Protein AF-A0A835XNU3-F1 (afdb_monomer_lite)

Secondary structure (DSSP, 8-state):
--------------SS--------------PPPB-S--EEEEEEEESSGGGT---TTS-PBPPPTTS--SB-TTSTTTT-EEEE-TTSHHHHHSGGGGTT-EEEEEE--TTSSSB-TT-EEEEEEEEE-TTS-TTEEEEEHHHHHHHB-GGGS-EEEEEEEE-B--SSPPEEEEEEEE-STT-EEEEEEES--BSS-EEEEEEEE-GGGGGGS-------------------------------------------------------------S----PPPHHHHHHHHHHHHHHS--EEPEE-STTEEEEES--SSPEEEEEEETT--EEEEEEEE-STT--EEEE-S--PPPPPHHHHHHHHHHHHHHHHS--TTTTTTTTGGGSS--PPPPPHHHHHHHHHHHHHHHHHHHHHHHHHHHHHHHHHSSS-------------

Structure (mmCIF, N/CA/C/O backbone):
data_AF-A0A835XNU3-F1
#
_entry.id   AF-A0A835XNU3-F1
#
loop_
_atom_site.group_PDB
_atom_site.id
_atom_site.type_symbol
_atom_site.label_atom_id
_atom_site.label_alt_id
_atom_site.label_comp_id
_atom_site.label_asym_id
_atom_site.label_entity_id
_atom_site.label_seq_id
_atom_site.pdbx_PDB_ins_code
_atom_site.Cartn_x
_atom_site.Cartn_y
_atom_site.Cartn_z
_atom_site.occupancy
_atom_site.B_iso_or_equiv
_atom_site.auth_seq_id
_atom_site.auth_comp_id
_atom_site.auth_asym_id
_atom_site.auth_atom_id
_atom_site.pdbx_PDB_model_num
ATOM 1 N N . MET A 1 1 ? -63.287 -75.453 12.679 1.00 36.84 1 MET A N 1
ATOM 2 C CA . MET A 1 1 ? -62.544 -75.877 11.472 1.00 36.84 1 MET A CA 1
ATOM 3 C C . MET A 1 1 ? -62.196 -74.597 10.723 1.00 36.84 1 MET A C 1
ATOM 5 O O . MET A 1 1 ? -63.107 -73.944 10.251 1.00 36.84 1 MET A O 1
ATOM 9 N N . ALA A 1 2 ? -61.055 -73.980 11.023 1.00 40.53 2 ALA A N 1
ATOM 10 C CA . ALA A 1 2 ? -59.726 -74.217 10.442 1.00 40.53 2 ALA A CA 1
ATOM 11 C C . ALA A 1 2 ? -59.473 -73.297 9.230 1.00 40.53 2 ALA A C 1
ATOM 13 O O . ALA A 1 2 ? -60.201 -73.376 8.250 1.00 40.53 2 ALA A O 1
ATOM 14 N N . GLY A 1 3 ? -58.414 -72.478 9.314 1.00 35.72 3 GLY A N 1
ATOM 15 C CA . GLY A 1 3 ? -57.674 -71.991 8.143 1.00 35.72 3 GLY A CA 1
ATOM 16 C C . GLY A 1 3 ? -57.616 -70.476 7.914 1.00 35.72 3 GLY A C 1
ATOM 17 O O . GLY A 1 3 ? -58.390 -69.946 7.130 1.00 35.72 3 GLY A O 1
ATOM 18 N N . ALA A 1 4 ? -56.622 -69.806 8.507 1.00 43.31 4 ALA A N 1
ATOM 19 C CA . ALA A 1 4 ? -55.886 -68.720 7.833 1.00 43.31 4 ALA A CA 1
ATOM 20 C C . ALA A 1 4 ? -54.823 -69.367 6.890 1.00 43.31 4 ALA A C 1
ATOM 22 O O . ALA A 1 4 ? -54.582 -70.566 7.074 1.00 43.31 4 ALA A O 1
ATOM 23 N N . PRO A 1 5 ? -54.157 -68.666 5.932 1.00 54.91 5 PRO A N 1
ATOM 24 C CA . PRO A 1 5 ? -53.218 -67.585 6.266 1.00 54.91 5 PRO A CA 1
ATOM 25 C C . PRO A 1 5 ? -53.027 -66.428 5.246 1.00 54.91 5 PRO A C 1
ATOM 27 O O . PRO A 1 5 ? -53.388 -66.479 4.077 1.00 54.91 5 PRO A O 1
ATOM 30 N N . LEU A 1 6 ? -52.400 -65.387 5.803 1.00 48.66 6 LEU A N 1
ATOM 31 C CA . LEU A 1 6 ? -51.562 -64.294 5.292 1.00 48.66 6 LEU A CA 1
ATOM 32 C C . LEU A 1 6 ? -51.051 -64.289 3.830 1.00 48.66 6 LEU A C 1
ATOM 34 O O . LEU A 1 6 ? -50.454 -65.260 3.385 1.00 48.66 6 LEU A O 1
ATOM 38 N N . CYS A 1 7 ? -51.103 -63.100 3.204 1.00 41.03 7 CYS A N 1
ATOM 39 C CA . CYS A 1 7 ? -50.056 -62.401 2.410 1.00 41.03 7 CYS A CA 1
ATOM 40 C C . CYS A 1 7 ? -50.727 -61.183 1.723 1.00 41.03 7 CYS A C 1
ATOM 42 O O . CYS A 1 7 ? -51.826 -61.329 1.216 1.00 41.03 7 CYS A O 1
ATOM 44 N N . ALA A 1 8 ? -50.220 -59.954 1.623 1.00 44.34 8 ALA A N 1
ATOM 45 C CA . ALA A 1 8 ? -48.984 -59.317 2.035 1.00 44.34 8 ALA A CA 1
ATOM 46 C C . ALA A 1 8 ? -49.233 -57.789 2.147 1.00 44.34 8 ALA A C 1
ATOM 48 O O . ALA A 1 8 ? -50.050 -57.213 1.431 1.00 44.34 8 ALA A O 1
ATOM 49 N N . ARG A 1 9 ? -48.505 -57.163 3.077 1.00 44.81 9 ARG A N 1
ATOM 50 C CA . ARG A 1 9 ? -48.240 -55.716 3.230 1.00 44.81 9 ARG A CA 1
ATOM 51 C C . ARG A 1 9 ? -47.528 -55.198 1.953 1.00 44.81 9 ARG A C 1
ATOM 53 O O . ARG A 1 9 ? -46.940 -56.008 1.256 1.00 44.81 9 ARG A O 1
ATOM 60 N N . ALA A 1 10 ? -47.430 -53.933 1.561 1.00 41.47 10 ALA A N 1
ATOM 61 C CA . ALA A 1 10 ? -47.591 -52.632 2.187 1.00 41.47 10 ALA A CA 1
ATOM 62 C C . ALA A 1 10 ? -47.739 -51.615 1.036 1.00 41.47 10 ALA A C 1
ATOM 64 O O . ALA A 1 10 ? -46.937 -51.632 0.105 1.00 41.47 10 ALA A O 1
ATOM 65 N N . VAL A 1 11 ? -48.712 -50.712 1.098 1.00 50.19 11 VAL A N 1
ATOM 66 C CA . VAL A 1 11 ? -48.731 -49.493 0.279 1.00 50.19 11 VAL A CA 1
ATOM 67 C C . VAL A 1 11 ? -48.869 -48.341 1.261 1.00 50.19 11 VAL A C 1
ATOM 69 O O . VAL A 1 11 ? -49.752 -48.398 2.110 1.00 50.19 11 VAL A O 1
ATOM 72 N N . ALA A 1 12 ? -47.993 -47.344 1.123 1.00 49.97 12 ALA A N 1
ATOM 73 C CA . ALA A 1 12 ? -47.886 -46.084 1.872 1.00 49.97 12 ALA A CA 1
ATOM 74 C C . ALA A 1 12 ? -46.663 -46.018 2.799 1.00 49.97 12 ALA A C 1
ATOM 76 O O . ALA A 1 12 ? -46.723 -46.442 3.946 1.00 49.97 12 ALA A O 1
ATOM 77 N N . LEU A 1 13 ? -45.560 -45.465 2.281 1.00 46.50 13 LEU A N 1
ATOM 78 C CA . LEU A 1 13 ? -44.792 -44.358 2.880 1.00 46.50 13 LEU A CA 1
ATOM 79 C C . LEU A 1 13 ? -43.499 -44.140 2.067 1.00 46.50 13 LEU A C 1
ATOM 81 O O . LEU A 1 13 ? -42.425 -44.575 2.459 1.00 46.50 13 LEU A O 1
ATOM 85 N N . THR A 1 14 ? -43.573 -43.448 0.931 1.00 46.16 14 THR A N 1
ATOM 86 C CA . THR A 1 14 ? -42.375 -42.874 0.281 1.00 46.16 14 THR A CA 1
ATOM 87 C C . THR A 1 14 ? -42.750 -41.577 -0.429 1.00 46.16 14 THR A C 1
ATOM 89 O O . THR A 1 14 ? -42.720 -41.483 -1.650 1.00 46.16 14 THR A O 1
ATOM 92 N N . ALA A 1 15 ? -43.171 -40.576 0.340 1.00 48.50 15 ALA A N 1
ATOM 93 C CA . ALA A 1 15 ? -43.365 -39.216 -0.160 1.00 48.50 15 ALA A CA 1
ATOM 94 C C . ALA A 1 15 ? -43.118 -38.204 0.966 1.00 48.50 15 ALA A C 1
ATOM 96 O O . ALA A 1 15 ? -44.001 -37.423 1.287 1.00 48.50 15 ALA A O 1
ATOM 97 N N . LEU A 1 16 ? -41.961 -38.282 1.636 1.00 50.03 16 LEU A N 1
ATOM 98 C CA . LEU A 1 16 ? -41.516 -37.282 2.621 1.00 50.03 16 LEU A CA 1
ATOM 99 C C . LEU A 1 16 ? -40.039 -37.497 3.001 1.00 50.03 16 LEU A C 1
ATOM 101 O O . LEU A 1 16 ? -39.711 -37.662 4.166 1.00 50.03 16 LEU A O 1
ATOM 105 N N . LEU A 1 17 ? -39.129 -37.536 2.019 1.00 50.09 17 LEU A N 1
ATOM 106 C CA . LEU A 1 17 ? -37.700 -37.292 2.279 1.00 50.09 17 LEU A CA 1
ATOM 107 C C . LEU A 1 17 ? -36.937 -36.934 0.993 1.00 50.09 17 LEU A C 1
ATOM 109 O O . LEU A 1 17 ? -36.000 -37.606 0.583 1.00 50.09 17 LEU A O 1
ATOM 113 N N . ALA A 1 18 ? -37.361 -35.855 0.339 1.00 49.03 18 ALA A N 1
ATOM 114 C CA . ALA A 1 18 ? -36.568 -35.181 -0.689 1.00 49.03 18 ALA A CA 1
ATOM 115 C C . ALA A 1 18 ? -36.345 -33.714 -0.291 1.00 49.03 18 ALA A C 1
ATOM 117 O O . ALA A 1 18 ? -36.516 -32.803 -1.091 1.00 49.03 18 ALA A O 1
ATOM 118 N N . LEU A 1 19 ? -35.965 -33.485 0.970 1.00 50.03 19 LEU A N 1
ATOM 119 C CA . LEU A 1 19 ? -35.251 -32.272 1.367 1.00 50.03 19 LEU A CA 1
ATOM 120 C C . LEU A 1 19 ? -33.756 -32.570 1.192 1.00 50.03 19 LEU A C 1
ATOM 122 O O . LEU A 1 19 ? -33.003 -32.729 2.150 1.00 50.03 19 LEU A O 1
ATOM 126 N N . ALA A 1 20 ? -33.368 -32.797 -0.066 1.00 50.97 20 ALA A N 1
ATOM 127 C CA . ALA A 1 20 ? -31.978 -32.968 -0.441 1.00 50.97 20 ALA A CA 1
ATOM 128 C C . ALA A 1 20 ? -31.253 -31.656 -0.142 1.00 50.97 20 ALA A C 1
ATOM 130 O O . ALA A 1 20 ? -31.694 -30.582 -0.549 1.00 50.97 20 ALA A O 1
ATOM 131 N N . LEU A 1 21 ? -30.169 -31.786 0.615 1.00 54.16 21 LEU A N 1
ATOM 132 C CA . LEU A 1 21 ? -29.234 -30.746 0.992 1.00 54.16 21 LEU A CA 1
ATOM 133 C C . LEU A 1 21 ? -28.893 -29.881 -0.228 1.00 54.16 21 LEU A C 1
ATOM 135 O O . LEU A 1 21 ? -28.078 -30.269 -1.063 1.00 54.16 21 LEU A O 1
ATOM 139 N N . ALA A 1 22 ? -29.483 -28.690 -0.315 1.00 51.56 22 ALA A N 1
ATOM 140 C CA . ALA A 1 22 ? -28.834 -27.615 -1.040 1.00 51.56 22 ALA A CA 1
ATOM 141 C C . ALA A 1 22 ? -27.537 -27.327 -0.268 1.00 51.56 22 ALA A C 1
ATOM 143 O O . ALA A 1 22 ? -27.617 -27.051 0.934 1.00 51.56 22 ALA A O 1
ATOM 144 N N . PRO A 1 23 ? -26.345 -27.430 -0.881 1.00 48.06 23 PRO A N 1
ATOM 145 C CA . PRO A 1 23 ? -25.146 -26.931 -0.241 1.00 48.06 23 PRO A CA 1
ATOM 146 C C . PRO A 1 23 ? -25.366 -25.433 -0.061 1.00 48.06 23 PRO A C 1
ATOM 148 O O . PRO A 1 23 ? -25.353 -24.670 -1.030 1.00 48.06 23 PRO A O 1
ATOM 151 N N . SER A 1 24 ? -25.638 -25.020 1.179 1.00 50.03 24 SER A N 1
ATOM 152 C CA . SER A 1 24 ? -25.535 -23.630 1.587 1.00 50.03 24 SER A CA 1
ATOM 153 C C . SER A 1 24 ? -24.170 -23.166 1.120 1.00 50.03 24 SER A C 1
ATOM 155 O O . SER A 1 24 ? -23.146 -23.552 1.682 1.00 50.03 24 SER A O 1
ATOM 157 N N . SER A 1 25 ? -24.162 -22.379 0.051 1.00 50.88 25 SER A N 1
ATOM 158 C CA . SER A 1 25 ? -22.987 -21.664 -0.409 1.00 50.88 25 SER A CA 1
ATOM 159 C C . SER A 1 25 ? -22.766 -20.544 0.600 1.00 50.88 25 SER A C 1
ATOM 161 O O . SER A 1 25 ? -23.039 -19.377 0.340 1.00 50.88 25 SER A O 1
ATOM 163 N N . LEU A 1 26 ? -22.346 -20.925 1.809 1.00 47.53 26 LEU A N 1
ATOM 164 C CA . LEU A 1 26 ? -21.598 -20.056 2.690 1.00 47.53 26 LEU A CA 1
ATOM 165 C C . LEU A 1 26 ? -20.375 -19.690 1.865 1.00 47.53 26 LEU A C 1
ATOM 167 O O . LEU A 1 26 ? -19.452 -20.492 1.727 1.00 47.53 26 LEU A O 1
ATOM 171 N N . ALA A 1 27 ? -20.426 -18.515 1.236 1.00 45.03 27 ALA A N 1
ATOM 172 C CA . ALA A 1 27 ? -19.234 -17.846 0.764 1.00 45.03 27 ALA A CA 1
ATOM 173 C C . ALA A 1 27 ? -18.225 -17.968 1.902 1.00 45.03 27 ALA A C 1
ATOM 175 O O . ALA A 1 27 ? -18.479 -17.494 3.011 1.00 45.03 27 ALA A O 1
ATOM 176 N N . LEU A 1 28 ? -17.161 -18.730 1.658 1.00 47.12 28 LEU A N 1
ATOM 177 C CA . LEU A 1 28 ? -16.105 -18.953 2.622 1.00 47.12 28 LEU A CA 1
ATOM 178 C C . LEU A 1 28 ? -15.573 -17.556 2.951 1.00 47.12 28 LEU A C 1
ATOM 180 O O . LEU A 1 28 ? -14.888 -16.956 2.123 1.00 47.12 28 LEU A O 1
ATOM 184 N N . ILE A 1 29 ? -15.969 -16.986 4.094 1.00 51.78 29 ILE A N 1
ATOM 185 C CA . ILE A 1 29 ? -15.404 -15.724 4.563 1.00 51.78 29 ILE A CA 1
ATOM 186 C C . ILE A 1 29 ? -13.951 -16.071 4.841 1.00 51.78 29 ILE A C 1
ATOM 188 O O . ILE A 1 29 ? -13.635 -16.694 5.854 1.00 51.78 29 ILE A O 1
ATOM 192 N N . LYS A 1 30 ? -13.084 -15.781 3.870 1.00 64.00 30 LYS A N 1
ATOM 193 C CA . LYS A 1 30 ? -11.658 -16.041 3.974 1.00 64.00 30 LYS A CA 1
ATOM 194 C C . LYS A 1 30 ? -11.147 -15.068 5.023 1.00 64.00 30 LYS A C 1
ATOM 196 O O . LYS A 1 30 ? -10.895 -13.906 4.726 1.00 64.00 30 LYS A O 1
ATOM 201 N N . THR A 1 31 ? -11.093 -15.530 6.269 1.00 79.12 31 THR A N 1
ATOM 202 C CA . THR A 1 31 ? -10.497 -14.771 7.363 1.00 79.12 31 THR A CA 1
ATOM 203 C C . THR A 1 31 ? -9.089 -14.389 6.930 1.00 79.12 31 THR A C 1
ATOM 205 O O . THR A 1 31 ? -8.352 -15.279 6.479 1.00 79.12 31 THR A O 1
ATOM 208 N N . PRO A 1 32 ? -8.723 -13.101 7.007 1.00 84.94 32 PRO A N 1
ATOM 209 C CA . PRO A 1 32 ? -7.412 -12.668 6.570 1.00 84.94 32 PRO A CA 1
ATOM 210 C C . PRO A 1 32 ? -6.367 -13.420 7.395 1.00 84.94 32 PRO A C 1
ATOM 212 O O . PRO A 1 32 ? -6.509 -13.600 8.609 1.00 84.94 32 PRO A O 1
ATOM 215 N N . ARG A 1 33 ? -5.349 -13.951 6.721 1.00 91.88 33 ARG A N 1
ATOM 216 C CA . ARG A 1 33 ? -4.315 -14.742 7.383 1.00 91.88 33 ARG A CA 1
ATOM 217 C C . ARG A 1 33 ? -3.521 -13.826 8.306 1.00 91.88 33 ARG A C 1
ATOM 219 O O . ARG A 1 33 ? -2.939 -12.854 7.837 1.00 91.88 33 ARG A O 1
ATOM 226 N N . ALA A 1 34 ? -3.488 -14.148 9.595 1.00 93.38 34 ALA A N 1
ATOM 227 C CA . ALA A 1 34 ? -2.677 -13.424 10.564 1.00 93.38 34 ALA A CA 1
ATOM 228 C C . ALA A 1 34 ? -1.184 -13.618 10.274 1.00 93.38 34 ALA A C 1
ATOM 230 O O . ALA A 1 34 ? -0.747 -14.746 10.046 1.00 93.38 34 ALA A O 1
ATOM 231 N N . LEU A 1 35 ? -0.435 -12.515 10.282 1.00 92.25 35 LEU A N 1
ATOM 232 C CA . LEU A 1 35 ? 1.020 -12.476 10.092 1.00 92.25 35 LEU A CA 1
ATOM 233 C C . LEU A 1 35 ? 1.755 -11.893 11.307 1.00 92.25 35 LEU A C 1
ATOM 235 O O . LEU A 1 35 ? 2.978 -11.871 11.330 1.00 92.25 35 LEU A O 1
ATOM 239 N N . GLY A 1 36 ? 1.017 -11.414 12.307 1.00 90.06 36 GLY A N 1
ATOM 240 C CA . GLY A 1 36 ? 1.577 -10.905 13.549 1.00 90.06 36 GLY A CA 1
ATOM 241 C C . GLY A 1 36 ? 0.574 -10.963 14.693 1.00 90.06 36 GLY A C 1
ATOM 242 O O . GLY A 1 36 ? -0.618 -11.238 14.498 1.00 90.06 36 GLY A O 1
ATOM 243 N N . ASP A 1 37 ? 1.080 -10.685 15.889 1.00 93.38 37 ASP A N 1
ATOM 244 C CA . ASP A 1 37 ? 0.288 -10.657 17.110 1.00 93.38 37 ASP A CA 1
ATOM 245 C C . ASP A 1 37 ? -0.607 -9.417 17.200 1.00 93.38 37 ASP A C 1
ATOM 247 O O . ASP A 1 37 ? -0.407 -8.398 16.533 1.00 93.38 37 ASP A O 1
ATOM 251 N N . TRP A 1 38 ? -1.622 -9.514 18.057 1.00 95.81 38 TRP A N 1
ATOM 252 C CA . TRP A 1 38 ? -2.503 -8.395 18.364 1.00 95.81 38 TRP A CA 1
ATOM 253 C C . TRP A 1 38 ? -1.793 -7.330 19.196 1.00 95.81 38 TRP A C 1
ATOM 255 O O . TRP A 1 38 ? -1.232 -7.610 20.253 1.00 95.81 38 TRP A O 1
ATOM 265 N N . MET A 1 39 ? -1.919 -6.083 18.756 1.00 95.94 39 MET A N 1
ATOM 266 C CA . MET A 1 39 ? -1.501 -4.888 19.475 1.00 95.94 39 MET A CA 1
ATOM 267 C C . MET A 1 39 ? -2.724 -4.086 19.903 1.00 95.94 39 MET A C 1
ATOM 269 O O . MET A 1 39 ? -3.634 -3.855 19.109 1.00 95.94 39 MET A O 1
ATOM 273 N N . ASN A 1 40 ? -2.736 -3.627 21.152 1.00 97.38 40 ASN A N 1
ATOM 274 C CA . ASN A 1 40 ? -3.802 -2.769 21.662 1.00 97.38 40 ASN A CA 1
ATOM 275 C C . ASN A 1 40 ? -3.543 -1.306 21.297 1.00 97.38 40 ASN A C 1
ATOM 277 O O . ASN A 1 40 ? -2.411 -0.816 21.367 1.00 97.38 40 ASN A O 1
ATOM 281 N N . GLY A 1 41 ? -4.607 -0.592 20.952 1.00 96.50 41 GLY A N 1
ATOM 282 C CA . GLY A 1 41 ? -4.516 0.770 20.464 1.00 96.50 41 GLY A CA 1
ATOM 283 C C . GLY A 1 41 ? -5.832 1.529 20.490 1.00 96.50 41 GLY A C 1
ATOM 284 O O . GLY A 1 41 ? -6.823 1.125 21.098 1.00 96.50 41 GLY A O 1
ATOM 285 N N . SER A 1 42 ? -5.828 2.660 19.798 1.00 97.12 42 SER A N 1
ATOM 286 C CA . SER A 1 42 ? -7.036 3.435 19.526 1.00 97.12 42 SER A CA 1
ATOM 287 C C . SER A 1 42 ? -7.103 3.770 18.046 1.00 97.12 42 SER A C 1
ATOM 289 O O . SER A 1 42 ? -6.075 3.884 17.380 1.00 97.12 42 SER A O 1
ATOM 291 N N . SER A 1 43 ? -8.313 3.916 17.526 1.00 97.31 43 SER A N 1
ATOM 292 C CA . SER A 1 43 ? -8.528 4.432 16.185 1.00 97.31 43 SER A CA 1
ATOM 293 C C . SER A 1 43 ? -9.101 5.836 16.259 1.00 97.31 43 SER A C 1
ATOM 295 O O . SER A 1 43 ? -10.026 6.085 17.034 1.00 97.31 43 SER A O 1
ATOM 297 N N . LEU A 1 44 ? -8.580 6.719 15.414 1.00 95.62 44 LEU A N 1
ATOM 298 C CA . LEU A 1 44 ? -9.226 7.963 14.992 1.00 95.62 44 LEU A CA 1
ATOM 299 C C . LEU A 1 44 ? -9.677 7.818 13.538 1.00 95.62 44 LEU A C 1
ATOM 301 O O . LEU A 1 44 ? -9.492 6.750 12.939 1.00 95.62 44 LEU A O 1
ATOM 305 N N . PHE A 1 45 ? -10.257 8.880 12.982 1.00 94.38 45 PHE A N 1
ATOM 306 C CA . PHE A 1 45 ? -10.557 8.931 11.562 1.00 94.38 45 PHE A CA 1
ATOM 307 C C . PHE A 1 45 ? -10.476 10.328 10.942 1.00 94.38 45 PHE A C 1
ATOM 309 O O . PHE A 1 45 ? -10.579 11.340 11.635 1.00 94.38 45 PHE A O 1
ATOM 316 N N . TRP A 1 46 ? -10.346 10.355 9.615 1.00 91.69 46 TRP A N 1
ATOM 317 C CA . TRP A 1 46 ? -10.340 11.550 8.767 1.00 91.69 46 TRP A CA 1
ATOM 318 C C . TRP A 1 46 ? -11.273 11.379 7.560 1.00 91.69 46 TRP A C 1
ATOM 320 O O . TRP A 1 46 ? -11.666 10.260 7.224 1.00 91.69 46 TRP A O 1
ATOM 330 N N . GLY A 1 47 ? -11.617 12.479 6.891 1.00 85.81 47 GLY A N 1
ATOM 331 C CA . GLY A 1 47 ? -12.485 12.463 5.709 1.00 85.81 47 GLY A CA 1
ATOM 332 C C . GLY A 1 47 ? -13.954 12.228 6.059 1.00 85.81 47 GLY A C 1
ATOM 333 O O . GLY A 1 47 ? -14.685 11.634 5.272 1.00 85.81 47 GLY A O 1
ATOM 334 N N . GLY A 1 48 ? -14.366 12.634 7.266 1.00 80.25 48 GLY A N 1
ATOM 335 C CA . GLY A 1 48 ? -15.728 12.466 7.774 1.00 80.25 48 GLY A CA 1
ATOM 336 C C . GLY A 1 48 ? -16.475 13.789 7.974 1.00 80.25 48 GLY A C 1
ATOM 337 O O . GLY A 1 48 ? -15.943 14.857 7.667 1.00 80.25 48 GLY A O 1
ATOM 338 N N . PRO A 1 49 ? -17.685 13.748 8.562 1.00 72.06 49 PRO A N 1
ATOM 339 C CA . PRO A 1 49 ? -18.509 14.939 8.788 1.00 72.06 49 PRO A CA 1
ATOM 340 C C . PRO A 1 49 ? -17.811 16.049 9.591 1.00 72.06 49 PRO A C 1
ATOM 342 O O . PRO A 1 49 ? -18.089 17.229 9.392 1.00 72.06 49 PRO A O 1
ATOM 345 N N . GLN A 1 50 ? -16.871 15.701 10.480 1.00 73.81 50 GLN A N 1
ATOM 346 C CA . GLN A 1 50 ? -16.077 16.689 11.224 1.00 73.81 50 GLN A CA 1
ATOM 347 C C . GLN A 1 50 ? -15.161 17.537 10.331 1.00 73.81 50 GLN A C 1
ATOM 349 O O . GLN A 1 50 ? -14.795 18.644 10.717 1.00 73.81 50 GLN A O 1
ATOM 354 N N . ASP A 1 51 ? -14.830 17.034 9.143 1.00 75.50 51 ASP A N 1
ATOM 355 C CA . ASP A 1 51 ? -13.994 17.710 8.153 1.00 75.50 51 ASP A CA 1
ATOM 356 C C . ASP A 1 51 ? -14.848 18.441 7.095 1.00 75.50 51 ASP A C 1
ATOM 358 O O . ASP A 1 51 ? -14.323 18.901 6.082 1.00 75.50 51 ASP A O 1
ATOM 362 N N . GLY A 1 52 ? -16.171 18.541 7.305 1.00 71.69 52 GLY A N 1
ATOM 363 C CA . GLY A 1 52 ? -17.117 19.119 6.343 1.00 71.69 52 GLY A CA 1
ATOM 364 C C . GLY A 1 52 ? -17.345 18.249 5.102 1.00 71.69 52 GLY A C 1
ATOM 365 O O . GLY A 1 52 ? -17.795 18.751 4.074 1.00 71.69 52 GLY A O 1
ATOM 366 N N . GLN A 1 53 ? -16.997 16.963 5.187 1.00 71.31 53 GLN A N 1
ATOM 367 C CA . GLN A 1 53 ? -17.104 15.994 4.100 1.00 71.31 53 GLN A CA 1
ATOM 368 C C . GLN A 1 53 ? -18.339 15.118 4.322 1.00 71.31 53 GLN A C 1
ATOM 370 O O . GLN A 1 53 ? -18.270 14.072 4.968 1.00 71.31 53 GLN A O 1
ATOM 375 N N . ASP A 1 54 ? -19.479 15.571 3.798 1.00 62.19 54 ASP A N 1
ATOM 376 C CA . ASP A 1 54 ? -20.765 14.877 3.957 1.00 62.19 54 ASP A CA 1
ATOM 377 C C . ASP A 1 54 ? -21.039 13.840 2.845 1.00 62.19 54 ASP A C 1
ATOM 379 O O . ASP A 1 54 ? -21.884 12.962 3.024 1.00 62.19 54 ASP A O 1
ATOM 383 N N . ASP A 1 55 ? -20.325 13.905 1.711 1.00 63.56 55 ASP A N 1
ATOM 384 C CA . ASP A 1 55 ? -20.445 12.952 0.594 1.00 63.56 55 ASP A CA 1
ATOM 385 C C . ASP A 1 55 ? -19.134 12.168 0.374 1.00 63.56 55 ASP A C 1
ATOM 387 O O . ASP A 1 55 ? -18.246 12.621 -0.359 1.00 63.56 55 ASP A O 1
ATOM 391 N N . PRO A 1 56 ? -18.992 10.969 0.973 1.00 56.81 56 PRO A N 1
ATOM 392 C CA . PRO A 1 56 ? -17.784 10.159 0.843 1.00 56.81 56 PRO A CA 1
ATOM 393 C C . PRO A 1 56 ? -17.619 9.521 -0.549 1.00 56.81 56 PRO A C 1
ATOM 395 O O . PRO A 1 56 ? -16.569 8.939 -0.822 1.00 56.81 56 PRO A O 1
ATOM 398 N N . PHE A 1 57 ? -18.621 9.599 -1.439 1.00 54.00 57 PHE A N 1
ATOM 399 C CA . PHE A 1 57 ? -18.609 8.911 -2.739 1.00 54.00 57 PHE A CA 1
ATOM 400 C C . PHE A 1 57 ? -18.159 9.789 -3.907 1.00 54.00 57 PHE A C 1
ATOM 402 O O . PHE A 1 57 ? -17.816 9.256 -4.964 1.00 54.00 57 PHE A O 1
ATOM 409 N N . ASN A 1 58 ? -18.131 11.110 -3.730 1.00 56.72 58 ASN A N 1
ATOM 410 C CA . ASN A 1 58 ? -17.772 12.054 -4.790 1.00 56.72 58 ASN A CA 1
ATOM 411 C C . ASN A 1 58 ? -16.325 12.569 -4.687 1.00 56.72 58 ASN A C 1
ATOM 413 O O . ASN A 1 58 ? -15.885 13.376 -5.506 1.00 56.72 58 ASN A O 1
ATOM 417 N N . MET A 1 59 ? -15.569 12.098 -3.691 1.00 66.19 59 MET A N 1
ATOM 418 C CA . MET A 1 59 ? -14.190 12.512 -3.454 1.00 66.19 59 MET A CA 1
ATOM 419 C C . MET A 1 59 ? -13.222 11.362 -3.714 1.00 66.19 59 MET A C 1
ATOM 421 O O . MET A 1 59 ? -13.399 10.282 -3.160 1.00 66.19 59 MET A O 1
ATOM 425 N N . ARG A 1 60 ? -12.185 11.603 -4.530 1.00 82.12 60 ARG A N 1
ATOM 426 C CA . ARG A 1 60 ? -10.976 10.762 -4.604 1.00 82.12 60 ARG A CA 1
ATOM 427 C C . ARG A 1 60 ? -10.138 11.010 -3.358 1.00 82.12 60 ARG A C 1
ATOM 429 O O . ARG A 1 60 ? -9.974 12.165 -2.967 1.00 82.12 60 ARG A O 1
ATOM 436 N N . LEU A 1 61 ? -9.587 9.959 -2.755 1.00 87.06 61 LEU A N 1
ATOM 437 C CA . LEU A 1 61 ? -8.691 10.162 -1.618 1.00 87.06 61 LEU A CA 1
ATOM 438 C C . LEU A 1 61 ? -7.428 10.872 -2.110 1.00 87.06 61 LEU A C 1
ATOM 440 O O . LEU A 1 61 ? -6.847 10.420 -3.105 1.00 87.06 61 LEU A O 1
ATOM 444 N N . PRO A 1 62 ? -7.004 11.962 -1.448 1.00 88.88 62 PRO A N 1
ATOM 445 C CA . PRO A 1 62 ? -5.761 12.636 -1.781 1.00 88.88 62 PRO A CA 1
ATOM 446 C C . PRO A 1 62 ? -4.563 11.695 -1.623 1.00 88.88 62 PRO A C 1
ATOM 448 O O . PRO A 1 62 ? -4.626 10.653 -0.971 1.00 88.88 62 PRO A O 1
ATOM 451 N N . ALA A 1 63 ? -3.451 12.085 -2.240 1.00 91.44 63 ALA A N 1
ATOM 452 C CA . ALA A 1 63 ? -2.186 11.383 -2.105 1.00 91.44 63 ALA A CA 1
ATOM 453 C C . ALA A 1 63 ? -1.721 11.344 -0.640 1.00 91.44 63 ALA A C 1
ATOM 455 O O . ALA A 1 63 ? -1.518 12.397 -0.039 1.00 91.44 63 ALA A O 1
ATOM 456 N N . GLY A 1 64 ? -1.515 10.138 -0.108 1.00 93.44 64 GLY A N 1
ATOM 457 C CA . GLY A 1 64 ? -0.854 9.924 1.180 1.00 93.44 64 GLY A CA 1
ATOM 458 C C . GLY A 1 64 ? 0.671 9.860 1.060 1.00 93.44 64 GLY A C 1
ATOM 459 O O . GLY A 1 64 ? 1.227 9.725 -0.036 1.00 93.44 64 GLY A O 1
ATOM 460 N N . ALA A 1 65 ? 1.345 9.886 2.207 1.00 95.38 65 ALA A N 1
ATOM 461 C CA . ALA A 1 65 ? 2.794 9.819 2.368 1.00 95.38 65 ALA A CA 1
ATOM 462 C C . ALA A 1 65 ? 3.434 8.582 1.715 1.00 95.38 65 ALA A C 1
ATOM 464 O O . ALA A 1 65 ? 4.601 8.623 1.334 1.00 95.38 65 ALA A O 1
ATOM 465 N N . CYS A 1 66 ? 2.680 7.495 1.507 1.00 95.56 66 CYS A N 1
ATOM 466 C CA . CYS A 1 66 ? 3.211 6.290 0.871 1.00 95.56 66 CYS A CA 1
ATOM 467 C C . CYS A 1 66 ? 3.472 6.409 -0.637 1.00 95.56 66 CYS A C 1
ATOM 469 O O . CYS A 1 66 ? 4.028 5.476 -1.209 1.00 95.56 66 CYS A O 1
ATOM 471 N N . GLY A 1 67 ? 3.071 7.498 -1.301 1.00 93.56 67 GLY A N 1
ATOM 472 C CA . GLY A 1 67 ? 3.391 7.711 -2.720 1.00 93.56 67 GLY A CA 1
ATOM 473 C C . GLY A 1 67 ? 2.513 6.929 -3.704 1.00 93.56 67 GLY A C 1
ATOM 474 O O . GLY A 1 67 ? 2.723 6.967 -4.908 1.00 93.56 67 GLY A O 1
ATOM 475 N N . TYR A 1 68 ? 1.444 6.278 -3.240 1.00 93.62 68 TYR A N 1
ATOM 476 C CA . TYR A 1 68 ? 0.432 5.681 -4.126 1.00 93.62 68 TYR A CA 1
ATOM 477 C C . TYR A 1 68 ? -0.407 6.730 -4.877 1.00 93.62 68 TYR A C 1
ATOM 479 O O . TYR A 1 68 ? -1.231 6.382 -5.728 1.00 93.62 68 TYR A O 1
ATOM 487 N N . GLY A 1 69 ? -0.211 8.006 -4.538 1.00 92.25 69 GLY A N 1
ATOM 488 C CA . GLY A 1 69 ? -1.027 9.168 -4.860 1.00 92.25 69 GLY A CA 1
ATOM 489 C C . GLY A 1 69 ? -2.530 8.933 -4.753 1.00 92.25 69 GLY A C 1
ATOM 490 O O . GLY A 1 69 ? -2.965 8.162 -3.905 1.00 92.25 69 GLY A O 1
ATOM 491 N N . GLU A 1 70 ? -3.326 9.625 -5.572 1.00 91.56 70 GLU A N 1
ATOM 492 C CA . GLU A 1 70 ? -4.783 9.573 -5.413 1.00 91.56 70 GLU A CA 1
ATOM 493 C C . GLU A 1 70 ? -5.367 8.161 -5.557 1.00 91.56 70 GLU A C 1
ATOM 495 O O . GLU A 1 70 ? -4.941 7.375 -6.417 1.00 91.56 70 GLU A O 1
ATOM 500 N N . MET A 1 71 ? -6.378 7.872 -4.735 1.00 89.31 71 MET A N 1
ATOM 501 C CA . MET A 1 71 ? -7.081 6.588 -4.716 1.00 89.31 71 MET A CA 1
ATOM 502 C C . MET A 1 71 ? -8.564 6.756 -5.033 1.00 89.31 71 MET A C 1
ATOM 504 O O . MET A 1 71 ? -9.185 7.763 -4.695 1.00 89.31 71 MET A O 1
ATOM 508 N N . ASP A 1 72 ? -9.122 5.737 -5.680 1.00 87.44 72 ASP A N 1
ATOM 509 C CA . ASP A 1 72 ? -10.523 5.663 -6.089 1.00 87.44 72 ASP A CA 1
ATOM 510 C C . ASP A 1 72 ? -11.245 4.600 -5.254 1.00 87.44 72 ASP A C 1
ATOM 512 O O . ASP A 1 72 ? -10.674 3.545 -4.969 1.00 87.44 72 ASP A O 1
ATOM 516 N N . SER A 1 73 ? -12.495 4.860 -4.870 1.00 86.31 73 SER A N 1
ATOM 517 C CA . SER A 1 73 ? -13.302 3.947 -4.048 1.00 86.31 73 SER A CA 1
ATOM 518 C C . SER A 1 73 ? -13.586 2.614 -4.728 1.00 86.31 73 SER A C 1
ATOM 520 O O . SER A 1 73 ? -13.932 1.649 -4.053 1.00 86.31 73 SER A O 1
ATOM 522 N N . LYS A 1 74 ? -13.450 2.548 -6.055 1.00 88.12 74 LYS A N 1
ATOM 523 C CA . LYS A 1 74 ? -13.704 1.353 -6.866 1.00 88.12 74 LYS A CA 1
ATOM 524 C C . LYS A 1 74 ? -12.476 0.468 -7.038 1.00 88.12 74 LYS A C 1
ATOM 526 O O . LYS A 1 74 ? -12.609 -0.628 -7.569 1.00 88.12 74 LYS A O 1
ATOM 531 N N . MET A 1 75 ? -11.302 0.942 -6.632 1.00 89.19 75 MET A N 1
ATOM 532 C CA . MET A 1 75 ? -10.045 0.206 -6.737 1.00 89.19 75 MET A CA 1
ATOM 533 C C . MET A 1 75 ? -9.613 -0.258 -5.353 1.00 89.19 75 MET A C 1
ATOM 535 O O . MET A 1 75 ? -9.898 0.414 -4.363 1.00 89.19 75 MET A O 1
ATOM 539 N N . TRP A 1 76 ? -8.883 -1.372 -5.272 1.00 92.06 76 TRP A N 1
ATOM 540 C CA . TRP A 1 76 ? -8.258 -1.808 -4.021 1.00 92.06 76 TRP A CA 1
ATOM 541 C C . TRP A 1 76 ? -7.478 -0.649 -3.356 1.00 92.06 76 TRP A C 1
ATOM 543 O O . TRP A 1 76 ? -6.720 0.031 -4.055 1.00 92.06 76 TRP A O 1
ATOM 553 N N . PRO A 1 77 ? -7.627 -0.404 -2.036 1.00 94.25 77 PRO A N 1
ATOM 554 C CA . PRO A 1 77 ? -8.363 -1.184 -1.030 1.00 94.25 77 PRO A CA 1
ATOM 555 C C . PRO A 1 77 ? -9.799 -0.681 -0.753 1.00 94.25 77 PRO A C 1
ATOM 557 O O . PRO A 1 77 ? -10.295 -0.819 0.357 1.00 94.25 77 PRO A O 1
ATOM 560 N N . PHE A 1 78 ? -10.487 -0.074 -1.722 1.00 92.06 78 PHE A N 1
ATOM 561 C CA . PHE A 1 78 ? -11.889 0.370 -1.620 1.00 92.06 78 PHE A CA 1
ATOM 562 C C . PHE A 1 78 ? -12.157 1.325 -0.442 1.00 92.06 78 PHE A C 1
ATOM 564 O O . PHE A 1 78 ? -13.127 1.175 0.296 1.00 92.06 78 PHE A O 1
ATOM 571 N N . TYR A 1 79 ? -11.247 2.281 -0.226 1.00 91.81 79 TYR A N 1
ATOM 572 C CA . TYR A 1 79 ? -11.235 3.225 0.911 1.00 91.81 79 TYR A CA 1
ATOM 573 C C . TYR A 1 79 ? -11.052 2.597 2.298 1.00 91.81 79 TYR A C 1
ATOM 575 O O . TYR A 1 79 ? -11.083 3.312 3.302 1.00 91.81 79 TYR A O 1
ATOM 583 N N . TYR A 1 80 ? -10.746 1.301 2.375 1.00 95.44 80 TYR A N 1
ATOM 584 C CA . TYR A 1 80 ? -10.210 0.677 3.580 1.00 95.44 80 TYR A CA 1
ATOM 585 C C . TYR A 1 80 ? -8.725 1.013 3.725 1.00 95.44 80 TYR A C 1
ATOM 587 O O . TYR A 1 80 ? -7.845 0.172 3.545 1.00 95.44 80 TYR A O 1
ATOM 595 N N . VAL A 1 81 ? -8.455 2.282 4.020 1.00 96.62 81 VAL A N 1
ATOM 596 C CA . VAL A 1 81 ? -7.108 2.830 4.174 1.00 96.62 81 VAL A CA 1
ATOM 597 C C . VAL A 1 81 ? -6.854 3.309 5.596 1.00 96.62 81 VAL A C 1
ATOM 599 O O . VAL A 1 81 ? -7.776 3.707 6.318 1.00 96.62 81 VAL A O 1
ATOM 602 N N . ALA A 1 82 ? -5.583 3.291 5.977 1.00 97.62 82 ALA A N 1
ATOM 603 C CA . ALA A 1 82 ? -5.097 3.721 7.273 1.00 97.62 82 ALA A CA 1
ATOM 604 C C . ALA A 1 82 ? -3.829 4.569 7.137 1.00 97.62 82 ALA A C 1
ATOM 606 O O . ALA A 1 82 ? -2.980 4.316 6.279 1.00 97.62 82 ALA A O 1
ATOM 607 N N . ALA A 1 83 ? -3.688 5.523 8.050 1.00 97.56 83 ALA A N 1
ATOM 608 C CA . ALA A 1 83 ? -2.441 6.202 8.340 1.00 97.56 83 ALA A CA 1
ATOM 609 C C . ALA A 1 83 ? -1.887 5.719 9.687 1.00 97.56 83 ALA A C 1
ATOM 611 O O . ALA A 1 83 ? -2.646 5.530 10.647 1.00 97.56 83 ALA A O 1
ATOM 612 N N . VAL A 1 84 ? -0.571 5.526 9.765 1.00 97.31 84 VAL A N 1
ATOM 613 C CA . VAL A 1 84 ? 0.121 5.053 10.979 1.00 97.31 84 VAL A CA 1
ATOM 614 C C . VAL A 1 84 ? 1.090 6.103 11.508 1.00 97.31 84 VAL A C 1
ATOM 616 O O . VAL A 1 84 ? 1.615 6.914 10.751 1.00 97.31 84 VAL A O 1
ATOM 619 N N . SER A 1 85 ? 1.326 6.110 12.820 1.00 96.69 85 SER A N 1
ATOM 620 C CA . SER A 1 85 ? 2.311 7.011 13.429 1.00 96.69 85 SER A CA 1
ATOM 621 C C . SER A 1 85 ? 3.736 6.674 12.963 1.00 96.69 85 SER A C 1
ATOM 623 O O . SER A 1 85 ? 4.073 5.489 12.922 1.00 96.69 85 SER A O 1
ATOM 625 N N . PRO A 1 86 ? 4.615 7.669 12.728 1.00 95.25 86 PRO A N 1
ATOM 626 C CA . PRO A 1 86 ? 6.047 7.439 12.492 1.00 95.25 86 PRO A CA 1
ATOM 627 C C . PRO A 1 86 ? 6.729 6.665 13.624 1.00 95.25 86 PRO A C 1
ATOM 629 O O . PRO A 1 86 ? 7.736 6.001 13.413 1.00 95.25 86 PRO A O 1
ATOM 632 N N . ASN A 1 87 ? 6.173 6.759 14.836 1.00 95.50 87 ASN A N 1
ATOM 633 C CA . ASN A 1 87 ? 6.671 6.082 16.031 1.00 95.50 87 ASN A CA 1
ATOM 634 C C . ASN A 1 87 ? 5.982 4.729 16.268 1.00 95.50 87 ASN A C 1
ATOM 636 O O . ASN A 1 87 ? 6.075 4.173 17.361 1.00 95.50 87 ASN A O 1
ATOM 640 N N . SER A 1 88 ? 5.209 4.235 15.299 1.00 95.31 88 SER A N 1
ATOM 641 C CA . SER A 1 88 ? 4.520 2.956 15.425 1.00 95.31 88 SER A CA 1
ATOM 642 C C . SER A 1 88 ? 5.513 1.792 15.378 1.00 95.31 88 SER A C 1
ATOM 644 O O . SER A 1 88 ? 6.414 1.811 14.537 1.00 95.31 88 SER A O 1
ATOM 646 N N . PRO A 1 89 ? 5.305 0.722 16.171 1.00 93.12 89 PRO A N 1
ATOM 647 C CA . PRO A 1 89 ? 6.080 -0.515 16.040 1.00 93.12 89 PRO A CA 1
ATOM 648 C C . PRO A 1 89 ? 6.046 -1.101 14.620 1.00 93.12 89 PRO A C 1
ATOM 650 O O . PRO A 1 89 ? 6.979 -1.782 14.198 1.00 93.12 89 PRO A O 1
ATOM 653 N N . LEU A 1 90 ? 4.986 -0.814 13.855 1.00 92.62 90 LEU A N 1
ATOM 654 C CA . LEU A 1 90 ? 4.888 -1.197 12.448 1.00 92.62 90 LEU A CA 1
ATOM 655 C C . LEU A 1 90 ? 5.946 -0.497 11.588 1.00 92.62 90 LEU A C 1
ATOM 657 O O . LEU A 1 90 ? 6.531 -1.131 10.725 1.00 92.62 90 LEU A O 1
ATOM 661 N N . VAL A 1 91 ? 6.215 0.790 11.814 1.00 92.75 91 VAL A N 1
ATOM 662 C CA . VAL A 1 91 ? 7.190 1.546 11.010 1.00 92.75 91 VAL A CA 1
ATOM 663 C C . VAL A 1 91 ? 8.614 1.050 11.264 1.00 92.75 91 VAL A C 1
ATOM 665 O O . VAL A 1 91 ? 9.412 0.994 10.334 1.00 92.75 91 VAL A O 1
ATOM 668 N N . GLU A 1 92 ? 8.921 0.640 12.496 1.00 87.69 92 GLU A N 1
ATOM 669 C CA . GLU A 1 92 ? 10.233 0.092 12.864 1.00 87.69 92 GLU A CA 1
ATOM 670 C C . GLU A 1 92 ? 10.464 -1.323 12.310 1.00 87.69 92 GLU A C 1
ATOM 672 O O . GLU A 1 92 ? 11.565 -1.653 11.875 1.00 87.69 92 GLU A O 1
ATOM 677 N N . SER A 1 93 ? 9.425 -2.161 12.303 1.00 87.88 93 SER A N 1
ATOM 678 C CA . SER A 1 93 ? 9.534 -3.584 11.945 1.00 87.88 93 SER A CA 1
ATOM 679 C C . SER A 1 93 ? 9.297 -3.894 10.464 1.00 87.88 93 SER A C 1
ATOM 681 O O . SER A 1 93 ? 9.510 -5.028 10.030 1.00 87.88 93 SER A O 1
ATOM 683 N N . ARG A 1 94 ? 8.838 -2.921 9.668 1.00 91.56 94 ARG A N 1
ATOM 684 C CA . ARG A 1 94 ? 8.392 -3.141 8.285 1.00 91.56 94 ARG A CA 1
ATOM 685 C C . ARG A 1 94 ? 9.219 -2.327 7.289 1.00 91.56 94 ARG A C 1
ATOM 687 O O . ARG A 1 94 ? 9.575 -1.183 7.572 1.00 91.56 94 ARG A O 1
ATOM 694 N N . PRO A 1 95 ? 9.486 -2.864 6.083 1.00 91.62 95 PRO A N 1
ATOM 695 C CA . PRO A 1 95 ? 10.094 -2.071 5.021 1.00 91.62 95 PRO A CA 1
ATOM 696 C C . PRO A 1 95 ? 9.167 -0.913 4.621 1.00 91.62 95 PRO A C 1
ATOM 698 O O . PRO A 1 95 ? 7.973 -0.918 4.933 1.00 91.62 95 PRO A O 1
ATOM 701 N N . GLN A 1 96 ? 9.717 0.074 3.907 1.00 93.19 96 GLN A N 1
ATOM 702 C CA . GLN A 1 96 ? 8.937 1.162 3.301 1.00 93.19 96 GLN A CA 1
ATOM 703 C C . GLN A 1 96 ? 8.091 1.958 4.317 1.00 93.19 96 GLN A C 1
ATOM 705 O O . GLN A 1 96 ? 7.017 2.447 3.974 1.00 93.19 96 GLN A O 1
ATOM 710 N N . ALA A 1 97 ? 8.541 2.059 5.575 1.00 93.06 97 ALA A N 1
ATOM 711 C CA . ALA A 1 97 ? 7.797 2.693 6.670 1.00 93.06 97 ALA A CA 1
ATOM 712 C C . ALA A 1 97 ? 6.362 2.141 6.830 1.00 93.06 97 ALA A C 1
ATOM 714 O O . ALA A 1 97 ? 5.409 2.887 7.034 1.00 93.06 97 ALA A O 1
ATOM 715 N N . ALA A 1 98 ? 6.210 0.818 6.707 1.00 94.88 98 ALA A N 1
ATOM 716 C CA . ALA A 1 98 ? 4.943 0.081 6.747 1.00 94.88 98 ALA A CA 1
ATOM 717 C C . ALA A 1 98 ? 3.974 0.315 5.572 1.00 94.88 98 ALA A C 1
ATOM 719 O O . ALA A 1 98 ? 2.923 -0.333 5.532 1.00 94.88 98 ALA A O 1
ATOM 720 N N . CYS A 1 99 ? 4.313 1.148 4.586 1.00 96.62 99 CYS A N 1
ATOM 721 C CA . CYS A 1 99 ? 3.481 1.362 3.404 1.00 96.62 99 CYS A CA 1
ATOM 722 C C . CYS A 1 99 ? 3.132 0.050 2.695 1.00 96.62 99 CYS A C 1
ATOM 724 O O . CYS A 1 99 ? 3.986 -0.798 2.473 1.00 96.62 99 CYS A O 1
ATOM 726 N N . GLY A 1 100 ? 1.858 -0.109 2.324 1.00 95.94 100 GLY A N 1
ATOM 727 C CA . GLY A 1 100 ? 1.355 -1.316 1.660 1.00 95.94 100 GLY A CA 1
ATOM 728 C C . GLY A 1 100 ? 0.959 -2.450 2.605 1.00 95.94 100 GLY A C 1
ATOM 729 O O . GLY A 1 100 ? 0.202 -3.319 2.176 1.00 95.94 100 GLY A O 1
ATOM 730 N N . THR A 1 101 ? 1.380 -2.413 3.875 1.00 96.19 101 THR A N 1
ATOM 731 C CA . THR A 1 101 ? 1.014 -3.415 4.891 1.00 96.19 101 THR A CA 1
ATOM 732 C C . THR A 1 101 ? -0.499 -3.436 5.111 1.00 96.19 101 THR A C 1
ATOM 734 O O . THR A 1 101 ? -1.124 -2.380 5.228 1.00 96.19 101 THR A O 1
ATOM 737 N N . CYS A 1 102 ? -1.085 -4.631 5.210 1.00 97.50 102 CYS A N 1
ATOM 738 C CA . CYS A 1 102 ? -2.486 -4.796 5.585 1.00 97.50 102 CYS A CA 1
ATOM 739 C C . CYS A 1 102 ? -2.627 -5.104 7.074 1.00 97.50 102 CYS A C 1
ATOM 741 O O . CYS A 1 102 ? -1.889 -5.913 7.640 1.00 97.50 102 CYS A O 1
ATOM 743 N N . LEU A 1 103 ? -3.599 -4.453 7.703 1.00 97.88 103 LEU A N 1
ATOM 744 C CA . LEU A 1 103 ? -3.919 -4.605 9.112 1.00 97.88 103 LEU A CA 1
ATOM 745 C C . LEU A 1 103 ? -5.346 -5.114 9.251 1.00 97.88 103 LEU A C 1
ATOM 747 O O . LEU A 1 103 ? -6.260 -4.580 8.626 1.00 97.88 103 LEU A O 1
ATOM 751 N N . GLU A 1 104 ? -5.542 -6.113 10.101 1.00 97.62 104 GLU A N 1
ATOM 752 C CA . GLU A 1 104 ? -6.856 -6.384 10.665 1.00 97.62 104 GLU A CA 1
ATOM 753 C C . GLU A 1 104 ? -7.034 -5.482 11.882 1.00 97.62 104 GLU A C 1
ATOM 755 O O . GLU A 1 104 ? -6.192 -5.488 12.779 1.00 97.62 104 GLU A O 1
ATOM 760 N N . VAL A 1 105 ? -8.105 -4.694 11.893 1.00 97.88 105 VAL A N 1
ATOM 761 C CA . VAL A 1 105 ? -8.430 -3.736 12.949 1.00 97.88 105 VAL A CA 1
ATOM 762 C C . VAL A 1 105 ? -9.777 -4.113 13.539 1.00 97.88 105 VAL A C 1
ATOM 764 O O . VAL A 1 105 ? -10.788 -4.097 12.838 1.00 97.88 105 VAL A O 1
ATOM 767 N N . GLU A 1 106 ? -9.794 -4.413 14.833 1.00 96.69 106 GLU A N 1
ATOM 768 C CA . GLU A 1 106 ? -10.979 -4.844 15.564 1.00 96.69 106 GLU A CA 1
ATOM 769 C C . GLU A 1 106 ? -11.299 -3.882 16.707 1.00 96.69 106 GLU A C 1
ATOM 771 O O . GLU A 1 106 ? -10.446 -3.587 17.543 1.00 96.69 106 GLU A O 1
ATOM 776 N N . CYS A 1 107 ? -12.546 -3.420 16.778 1.00 97.00 107 CYS A N 1
ATOM 777 C CA . CYS A 1 107 ? -13.019 -2.596 17.882 1.00 97.00 107 CYS A CA 1
ATOM 778 C C . CYS A 1 107 ? -13.215 -3.432 19.152 1.00 97.00 107 CYS A C 1
ATOM 780 O O . CYS A 1 107 ? -14.010 -4.378 19.182 1.00 97.00 107 CYS A O 1
ATOM 782 N N . GLN A 1 108 ? -12.524 -3.031 20.220 1.00 93.19 108 GLN A N 1
ATOM 783 C CA . GLN A 1 108 ? -12.613 -3.634 21.544 1.00 93.19 108 GLN A CA 1
ATOM 784 C C . GLN A 1 108 ? -13.292 -2.686 22.518 1.00 93.19 108 GLN A C 1
ATOM 786 O O . GLN A 1 108 ? -12.642 -2.001 23.300 1.00 93.19 108 GLN A O 1
ATOM 791 N N . ASP A 1 109 ? -14.618 -2.686 22.488 1.00 90.44 109 ASP A N 1
ATOM 792 C CA . ASP A 1 109 ? -15.415 -2.048 23.526 1.00 90.44 109 ASP A CA 1
ATOM 793 C C . ASP A 1 109 ? -16.277 -3.094 24.251 1.00 90.44 109 ASP A C 1
ATOM 795 O O . ASP A 1 109 ? -17.214 -3.632 23.636 1.00 90.44 109 ASP A O 1
ATOM 799 N N . PRO A 1 110 ? -15.968 -3.401 25.527 1.00 86.00 110 PRO A N 1
ATOM 800 C CA . PRO A 1 110 ? -16.766 -4.298 26.358 1.00 86.00 110 PRO A CA 1
ATOM 801 C C . PRO A 1 110 ? -18.221 -3.844 26.497 1.00 86.00 110 PRO A C 1
ATOM 803 O O . PRO A 1 110 ? -19.123 -4.679 26.463 1.00 86.00 110 PRO A O 1
ATOM 806 N N . ASP A 1 111 ? -18.454 -2.532 26.570 1.00 88.31 111 ASP A N 1
ATOM 807 C CA . ASP A 1 111 ? -19.788 -1.961 26.774 1.00 88.31 111 ASP A CA 1
ATOM 808 C C . ASP A 1 111 ? -20.553 -1.782 25.449 1.00 88.31 111 ASP A C 1
ATOM 810 O O . ASP A 1 111 ? -21.730 -1.413 25.435 1.00 88.31 111 ASP A O 1
ATOM 814 N N . ASN A 1 112 ? -19.899 -2.064 24.312 1.00 87.19 112 ASN A N 1
ATOM 815 C CA . ASN A 1 112 ? -20.441 -1.937 22.955 1.00 87.19 112 ASN A CA 1
ATOM 816 C C . ASN A 1 112 ? -21.092 -0.562 22.666 1.00 87.19 112 ASN A C 1
ATOM 818 O O . ASN A 1 112 ? -22.026 -0.427 21.866 1.00 87.19 112 ASN A O 1
ATOM 822 N N . THR A 1 113 ? -20.597 0.471 23.334 1.00 90.88 113 THR A N 1
ATOM 823 C CA . THR A 1 113 ? -20.975 1.873 23.170 1.00 90.88 113 THR A CA 1
ATOM 824 C C . THR A 1 113 ? -20.253 2.516 21.991 1.00 90.88 113 THR A C 1
ATOM 826 O O . THR A 1 113 ? -20.857 3.322 21.282 1.00 90.88 113 THR A O 1
ATOM 829 N N . ALA A 1 114 ? -19.003 2.120 21.748 1.00 91.75 114 ALA A N 1
ATOM 830 C CA . ALA A 1 114 ? -18.127 2.651 20.721 1.00 91.75 114 ALA A CA 1
ATOM 831 C C . ALA A 1 114 ? -18.140 1.836 19.433 1.00 91.75 114 ALA A C 1
ATOM 833 O O . ALA A 1 114 ? -18.026 2.423 18.357 1.00 91.75 114 ALA A O 1
ATOM 834 N N . CYS A 1 115 ? -18.325 0.517 19.523 1.00 94.38 115 CYS A N 1
ATOM 835 C CA . CYS A 1 115 ? -18.251 -0.350 18.354 1.00 94.38 115 CYS A CA 1
ATOM 836 C C . CYS A 1 115 ? -19.497 -0.292 17.451 1.00 94.38 115 CYS A C 1
ATOM 838 O O . CYS A 1 115 ? -20.629 -0.069 17.899 1.00 94.38 115 CYS A O 1
ATOM 840 N N . SER A 1 116 ? -19.255 -0.533 16.162 1.00 91.25 116 SER A N 1
ATOM 841 C CA . SER A 1 116 ? -20.249 -0.744 15.101 1.00 91.25 116 SER A CA 1
ATOM 842 C C . SER A 1 116 ? -20.408 -2.238 14.768 1.00 91.25 116 SER A C 1
ATOM 844 O O . SER A 1 116 ? -19.855 -3.115 15.434 1.00 91.25 116 SER A O 1
ATOM 846 N N . SER A 1 117 ? -21.211 -2.544 13.745 1.00 80.50 117 SER A N 1
ATOM 847 C CA . SER A 1 117 ? -21.656 -3.901 13.412 1.00 80.50 117 SER A CA 1
ATOM 848 C C . SER A 1 117 ? -20.567 -4.838 12.884 1.00 80.50 117 SER A C 1
ATOM 850 O O . SER A 1 117 ? -20.632 -6.028 13.179 1.00 80.50 117 SER A O 1
ATOM 852 N N . ALA A 1 118 ? -19.577 -4.352 12.122 1.00 78.81 118 ALA A N 1
ATOM 853 C CA . ALA A 1 118 ? -18.599 -5.234 11.478 1.00 78.81 118 ALA A CA 1
ATOM 854 C C . ALA A 1 118 ? -17.575 -5.809 12.467 1.00 78.81 118 ALA A C 1
ATOM 856 O O . ALA A 1 118 ? -17.000 -6.850 12.172 1.00 78.81 118 ALA A O 1
ATOM 857 N N . ARG A 1 119 ? -17.398 -5.170 13.639 1.00 86.56 119 ARG A N 1
ATOM 858 C CA . ARG A 1 119 ? -16.422 -5.454 14.716 1.00 86.56 119 ARG A CA 1
ATOM 859 C C . ARG A 1 119 ? -14.952 -5.498 14.282 1.00 86.56 119 ARG A C 1
ATOM 861 O O . ARG A 1 119 ? -14.148 -4.913 14.991 1.00 86.56 119 ARG A O 1
ATOM 868 N N . SER A 1 120 ? -14.617 -6.101 13.144 1.00 94.75 120 SER A N 1
ATOM 869 C CA . SER A 1 120 ? -13.295 -6.199 12.528 1.00 94.75 120 SER A CA 1
ATOM 870 C C . SER A 1 120 ? -13.353 -5.837 11.037 1.00 94.75 120 SER A C 1
ATOM 872 O O . SER A 1 120 ? -14.332 -6.138 10.349 1.00 94.75 120 SER A O 1
ATOM 874 N N . ILE A 1 121 ? -12.307 -5.182 10.537 1.00 96.50 121 ILE A N 1
ATOM 875 C CA . ILE A 1 121 ? -12.094 -4.861 9.118 1.00 96.50 121 ILE A CA 1
ATOM 876 C C . ILE A 1 121 ? -10.627 -5.059 8.741 1.00 96.50 121 ILE A C 1
ATOM 878 O O . ILE A 1 121 ? -9.747 -4.976 9.595 1.00 96.50 121 ILE A O 1
ATOM 882 N N . THR A 1 122 ? -10.353 -5.249 7.452 1.00 96.88 122 THR A N 1
ATOM 883 C CA . THR A 1 122 ? -8.988 -5.208 6.910 1.00 96.88 122 THR A CA 1
ATOM 884 C C . THR A 1 122 ? -8.759 -3.884 6.202 1.00 96.88 122 THR A C 1
ATOM 886 O O . THR A 1 122 ? -9.578 -3.487 5.380 1.00 96.88 122 THR A O 1
ATOM 889 N N . VAL A 1 123 ? -7.653 -3.213 6.515 1.00 97.62 123 VAL A N 1
ATOM 890 C CA . VAL A 1 123 ? -7.257 -1.923 5.934 1.00 97.62 123 VAL A CA 1
ATOM 891 C C . VAL A 1 123 ? -5.819 -1.982 5.435 1.00 97.62 123 VAL A C 1
ATOM 893 O O . VAL A 1 123 ? -5.026 -2.770 5.945 1.00 97.62 123 VAL A O 1
ATOM 896 N N . GLN A 1 124 ? -5.466 -1.146 4.463 1.00 97.75 124 GLN A N 1
ATOM 897 C CA . GLN A 1 124 ? -4.091 -0.993 3.986 1.00 97.75 124 GLN A CA 1
ATOM 898 C C . GLN A 1 124 ? -3.471 0.305 4.508 1.00 97.75 124 GLN A C 1
ATOM 900 O O . GLN A 1 124 ? -4.118 1.351 4.506 1.00 97.75 124 GLN A O 1
ATOM 905 N N . VAL A 1 125 ? -2.203 0.254 4.911 1.00 97.88 125 VAL A N 1
ATOM 906 C CA . VAL A 1 125 ? -1.425 1.444 5.271 1.00 97.88 125 VAL A CA 1
ATOM 907 C C . VAL A 1 125 ? -1.023 2.200 4.006 1.00 97.88 125 VAL A C 1
ATOM 909 O O . VAL A 1 125 ? -0.299 1.673 3.154 1.00 97.88 125 VAL A O 1
ATOM 912 N N . THR A 1 126 ? -1.497 3.437 3.881 1.00 96.88 126 THR A N 1
ATOM 913 C CA . THR A 1 126 ? -1.298 4.280 2.689 1.00 96.88 126 THR A CA 1
ATOM 914 C C . THR A 1 126 ? -0.768 5.672 3.008 1.00 96.88 126 THR A C 1
ATOM 916 O O . THR A 1 126 ? -0.498 6.446 2.089 1.00 96.88 126 THR A O 1
ATOM 919 N N . ASP A 1 127 ? -0.655 6.013 4.288 1.00 96.94 127 ASP A N 1
ATOM 920 C CA . ASP A 1 127 ? -0.285 7.348 4.730 1.00 96.94 127 ASP A CA 1
ATOM 921 C C . ASP A 1 127 ? 0.387 7.316 6.112 1.00 96.94 127 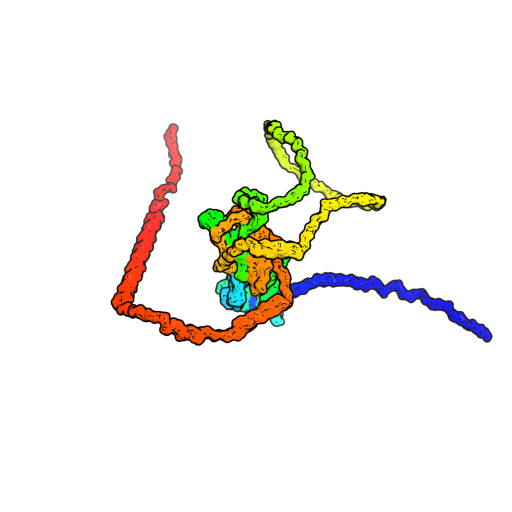ASP A C 1
ATOM 923 O O . ASP A 1 127 ? 0.408 6.295 6.807 1.00 96.94 127 ASP A O 1
ATOM 927 N N . GLU A 1 128 ? 0.928 8.457 6.508 1.00 96.12 128 GLU A N 1
ATOM 928 C CA . GLU A 1 128 ? 1.559 8.699 7.796 1.00 96.12 128 GLU A CA 1
ATOM 929 C C . GLU A 1 128 ? 0.667 9.623 8.638 1.00 96.12 128 GLU A C 1
ATOM 931 O O . GLU A 1 128 ? 0.056 10.561 8.131 1.00 96.12 128 GLU A O 1
ATOM 936 N N . CYS A 1 129 ? 0.589 9.382 9.946 1.00 96.94 129 CYS A N 1
ATOM 937 C CA . CYS A 1 129 ? -0.085 10.260 10.899 1.00 96.94 129 CYS A CA 1
ATOM 938 C C . CYS A 1 129 ? 0.920 10.806 11.927 1.00 96.94 129 CYS A C 1
ATOM 940 O O . CYS A 1 129 ? 1.060 10.232 13.013 1.00 96.94 129 CYS A O 1
ATOM 942 N N . PRO A 1 130 ? 1.614 11.921 11.635 1.00 96.06 130 PRO A N 1
ATOM 943 C CA . PRO A 1 130 ? 2.638 12.480 12.523 1.00 96.06 130 PRO A CA 1
ATOM 944 C C . PRO A 1 130 ? 2.123 12.857 13.918 1.00 96.06 130 PRO A C 1
ATOM 946 O O . PRO A 1 130 ? 2.858 12.780 14.899 1.00 96.06 130 PRO A O 1
ATOM 949 N N . GLN A 1 131 ? 0.854 13.261 14.014 1.00 95.38 131 GLN A N 1
ATOM 950 C CA . GLN A 1 131 ? 0.193 13.644 15.263 1.00 95.38 131 GLN A CA 1
ATOM 951 C C . GLN A 1 131 ? -0.366 12.460 16.065 1.00 95.38 131 GLN A C 1
ATOM 953 O O . GLN A 1 131 ? -0.818 12.655 17.193 1.00 95.38 131 GLN A O 1
ATOM 958 N N . CYS A 1 132 ? -0.372 11.251 15.499 1.00 97.12 132 CYS A N 1
ATOM 959 C CA . CYS A 1 132 ? -0.905 10.071 16.168 1.00 97.12 132 CYS A CA 1
ATOM 960 C C . CYS A 1 132 ? 0.089 9.514 17.192 1.00 97.12 132 CYS A C 1
ATOM 962 O O . CYS A 1 132 ? 1.302 9.469 16.959 1.00 97.12 132 CYS A O 1
ATOM 964 N N . ALA A 1 133 ? -0.439 8.997 18.303 1.00 97.25 133 ALA A N 1
ATOM 965 C CA . ALA A 1 133 ? 0.344 8.173 19.221 1.00 97.25 133 ALA A CA 1
ATOM 966 C C . ALA A 1 133 ? 0.855 6.892 18.527 1.00 97.25 133 ALA A C 1
ATOM 968 O O . ALA A 1 133 ? 0.280 6.439 17.538 1.00 97.25 133 ALA A O 1
ATOM 969 N N . ALA A 1 134 ? 1.912 6.275 19.065 1.00 96.62 134 ALA A N 1
ATOM 970 C CA . ALA A 1 134 ? 2.577 5.109 18.465 1.00 96.62 134 ALA A CA 1
ATOM 971 C C . ALA A 1 134 ? 1.621 3.944 18.123 1.00 96.62 134 ALA A C 1
ATOM 973 O O . ALA A 1 134 ? 1.760 3.292 17.090 1.00 96.62 134 ALA A O 1
ATOM 974 N N . ASN A 1 135 ? 0.623 3.698 18.973 1.00 96.12 135 ASN A N 1
ATOM 975 C CA . ASN A 1 135 ? -0.383 2.649 18.803 1.00 96.12 135 ASN A CA 1
ATOM 976 C C . ASN A 1 135 ? -1.754 3.181 18.351 1.00 96.12 135 ASN A C 1
ATOM 978 O O . ASN A 1 135 ? -2.774 2.524 18.569 1.00 96.12 135 ASN A O 1
ATOM 982 N N . GLN A 1 136 ? -1.795 4.375 17.764 1.00 97.38 136 GLN A N 1
ATOM 983 C CA . GLN A 1 136 ? -3.012 4.970 17.235 1.00 97.38 136 GLN A CA 1
ATOM 984 C C . GLN A 1 136 ? -3.050 4.855 15.710 1.00 97.38 136 GLN A C 1
ATOM 986 O O . GLN A 1 136 ? -2.103 5.243 15.025 1.00 97.38 136 GLN A O 1
ATOM 991 N N . ILE A 1 137 ? -4.157 4.329 15.188 1.00 98.12 137 ILE A N 1
ATOM 992 C CA . ILE A 1 137 ? -4.401 4.162 13.753 1.00 98.12 137 ILE A CA 1
ATOM 993 C C . ILE A 1 137 ? -5.403 5.227 13.308 1.00 98.12 137 ILE A C 1
ATOM 995 O O . ILE A 1 137 ? -6.469 5.365 13.905 1.00 98.12 137 ILE A O 1
ATOM 999 N N . ASN A 1 138 ? -5.085 5.995 12.271 1.00 97.38 138 ASN A N 1
ATOM 1000 C CA . ASN A 1 138 ? -6.013 6.982 11.725 1.00 97.38 138 ASN A CA 1
ATOM 1001 C C . ASN A 1 138 ? -6.654 6.433 10.448 1.00 97.38 138 ASN A C 1
ATOM 1003 O O . ASN A 1 138 ? -6.008 6.338 9.407 1.00 97.38 138 ASN A O 1
ATOM 1007 N N . LEU A 1 139 ? -7.913 6.019 10.545 1.00 97.00 139 LEU A N 1
ATOM 1008 C CA . LEU A 1 139 ? -8.648 5.395 9.448 1.00 97.00 139 LEU A CA 1
ATOM 1009 C C . LEU A 1 139 ? -9.333 6.440 8.568 1.00 97.00 139 LEU A C 1
ATOM 1011 O O . LEU A 1 139 ? -9.695 7.518 9.026 1.00 97.00 139 LEU A O 1
ATOM 1015 N N . HIS A 1 140 ? -9.606 6.110 7.312 1.00 94.56 140 HIS A N 1
ATOM 1016 C CA . HIS A 1 140 ? -10.607 6.888 6.582 1.00 94.56 140 HIS A CA 1
ATOM 1017 C C . HIS A 1 140 ? -11.999 6.684 7.212 1.00 94.56 140 HIS A C 1
ATOM 1019 O O . HIS A 1 140 ? -12.311 5.582 7.673 1.00 94.56 140 HIS A O 1
ATOM 1025 N N . ALA A 1 141 ? -12.855 7.712 7.220 1.00 92.94 141 ALA A N 1
ATOM 1026 C CA . ALA A 1 141 ? -14.178 7.682 7.854 1.00 92.94 141 ALA A CA 1
ATOM 1027 C C . ALA A 1 141 ? -15.033 6.485 7.402 1.00 92.94 141 ALA A C 1
ATOM 1029 O O . ALA A 1 141 ? -15.667 5.832 8.230 1.00 92.94 141 ALA A O 1
ATOM 1030 N N . PHE A 1 142 ? -14.966 6.145 6.111 1.00 91.25 142 PHE A N 1
ATOM 1031 C CA . PHE A 1 142 ? -15.639 4.980 5.522 1.00 91.25 142 PHE A CA 1
ATOM 1032 C C . PHE A 1 142 ? -15.188 3.640 6.128 1.00 91.25 142 PHE A C 1
ATOM 1034 O O . PHE A 1 142 ? -15.985 2.727 6.322 1.00 91.25 142 PHE A O 1
ATOM 1041 N N . ALA A 1 143 ? -13.901 3.503 6.451 1.00 94.44 143 ALA A N 1
ATOM 1042 C CA . ALA A 1 143 ? -13.393 2.320 7.134 1.00 94.44 143 ALA A CA 1
ATOM 1043 C C . ALA A 1 143 ? -13.791 2.358 8.616 1.00 94.44 143 ALA A C 1
ATOM 1045 O O . ALA A 1 143 ? -14.306 1.379 9.155 1.00 94.44 143 ALA A O 1
ATOM 1046 N N . PHE A 1 144 ? -13.613 3.513 9.264 1.00 95.44 144 PHE A N 1
ATOM 1047 C CA . PHE A 1 144 ? -13.895 3.689 10.685 1.00 95.44 144 PHE A CA 1
ATOM 1048 C C . PHE A 1 144 ? -15.350 3.377 11.040 1.00 95.44 144 PHE A C 1
ATOM 1050 O O . PHE A 1 144 ? -15.584 2.655 12.005 1.00 95.44 144 PHE A O 1
ATOM 1057 N N . GLU A 1 145 ? -16.329 3.841 10.257 1.00 93.94 145 GLU A N 1
ATOM 1058 C CA . GLU A 1 145 ? -17.757 3.648 10.558 1.00 93.94 145 GLU A CA 1
ATOM 1059 C C . GLU A 1 145 ? -18.183 2.172 10.645 1.00 93.94 145 GLU A C 1
ATOM 1061 O O . GLU A 1 145 ? -19.174 1.833 11.299 1.00 93.94 145 GLU A O 1
ATOM 1066 N N . ARG A 1 146 ? -17.413 1.272 10.019 1.00 95.12 146 ARG A N 1
ATOM 1067 C CA . ARG A 1 146 ? -17.651 -0.176 10.050 1.00 95.12 146 ARG A CA 1
ATOM 1068 C C . ARG A 1 146 ? -17.352 -0.771 11.421 1.00 95.12 146 ARG A C 1
ATOM 1070 O O . ARG A 1 146 ? -18.059 -1.687 11.848 1.00 95.12 146 ARG A O 1
ATOM 1077 N N . ILE A 1 147 ? -16.336 -0.254 12.110 1.00 95.69 147 ILE A N 1
ATOM 1078 C CA . ILE A 1 147 ? -15.891 -0.76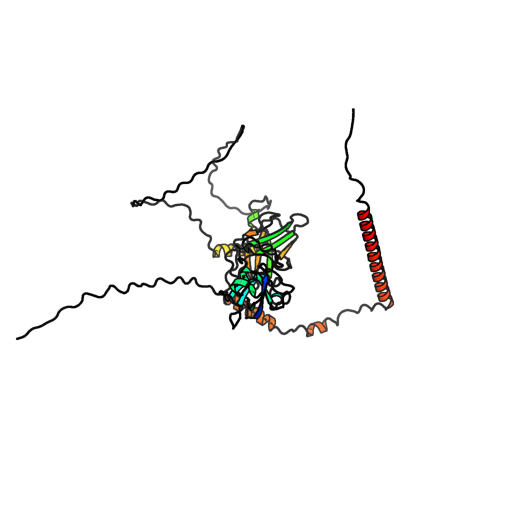6 13.412 1.00 95.69 147 ILE A CA 1
ATOM 1079 C C . ILE A 1 147 ? -16.264 0.136 14.580 1.00 95.69 147 ILE A C 1
ATOM 1081 O O . ILE A 1 147 ? -16.447 -0.382 15.675 1.00 95.69 147 ILE A O 1
ATOM 1085 N N . GLY A 1 148 ? -16.428 1.439 14.362 1.00 94.88 148 GLY A N 1
ATOM 1086 C CA . GLY A 1 148 ? -16.674 2.439 15.390 1.00 94.88 148 GLY A CA 1
ATOM 1087 C C . GLY A 1 148 ? -17.759 3.438 14.997 1.00 94.88 148 GLY A C 1
ATOM 1088 O O . GLY A 1 148 ? -18.110 3.596 13.830 1.00 94.88 148 GLY A O 1
ATOM 1089 N N . ARG A 1 149 ? -18.314 4.139 15.984 1.00 92.94 149 ARG A N 1
ATOM 1090 C CA . ARG A 1 149 ? -19.337 5.168 15.752 1.00 92.94 149 ARG A CA 1
ATOM 1091 C C . ARG A 1 149 ? -18.682 6.522 15.502 1.00 92.94 149 ARG A C 1
ATOM 1093 O O . ARG A 1 149 ? -18.097 7.091 16.419 1.00 92.94 149 ARG A O 1
ATOM 1100 N N . LEU A 1 150 ? -18.866 7.088 14.304 1.00 92.00 150 LEU A N 1
ATOM 1101 C CA . LEU A 1 150 ? -18.286 8.388 13.915 1.00 92.00 150 LEU A CA 1
ATOM 1102 C C . LEU A 1 150 ? -18.563 9.503 14.942 1.00 92.00 150 LEU A C 1
ATOM 1104 O O . LEU A 1 150 ? -17.687 10.306 15.242 1.00 92.00 150 LEU A O 1
ATOM 1108 N N . LYS A 1 151 ? -19.753 9.507 15.562 1.00 91.12 151 LYS A N 1
ATOM 1109 C CA . LYS A 1 151 ? -20.161 10.502 16.574 1.00 91.12 151 LYS A CA 1
ATOM 1110 C C . LYS A 1 151 ? -19.259 10.566 17.812 1.00 91.12 151 LYS A C 1
ATOM 1112 O O . LYS A 1 151 ? -19.300 11.565 18.519 1.00 91.12 151 LYS A O 1
ATOM 1117 N N . LEU A 1 152 ? -18.502 9.509 18.104 1.00 92.44 152 LEU A N 1
ATOM 1118 C CA . LEU A 1 152 ? -17.612 9.455 19.266 1.00 92.44 152 LEU A CA 1
ATOM 1119 C C . LEU A 1 152 ? -16.189 9.928 18.952 1.00 92.44 152 LEU A C 1
ATOM 1121 O O . LEU A 1 152 ? -15.390 10.081 19.871 1.00 92.44 152 LEU A O 1
ATOM 1125 N N . GLY A 1 153 ? -15.844 10.133 17.677 1.00 91.25 153 GLY A N 1
ATOM 1126 C CA . GLY A 1 153 ? -14.519 10.604 17.258 1.00 91.25 153 GLY A CA 1
ATOM 1127 C C . GLY A 1 153 ? -13.395 9.564 17.362 1.00 91.25 153 GLY A C 1
ATOM 1128 O O . GLY A 1 153 ? -12.396 9.671 16.658 1.00 91.25 153 GLY A O 1
ATOM 1129 N N . SER A 1 154 ? -13.543 8.551 18.217 1.00 94.06 154 SER A N 1
ATOM 1130 C CA . SER A 1 154 ? -12.523 7.534 18.468 1.00 94.06 154 SER A CA 1
ATOM 1131 C C . SER A 1 154 ? -13.130 6.202 18.904 1.00 94.06 154 SER A C 1
ATOM 1133 O O . SER A 1 154 ? -14.274 6.148 19.360 1.00 94.06 154 SER A O 1
ATOM 1135 N N . ALA A 1 155 ? -12.360 5.124 18.754 1.00 95.88 155 ALA A N 1
ATOM 1136 C CA . ALA A 1 155 ? -12.727 3.801 19.247 1.00 95.88 155 ALA A CA 1
ATOM 1137 C C . ALA A 1 155 ? -11.505 3.076 19.840 1.00 95.88 155 ALA A C 1
ATOM 1139 O O . ALA A 1 155 ? -10.422 3.140 19.248 1.00 95.88 155 ALA A O 1
ATOM 1140 N N . PRO A 1 156 ? -11.648 2.372 20.977 1.00 97.12 156 PRO A N 1
ATOM 1141 C CA . PRO A 1 156 ? -10.636 1.427 21.432 1.00 97.12 156 PRO A CA 1
ATOM 1142 C C . PRO A 1 156 ? -10.554 0.260 20.444 1.00 97.12 156 PRO A C 1
ATOM 1144 O O . PRO A 1 156 ? -11.575 -0.314 20.057 1.00 97.12 156 PRO A O 1
ATOM 1147 N N . ILE A 1 157 ? -9.342 -0.087 20.017 1.00 97.69 157 ILE A N 1
ATOM 1148 C CA . ILE A 1 157 ? -9.116 -1.157 19.043 1.00 97.69 157 ILE A CA 1
ATOM 1149 C C . ILE A 1 157 ? -8.009 -2.097 19.506 1.00 97.69 157 ILE A C 1
ATOM 1151 O O . ILE A 1 157 ? -7.126 -1.729 20.281 1.00 97.69 157 ILE A O 1
ATOM 1155 N N . ARG A 1 158 ? -8.002 -3.292 18.930 1.00 97.31 158 ARG A N 1
ATOM 1156 C CA . ARG A 1 158 ? -6.778 -4.054 18.715 1.00 97.31 158 ARG A CA 1
ATOM 1157 C C . ARG A 1 158 ? -6.525 -4.174 17.219 1.00 97.31 158 ARG A C 1
ATOM 1159 O O . ARG A 1 158 ? -7.469 -4.199 16.433 1.00 97.31 158 ARG A O 1
ATOM 1166 N N . TYR A 1 159 ? -5.267 -4.241 16.817 1.00 97.69 159 TYR A N 1
ATOM 1167 C CA . TYR A 1 159 ? -4.894 -4.424 15.421 1.00 97.69 159 TYR A CA 1
ATOM 1168 C C . TYR A 1 159 ? -3.714 -5.379 15.287 1.00 97.69 159 TYR A C 1
ATOM 1170 O O . TYR A 1 159 ? -2.905 -5.504 16.203 1.00 97.69 159 TYR A O 1
ATOM 1178 N N . ARG A 1 160 ? -3.625 -6.073 14.157 1.00 96.44 160 ARG A N 1
ATOM 1179 C CA . ARG A 1 160 ? -2.509 -6.971 13.837 1.00 96.44 160 ARG A CA 1
ATOM 1180 C C . ARG A 1 160 ? -2.214 -6.967 12.350 1.00 96.44 160 ARG A C 1
ATOM 1182 O O . ARG A 1 160 ? -3.092 -6.658 11.546 1.00 96.44 160 ARG A O 1
ATOM 1189 N N . GLN A 1 161 ? -1.001 -7.362 11.986 1.00 96.19 161 GLN A N 1
ATOM 1190 C CA . GLN A 1 161 ? -0.655 -7.567 10.586 1.00 96.19 161 GLN A CA 1
ATOM 1191 C C . GLN A 1 161 ? -1.394 -8.781 10.019 1.00 96.19 161 GLN A C 1
ATOM 1193 O O . GLN A 1 161 ? -1.456 -9.842 10.648 1.00 96.19 161 GLN A O 1
ATOM 1198 N N . VAL A 1 162 ? -1.918 -8.628 8.806 1.00 96.06 162 VAL A N 1
ATOM 1199 C CA . VAL A 1 162 ? -2.534 -9.712 8.043 1.00 96.06 162 VAL A CA 1
ATOM 1200 C C . VAL A 1 162 ? -2.094 -9.699 6.585 1.00 96.06 162 VAL A C 1
ATOM 1202 O O . VAL A 1 162 ? -1.564 -8.711 6.081 1.00 96.06 162 VAL A O 1
ATOM 1205 N N . GLU A 1 163 ? -2.333 -10.809 5.897 1.00 95.50 163 GLU A N 1
ATOM 1206 C CA . GLU A 1 163 ? -2.090 -10.934 4.465 1.00 95.50 163 GLU A CA 1
ATOM 1207 C C . GLU A 1 163 ? -3.016 -10.011 3.647 1.00 95.50 163 GLU A C 1
ATOM 1209 O O . GLU A 1 163 ? -4.244 -10.112 3.698 1.00 95.50 163 GLU A O 1
ATOM 1214 N N . CYS A 1 164 ? -2.416 -9.146 2.833 1.00 95.69 164 CYS A N 1
ATOM 1215 C CA . CYS A 1 164 ? -3.056 -8.423 1.747 1.00 95.69 164 CYS A CA 1
ATOM 1216 C C . CYS A 1 164 ? -3.519 -9.386 0.648 1.00 95.69 164 CYS A C 1
ATOM 1218 O O . CYS A 1 164 ? -2.722 -10.124 0.067 1.00 95.69 164 CYS A O 1
ATOM 1220 N N . SER A 1 165 ? -4.811 -9.328 0.321 1.00 94.44 165 SER A N 1
ATOM 1221 C CA . SER A 1 165 ? -5.444 -10.127 -0.738 1.00 94.44 165 SER A CA 1
ATOM 1222 C C . SER A 1 165 ? -6.173 -9.223 -1.745 1.00 94.44 165 SER A C 1
ATOM 1224 O O . SER A 1 165 ? -7.406 -9.207 -1.761 1.00 94.44 165 SER A O 1
ATOM 1226 N N . PRO A 1 166 ? -5.443 -8.430 -2.554 1.00 94.38 166 PRO A N 1
ATOM 1227 C CA . PRO A 1 166 ? -6.041 -7.642 -3.626 1.00 94.38 166 PRO A CA 1
ATOM 1228 C C . PRO A 1 166 ? -6.724 -8.548 -4.661 1.00 94.38 166 PRO A C 1
ATOM 1230 O O . PRO A 1 166 ? -6.289 -9.673 -4.904 1.00 94.38 166 PRO A O 1
ATOM 1233 N N . VAL A 1 167 ? -7.797 -8.042 -5.274 1.00 91.38 167 VAL A N 1
ATOM 1234 C CA . VAL A 1 167 ? -8.546 -8.754 -6.329 1.00 91.38 167 VAL A CA 1
ATOM 1235 C C . VAL A 1 167 ? -7.809 -8.693 -7.669 1.00 91.38 167 VAL A C 1
ATOM 1237 O O . VAL A 1 167 ? -7.854 -9.643 -8.446 1.00 91.38 167 VAL A O 1
ATOM 1240 N N . ASP A 1 168 ? -7.114 -7.584 -7.915 1.00 92.00 168 ASP A N 1
ATOM 1241 C CA . ASP A 1 168 ? -6.417 -7.312 -9.166 1.00 92.00 168 ASP A CA 1
ATOM 1242 C C . ASP A 1 168 ? -4.923 -7.663 -9.092 1.00 92.00 168 ASP A C 1
ATOM 1244 O O . ASP A 1 168 ? -4.324 -7.809 -8.019 1.00 92.00 168 ASP A O 1
ATOM 1248 N N . ASN A 1 169 ? -4.298 -7.745 -10.266 1.00 96.06 169 ASN A N 1
ATOM 1249 C CA . ASN A 1 169 ? -2.846 -7.827 -10.389 1.00 96.06 169 ASN A CA 1
ATOM 1250 C C . ASN A 1 169 ? -2.166 -6.532 -9.929 1.00 96.06 169 ASN A C 1
ATOM 1252 O O . ASN A 1 169 ? -2.785 -5.467 -9.819 1.00 96.06 169 ASN A O 1
ATOM 1256 N N . ILE A 1 170 ? -0.852 -6.615 -9.717 1.00 97.12 170 ILE A N 1
ATOM 1257 C CA . ILE A 1 170 ? -0.043 -5.455 -9.351 1.00 97.12 170 ILE A CA 1
ATOM 1258 C C . ILE A 1 170 ? -0.187 -4.384 -10.435 1.00 97.12 170 ILE A C 1
ATOM 1260 O O . ILE A 1 170 ? -0.078 -4.666 -11.632 1.00 97.12 170 ILE A O 1
ATOM 1264 N N . THR A 1 171 ? -0.409 -3.142 -10.020 1.00 96.56 171 THR A N 1
ATOM 1265 C CA . THR A 1 171 ? -0.422 -1.986 -10.922 1.00 96.56 171 THR A CA 1
ATOM 1266 C C . THR A 1 171 ? 0.794 -1.121 -10.638 1.00 96.56 171 THR A C 1
ATOM 1268 O O . THR A 1 171 ? 1.072 -0.784 -9.488 1.00 96.56 171 THR A O 1
ATOM 1271 N N . VAL A 1 172 ? 1.541 -0.774 -11.685 1.00 97.56 172 VAL A N 1
ATOM 1272 C CA . VAL A 1 172 ? 2.714 0.095 -11.581 1.00 97.56 172 VAL A CA 1
ATOM 1273 C C . VAL A 1 172 ? 2.276 1.519 -11.864 1.00 97.56 172 VAL A C 1
ATOM 1275 O O . VAL A 1 172 ? 1.982 1.874 -13.003 1.00 97.56 172 VAL A O 1
ATOM 1278 N N . ARG A 1 173 ? 2.255 2.347 -10.829 1.00 96.12 173 ARG A N 1
ATOM 1279 C CA . ARG A 1 173 ? 2.005 3.776 -10.960 1.00 96.12 173 ARG A CA 1
ATOM 1280 C C . ARG A 1 173 ? 3.305 4.471 -11.328 1.00 96.12 173 ARG A C 1
ATOM 1282 O O . ARG A 1 173 ? 4.283 4.349 -10.601 1.00 96.12 173 ARG A O 1
ATOM 1289 N N . VAL A 1 174 ? 3.317 5.211 -12.430 1.00 96.94 174 VAL A N 1
ATOM 1290 C CA . VAL A 1 174 ? 4.454 6.035 -12.849 1.00 96.94 174 VAL A CA 1
ATOM 1291 C C . VAL A 1 174 ? 4.170 7.495 -12.517 1.00 96.94 174 VAL A C 1
ATOM 1293 O O . VAL A 1 174 ? 3.422 8.169 -13.229 1.00 96.94 174 VAL A O 1
ATOM 1296 N N . ASP A 1 175 ? 4.787 7.983 -11.444 1.00 93.81 175 ASP A N 1
ATOM 1297 C CA . ASP A 1 175 ? 4.645 9.367 -10.975 1.00 93.81 175 ASP A CA 1
ATOM 1298 C C . ASP A 1 175 ? 5.532 10.342 -11.735 1.00 93.81 175 ASP A C 1
ATOM 1300 O O . ASP A 1 175 ? 5.197 11.514 -11.913 1.00 93.81 175 ASP A O 1
ATOM 1304 N N . GLY A 1 176 ? 6.666 9.855 -12.228 1.00 94.56 176 GLY A N 1
ATOM 1305 C CA . GLY A 1 176 ? 7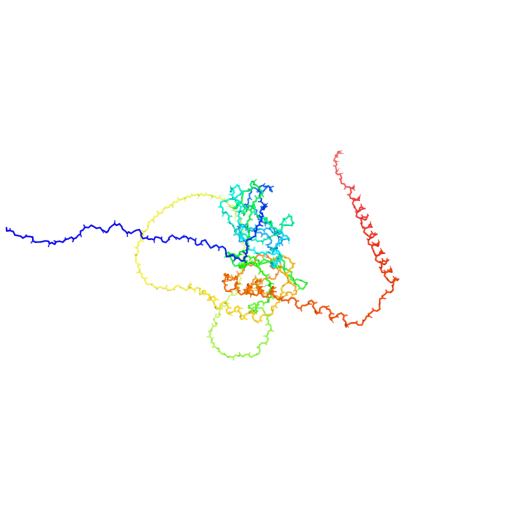.592 10.684 -12.967 1.00 94.56 176 GLY A CA 1
ATOM 1306 C C . GLY A 1 176 ? 8.426 9.870 -13.930 1.00 94.56 176 GLY A C 1
ATOM 1307 O O . GLY A 1 176 ? 9.034 8.878 -13.552 1.00 94.56 176 GLY A O 1
ATOM 1308 N N . PHE A 1 177 ? 8.483 10.311 -15.184 1.00 95.38 177 PHE A N 1
ATOM 1309 C CA . PHE A 1 177 ? 9.316 9.693 -16.204 1.00 95.38 177 PHE A CA 1
ATOM 1310 C C . PHE A 1 177 ? 9.905 10.769 -17.114 1.00 95.38 177 PHE A C 1
ATOM 1312 O O . PHE A 1 177 ? 9.256 11.306 -18.010 1.00 95.38 177 PHE A O 1
ATOM 1319 N N . ARG A 1 178 ? 11.179 11.079 -16.884 1.00 93.62 178 ARG A N 1
ATOM 1320 C CA . ARG A 1 178 ? 11.983 11.960 -17.726 1.00 93.62 178 ARG A CA 1
ATOM 1321 C C . ARG A 1 178 ? 12.882 11.134 -18.629 1.00 93.62 178 ARG A C 1
ATOM 1323 O O . ARG A 1 178 ? 13.599 10.260 -18.161 1.00 93.62 178 ARG A O 1
ATOM 1330 N N . VAL A 1 179 ? 12.877 11.450 -19.918 1.00 86.00 179 VAL A N 1
ATOM 1331 C CA . VAL A 1 179 ? 13.689 10.760 -20.939 1.00 86.00 179 VAL A CA 1
ATOM 1332 C C . VAL A 1 179 ? 14.993 11.493 -21.267 1.00 86.00 179 VAL A C 1
ATOM 1334 O O . VAL A 1 179 ? 15.901 10.922 -21.858 1.00 86.00 179 VAL A O 1
ATOM 1337 N N . SER A 1 180 ? 15.098 12.766 -20.889 1.00 86.00 180 SER A N 1
ATOM 1338 C CA . SER A 1 180 ? 16.272 13.612 -21.111 1.00 86.00 180 SER A CA 1
ATOM 1339 C C . SER A 1 180 ? 17.199 13.632 -19.889 1.00 86.00 180 SER A C 1
ATOM 1341 O O . SER A 1 180 ? 16.823 13.200 -18.799 1.00 86.00 180 SER A O 1
ATOM 1343 N N . GLN A 1 181 ? 18.419 14.162 -20.063 1.00 80.56 181 GLN A N 1
ATOM 1344 C CA . GLN A 1 181 ? 19.396 14.386 -18.981 1.00 80.56 181 GLN A CA 1
ATOM 1345 C C . GLN A 1 181 ? 19.684 13.126 -18.148 1.00 80.56 181 GLN A C 1
ATOM 1347 O O . GLN A 1 181 ? 19.540 13.120 -16.927 1.00 80.56 181 GLN A O 1
ATOM 1352 N N . GLY A 1 182 ? 20.059 12.043 -18.830 1.00 77.12 182 GLY A N 1
ATOM 1353 C CA . GLY A 1 182 ? 20.369 10.766 -18.192 1.00 77.12 182 GLY A CA 1
ATOM 1354 C C . GLY A 1 182 ? 19.149 9.903 -17.880 1.00 77.12 182 GLY A C 1
ATOM 1355 O O . GLY A 1 182 ? 19.335 8.762 -17.500 1.00 77.12 182 GLY A O 1
ATOM 1356 N N . GLY A 1 183 ? 17.920 10.379 -18.087 1.00 87.56 183 GLY A N 1
ATOM 1357 C CA . GLY A 1 183 ? 16.713 9.592 -17.842 1.00 87.56 183 GLY A CA 1
ATOM 1358 C C . GLY A 1 183 ? 16.453 9.359 -16.349 1.00 87.56 183 GLY A C 1
ATOM 1359 O O . GLY A 1 183 ? 17.364 9.045 -15.589 1.00 87.56 183 GLY A O 1
ATOM 1360 N N . TRP A 1 184 ? 15.209 9.526 -15.915 1.00 95.06 184 TRP A N 1
ATOM 1361 C CA . TRP A 1 184 ? 14.803 9.312 -14.526 1.00 95.06 184 TRP A CA 1
ATOM 1362 C C . TRP A 1 184 ? 13.371 8.796 -14.466 1.00 95.06 184 TRP A C 1
ATOM 1364 O O . TRP A 1 184 ? 12.513 9.284 -15.204 1.00 95.06 184 TRP A O 1
ATOM 1374 N N . LEU A 1 185 ? 13.135 7.803 -13.618 1.00 96.25 185 LEU A N 1
ATOM 1375 C CA . LEU A 1 185 ? 11.848 7.152 -13.420 1.00 96.25 185 LEU A CA 1
ATOM 1376 C C . LEU A 1 185 ? 11.566 7.088 -11.923 1.00 96.25 185 LEU A C 1
ATOM 1378 O O . LEU A 1 185 ? 12.441 6.668 -11.171 1.00 96.25 185 LEU A O 1
ATOM 1382 N N . ARG A 1 186 ? 10.345 7.444 -11.528 1.00 96.44 186 ARG A N 1
ATOM 1383 C CA . ARG A 1 186 ? 9.771 7.194 -10.207 1.00 96.44 186 ARG A CA 1
ATOM 1384 C C . ARG A 1 186 ? 8.487 6.398 -10.365 1.00 96.44 186 ARG A C 1
ATOM 1386 O O . ARG A 1 186 ? 7.617 6.791 -11.150 1.00 96.44 186 ARG A O 1
ATOM 1393 N N . ILE A 1 187 ? 8.382 5.307 -9.617 1.00 97.19 187 ILE A N 1
ATOM 1394 C CA . ILE A 1 187 ? 7.200 4.448 -9.593 1.00 97.19 187 ILE A CA 1
ATOM 1395 C C . ILE A 1 187 ? 6.747 4.128 -8.172 1.00 97.19 187 ILE A C 1
ATOM 1397 O O . ILE A 1 187 ? 7.555 4.130 -7.248 1.00 97.19 187 ILE A O 1
ATOM 1401 N N . ALA A 1 188 ? 5.481 3.749 -8.039 1.00 96.75 188 ALA A N 1
ATOM 1402 C CA . ALA A 1 188 ? 4.930 3.075 -6.870 1.00 96.75 188 ALA A CA 1
ATOM 1403 C C . ALA A 1 188 ? 4.183 1.803 -7.303 1.00 96.75 188 ALA A C 1
ATOM 1405 O O . ALA A 1 188 ? 3.648 1.719 -8.412 1.00 96.75 188 ALA A O 1
ATOM 1406 N N . LEU A 1 189 ? 4.150 0.794 -6.431 1.00 96.44 189 LEU A N 1
ATOM 1407 C CA . LEU A 1 189 ? 3.492 -0.489 -6.696 1.00 96.44 189 LEU A CA 1
ATOM 1408 C C . LEU A 1 189 ? 2.170 -0.566 -5.935 1.00 96.44 189 LEU A C 1
ATOM 1410 O O . LEU A 1 189 ? 2.162 -0.607 -4.710 1.00 96.44 189 LEU A O 1
ATOM 1414 N N . LYS A 1 190 ? 1.050 -0.613 -6.652 1.00 95.12 190 LYS A N 1
ATOM 1415 C CA . LYS A 1 190 ? -0.288 -0.767 -6.071 1.00 95.12 190 LYS A CA 1
ATOM 1416 C C . LYS A 1 190 ? -0.747 -2.216 -6.117 1.00 95.12 190 LYS A C 1
ATOM 1418 O O . LYS A 1 190 ? -0.308 -2.984 -6.973 1.00 95.12 190 LYS A O 1
ATOM 1423 N N . SER A 1 191 ? -1.683 -2.557 -5.231 1.00 95.00 191 SER A N 1
ATOM 1424 C CA . SER A 1 191 ? -2.342 -3.871 -5.213 1.00 95.00 191 SER A CA 1
ATOM 1425 C C . SER A 1 191 ? -1.348 -5.030 -5.091 1.00 95.00 191 SER A C 1
ATOM 1427 O O . SER A 1 191 ? -1.454 -6.024 -5.799 1.00 95.00 191 SER A O 1
ATOM 1429 N N . VAL A 1 192 ? -0.354 -4.903 -4.211 1.00 96.25 192 VAL A N 1
ATOM 1430 C CA . VAL A 1 192 ? 0.626 -5.967 -3.949 1.00 96.25 192 VAL A CA 1
ATOM 1431 C C . VAL A 1 192 ? 0.051 -6.951 -2.926 1.00 96.25 192 VAL A C 1
ATOM 1433 O O . VAL A 1 192 ? -0.303 -6.552 -1.817 1.00 96.25 192 VAL A O 1
ATOM 1436 N N . ALA A 1 193 ? -0.076 -8.227 -3.303 1.00 95.56 193 ALA A N 1
ATOM 1437 C CA . ALA A 1 193 ? -0.504 -9.296 -2.400 1.00 95.56 193 ALA A CA 1
ATOM 1438 C C . ALA A 1 193 ? 0.635 -9.764 -1.477 1.00 95.56 193 ALA A C 1
ATOM 1440 O O . ALA A 1 193 ? 1.808 -9.474 -1.713 1.00 95.56 193 ALA A O 1
ATOM 1441 N N . GLY A 1 194 ? 0.296 -10.536 -0.445 1.00 93.19 194 GLY A N 1
ATOM 1442 C CA . GLY A 1 194 ? 1.253 -11.016 0.554 1.00 93.19 194 GLY A CA 1
ATOM 1443 C C . GLY A 1 194 ? 1.189 -10.164 1.811 1.00 93.19 194 GLY A C 1
ATOM 1444 O O . GLY A 1 194 ? 0.108 -9.857 2.284 1.00 93.19 194 GLY A O 1
ATOM 1445 N N . ASP A 1 195 ? 2.313 -9.766 2.383 1.00 90.00 195 ASP A N 1
ATOM 1446 C CA . ASP A 1 195 ? 2.327 -8.983 3.626 1.00 90.00 195 ASP A CA 1
ATOM 1447 C C . ASP A 1 195 ? 2.402 -7.459 3.400 1.00 90.00 195 ASP A C 1
ATOM 1449 O O . ASP A 1 195 ? 2.440 -6.684 4.361 1.00 90.00 195 ASP A O 1
ATOM 1453 N N . GLY A 1 196 ? 2.452 -7.040 2.131 1.00 84.38 196 GLY A N 1
ATOM 1454 C CA . GLY A 1 196 ? 2.610 -5.653 1.703 1.00 84.38 196 GLY A CA 1
ATOM 1455 C C . GLY A 1 196 ? 4.042 -5.115 1.769 1.00 84.38 196 GLY A C 1
ATOM 1456 O O . GLY A 1 196 ? 4.247 -3.952 1.448 1.00 84.38 196 GLY A O 1
ATOM 1457 N N . GLY A 1 197 ? 5.027 -5.923 2.177 1.00 89.25 197 GLY A N 1
ATOM 1458 C CA . GLY A 1 197 ? 6.414 -5.494 2.331 1.00 89.25 197 GLY A CA 1
ATOM 1459 C C . GLY A 1 197 ? 7.256 -5.805 1.099 1.00 89.25 197 GLY A C 1
ATOM 1460 O O . GLY A 1 197 ? 7.676 -6.945 0.900 1.00 89.25 197 GLY A O 1
ATOM 1461 N N . VAL A 1 198 ? 7.557 -4.788 0.288 1.00 95.38 198 VAL A N 1
ATOM 1462 C CA . VAL A 1 198 ? 8.478 -4.920 -0.849 1.00 95.38 198 VAL A CA 1
ATOM 1463 C C . VAL A 1 198 ? 9.884 -4.532 -0.407 1.00 95.38 198 VAL A C 1
ATOM 1465 O O . VAL A 1 198 ? 10.122 -3.426 0.073 1.00 95.38 198 VAL A O 1
ATOM 1468 N N . THR A 1 199 ? 10.839 -5.443 -0.585 1.00 95.12 199 THR A N 1
ATOM 1469 C CA . THR A 1 199 ? 12.238 -5.230 -0.182 1.00 95.12 199 THR A CA 1
ATOM 1470 C C . THR A 1 199 ? 13.121 -4.805 -1.344 1.00 95.12 199 THR A C 1
ATOM 1472 O O . THR A 1 199 ? 14.120 -4.115 -1.137 1.00 95.12 199 THR A O 1
ATOM 1475 N N . ARG A 1 200 ? 12.778 -5.205 -2.575 1.00 96.50 200 ARG A N 1
ATOM 1476 C CA . ARG A 1 200 ? 13.536 -4.852 -3.780 1.00 96.50 200 ARG A CA 1
ATOM 1477 C C . ARG A 1 200 ? 12.628 -4.665 -4.979 1.00 96.50 200 ARG A C 1
ATOM 1479 O O . ARG A 1 200 ? 11.759 -5.497 -5.242 1.00 96.50 200 ARG A O 1
ATOM 1486 N N . VAL A 1 201 ? 12.942 -3.644 -5.765 1.00 97.75 201 VAL A N 1
ATOM 1487 C CA . VAL A 1 201 ? 12.436 -3.477 -7.124 1.00 97.75 201 VAL A CA 1
ATOM 1488 C C . VAL A 1 201 ? 13.623 -3.327 -8.057 1.00 97.75 201 VAL A C 1
ATOM 1490 O O . VAL A 1 201 ? 14.526 -2.526 -7.822 1.00 97.75 201 VAL A O 1
ATOM 1493 N N . GLU A 1 202 ? 13.641 -4.129 -9.108 1.00 97.31 202 GLU A N 1
ATOM 1494 C CA . GLU A 1 202 ? 14.683 -4.107 -10.122 1.00 97.31 202 GLU A CA 1
ATOM 1495 C C . GLU A 1 202 ? 14.061 -3.858 -11.485 1.00 97.31 202 GLU A C 1
ATOM 1497 O O . GLU A 1 202 ? 12.991 -4.380 -11.793 1.00 97.31 202 GLU A O 1
ATOM 1502 N N . LEU A 1 203 ? 14.760 -3.085 -12.308 1.00 96.12 203 LEU A N 1
ATOM 1503 C CA . LEU A 1 203 ? 14.341 -2.730 -13.652 1.00 96.12 203 LEU A CA 1
ATOM 1504 C C . LEU A 1 203 ? 15.348 -3.263 -14.663 1.00 96.12 203 LEU A C 1
ATOM 1506 O O . LEU A 1 203 ? 16.564 -3.126 -14.494 1.00 96.12 203 LEU A O 1
ATOM 1510 N N . ALA A 1 204 ? 14.828 -3.817 -15.749 1.00 93.88 204 ALA A N 1
ATOM 1511 C CA . ALA A 1 204 ? 15.607 -4.172 -16.918 1.00 93.88 204 ALA A CA 1
ATOM 1512 C C . ALA A 1 204 ? 14.869 -3.793 -18.206 1.00 93.88 204 ALA A C 1
ATOM 1514 O O . ALA A 1 204 ? 13.659 -3.562 -18.226 1.00 93.88 204 ALA A O 1
ATOM 1515 N N . ARG A 1 205 ? 15.620 -3.691 -19.308 1.00 92.25 205 ARG A N 1
ATOM 1516 C CA . ARG A 1 205 ? 15.021 -3.560 -20.638 1.00 92.25 205 ARG A CA 1
ATOM 1517 C C . ARG A 1 205 ? 14.454 -4.914 -21.048 1.00 92.25 205 ARG A C 1
ATOM 1519 O O . ARG A 1 205 ? 15.183 -5.902 -21.042 1.00 92.25 205 ARG A O 1
ATOM 1526 N N . SER A 1 206 ? 13.197 -4.914 -21.468 1.00 90.06 206 SER A N 1
ATOM 1527 C CA . SER A 1 206 ? 12.517 -6.116 -21.931 1.00 90.06 206 SER A CA 1
ATOM 1528 C C . SER A 1 206 ? 13.150 -6.639 -23.223 1.00 90.06 206 SER A C 1
ATOM 1530 O O . SER A 1 206 ? 13.327 -5.887 -24.189 1.00 90.06 206 SER A O 1
ATOM 1532 N N . MET A 1 207 ? 13.492 -7.928 -23.240 1.00 77.56 207 MET A N 1
ATOM 1533 C CA . MET A 1 207 ? 14.203 -8.574 -24.354 1.00 77.56 207 MET A CA 1
ATOM 1534 C C . MET A 1 207 ? 13.326 -8.729 -25.605 1.00 77.56 207 MET A C 1
ATOM 1536 O O . MET A 1 207 ? 13.796 -8.523 -26.724 1.00 77.56 207 MET A O 1
ATOM 1540 N N . ASP A 1 208 ? 12.024 -8.948 -25.434 1.00 65.69 208 ASP A N 1
ATOM 1541 C CA . ASP A 1 208 ? 11.097 -9.194 -26.550 1.00 65.69 208 ASP A CA 1
ATOM 1542 C C . ASP A 1 208 ? 10.686 -7.899 -27.281 1.00 65.69 208 ASP A C 1
ATOM 1544 O O . ASP A 1 208 ? 9.994 -7.914 -28.298 1.00 65.69 208 ASP A O 1
ATOM 1548 N N . GLY A 1 209 ? 11.126 -6.737 -26.783 1.00 49.38 209 GLY A N 1
ATOM 1549 C CA . GLY A 1 209 ? 11.036 -5.453 -27.486 1.00 49.38 209 GLY A CA 1
ATOM 1550 C C . GLY A 1 209 ? 12.082 -5.274 -28.595 1.00 49.38 209 GLY A C 1
ATOM 1551 O O . GLY A 1 209 ? 11.984 -4.329 -29.381 1.00 49.38 209 GLY A O 1
ATOM 1552 N N . ALA A 1 210 ? 13.082 -6.159 -28.675 1.00 44.88 210 ALA A N 1
ATOM 1553 C CA . ALA A 1 210 ? 14.158 -6.090 -29.662 1.00 44.88 210 ALA A CA 1
ATOM 1554 C C . ALA A 1 210 ? 13.767 -6.627 -31.054 1.00 44.88 210 ALA A C 1
ATOM 1556 O O . ALA A 1 210 ? 14.426 -6.286 -32.032 1.00 44.88 210 ALA A O 1
ATOM 1557 N N . VAL A 1 211 ? 12.669 -7.384 -31.184 1.00 45.22 211 VAL A N 1
ATOM 1558 C CA . VAL A 1 211 ? 12.276 -8.043 -32.453 1.00 45.22 211 VAL A CA 1
ATOM 1559 C C . VAL A 1 211 ? 11.671 -7.071 -33.492 1.00 45.22 211 VAL A C 1
ATOM 1561 O O . VAL A 1 211 ? 11.359 -7.459 -34.610 1.00 45.22 211 VAL A O 1
ATOM 1564 N N . GLY A 1 212 ? 11.553 -5.774 -33.183 1.00 41.97 212 GLY A N 1
ATOM 1565 C CA . GLY A 1 212 ? 11.043 -4.762 -34.128 1.00 41.97 212 GLY A CA 1
ATOM 1566 C C . GLY A 1 212 ? 11.776 -3.420 -34.134 1.00 41.97 212 GLY A C 1
ATOM 1567 O O . GLY A 1 212 ? 11.371 -2.510 -34.851 1.00 41.97 212 GLY A O 1
ATOM 1568 N N . SER A 1 213 ? 12.847 -3.265 -33.353 1.00 39.62 213 SER A N 1
ATOM 1569 C CA . SER A 1 213 ? 13.643 -2.033 -33.336 1.00 39.62 213 SER A CA 1
ATOM 1570 C C . SER A 1 213 ? 14.981 -2.315 -33.991 1.00 39.62 213 SER A C 1
ATOM 1572 O O . SER A 1 213 ? 15.832 -2.922 -33.349 1.00 39.62 213 SER A O 1
ATOM 1574 N N . ASN A 1 214 ? 15.122 -1.893 -35.253 1.00 40.25 214 ASN A N 1
ATOM 1575 C CA . ASN A 1 214 ? 16.343 -1.872 -36.066 1.00 40.25 214 ASN A CA 1
ATOM 1576 C C . ASN A 1 214 ? 17.628 -1.926 -35.217 1.00 40.25 214 ASN A C 1
ATOM 1578 O O . ASN A 1 214 ? 18.164 -0.899 -34.808 1.00 40.25 214 ASN A O 1
ATOM 1582 N N . SER A 1 215 ? 18.075 -3.140 -34.910 1.00 41.44 215 SER A N 1
ATOM 1583 C CA . SER A 1 215 ? 19.298 -3.400 -34.171 1.00 41.44 215 SER A CA 1
ATOM 1584 C C . SER A 1 215 ? 20.152 -4.212 -35.118 1.00 41.44 215 SER A C 1
ATOM 1586 O O . SER A 1 215 ? 19.904 -5.394 -35.340 1.00 41.44 215 SER A O 1
ATOM 1588 N N . THR A 1 216 ? 21.130 -3.544 -35.720 1.00 31.62 216 THR A N 1
ATOM 1589 C CA . THR A 1 216 ? 22.270 -4.161 -36.394 1.00 31.62 216 THR A CA 1
ATOM 1590 C C . THR A 1 216 ? 23.058 -4.965 -35.367 1.00 31.62 216 THR A C 1
ATOM 1592 O O . THR A 1 216 ? 24.078 -4.515 -34.853 1.00 31.62 216 THR A O 1
ATOM 1595 N N . HIS A 1 217 ? 22.554 -6.144 -35.026 1.00 35.88 217 HIS A N 1
ATOM 1596 C CA . HIS A 1 217 ? 23.350 -7.197 -34.434 1.00 35.88 217 HIS A CA 1
ATOM 1597 C C . HIS A 1 217 ? 23.661 -8.169 -35.567 1.00 35.88 217 HIS A C 1
ATOM 1599 O O . HIS A 1 217 ? 22.809 -8.930 -36.018 1.00 35.88 217 HIS A O 1
ATOM 1605 N N . THR A 1 218 ? 24.885 -8.084 -36.082 1.00 31.25 218 THR A N 1
ATOM 1606 C CA . THR A 1 218 ? 25.479 -9.122 -36.921 1.00 31.25 218 THR A CA 1
ATOM 1607 C C . THR A 1 218 ? 25.546 -10.407 -36.101 1.00 31.25 218 THR A C 1
ATOM 1609 O O . THR A 1 218 ? 26.468 -10.599 -35.312 1.00 31.25 218 THR A O 1
ATOM 1612 N N . SER A 1 219 ? 24.540 -11.265 -36.251 1.00 33.38 219 SER A N 1
ATOM 1613 C CA . SER A 1 219 ? 24.618 -12.668 -35.860 1.00 33.38 219 SER A CA 1
ATOM 1614 C C . SER A 1 219 ? 25.101 -13.441 -37.083 1.00 33.38 219 SER A C 1
ATOM 1616 O O . SER A 1 219 ? 24.376 -13.650 -38.052 1.00 33.38 219 SER A O 1
ATOM 1618 N N . THR A 1 220 ? 26.386 -13.775 -37.065 1.00 31.95 220 THR A N 1
ATOM 1619 C CA . THR A 1 220 ? 26.967 -14.838 -37.883 1.00 31.95 220 THR A CA 1
ATOM 1620 C C . THR A 1 220 ? 26.748 -16.176 -37.174 1.00 31.95 220 THR A C 1
ATOM 1622 O O . THR A 1 220 ? 27.052 -16.252 -35.984 1.00 31.95 220 THR A O 1
ATOM 1625 N N . ALA A 1 221 ? 26.324 -17.188 -37.947 1.00 34.47 221 ALA A N 1
ATOM 1626 C CA . ALA A 1 221 ? 26.127 -18.613 -37.607 1.00 34.47 221 ALA A CA 1
ATOM 1627 C C . ALA A 1 221 ? 24.867 -18.907 -36.752 1.00 34.47 221 ALA A C 1
ATOM 1629 O O . ALA A 1 221 ? 24.680 -18.297 -35.709 1.00 34.47 221 ALA A O 1
ATOM 1630 N N . ASP A 1 222 ? 23.916 -19.777 -37.112 1.00 31.31 222 ASP A N 1
ATOM 1631 C CA . ASP A 1 222 ? 23.860 -20.875 -38.086 1.00 31.31 222 ASP A CA 1
ATOM 1632 C C . ASP A 1 222 ? 22.420 -21.054 -38.612 1.00 31.31 222 ASP A C 1
ATOM 1634 O O . ASP A 1 222 ? 21.448 -20.902 -37.872 1.00 31.31 222 ASP A O 1
ATOM 1638 N N . ALA A 1 223 ? 22.286 -21.417 -39.891 1.00 27.72 223 ALA A N 1
ATOM 1639 C CA . ALA A 1 223 ? 21.066 -22.002 -40.457 1.00 27.72 223 ALA A CA 1
ATOM 1640 C C . ALA A 1 223 ? 21.158 -23.542 -40.389 1.00 27.72 223 ALA A C 1
ATOM 1642 O O . ALA A 1 223 ? 22.265 -24.082 -40.432 1.00 27.72 223 ALA A O 1
ATOM 1643 N N . PRO A 1 224 ? 20.021 -24.266 -40.374 1.00 39.06 224 PRO A N 1
ATOM 1644 C CA . PRO A 1 224 ? 19.527 -24.736 -41.672 1.00 39.06 224 PRO A CA 1
ATOM 1645 C C . PRO A 1 224 ? 17.994 -24.710 -41.873 1.00 39.06 224 PRO A C 1
ATOM 1647 O O . PRO A 1 224 ? 17.219 -25.008 -40.974 1.00 39.06 224 PRO A O 1
ATOM 1650 N N . SER A 1 225 ? 17.631 -24.402 -43.129 1.00 29.19 225 SER A N 1
ATOM 1651 C CA . SER A 1 225 ? 16.572 -24.970 -43.996 1.00 29.19 225 SER A CA 1
ATOM 1652 C C . SER A 1 225 ? 15.165 -25.215 -43.427 1.00 29.19 225 SER A C 1
ATOM 1654 O O . SER A 1 225 ? 14.958 -26.088 -42.600 1.00 29.19 225 SER A O 1
ATOM 1656 N N . MET A 1 226 ? 14.144 -24.463 -43.856 1.00 28.48 226 MET A N 1
ATOM 1657 C CA . MET A 1 226 ? 13.356 -24.585 -45.109 1.00 28.48 226 MET A CA 1
ATOM 1658 C C . MET A 1 226 ? 11.938 -25.083 -44.782 1.00 28.48 226 MET A C 1
ATOM 1660 O O . MET A 1 226 ? 11.757 -26.255 -44.478 1.00 28.48 226 MET A O 1
ATOM 1664 N N . LEU A 1 227 ? 10.928 -24.226 -44.958 1.00 27.48 227 LEU A N 1
ATOM 1665 C CA . LEU A 1 227 ? 9.730 -24.609 -45.708 1.00 27.48 227 LEU A CA 1
ATOM 1666 C C . LEU A 1 227 ? 9.061 -23.362 -46.305 1.00 27.48 227 LEU A C 1
ATOM 1668 O O . LEU A 1 227 ? 8.701 -22.407 -45.623 1.00 27.48 227 LEU A O 1
ATOM 1672 N N . THR A 1 228 ? 8.964 -23.394 -47.622 1.00 28.14 228 THR A N 1
ATOM 1673 C CA . THR A 1 228 ? 8.390 -22.431 -48.557 1.00 28.14 228 THR A CA 1
ATOM 1674 C C . THR A 1 228 ? 6.866 -22.425 -48.486 1.00 28.14 228 THR A C 1
ATOM 1676 O O . THR A 1 228 ? 6.280 -23.487 -48.647 1.00 28.14 228 THR A O 1
ATOM 1679 N N . VAL A 1 229 ? 6.225 -21.247 -48.434 1.00 29.48 229 VAL A N 1
ATOM 1680 C CA . VAL A 1 229 ? 4.970 -20.993 -49.176 1.00 29.48 229 VAL A CA 1
ATOM 1681 C C . VAL A 1 229 ? 4.915 -19.534 -49.649 1.00 29.48 229 VAL A C 1
ATOM 1683 O O . VAL A 1 229 ? 4.673 -18.606 -48.888 1.00 29.48 229 VAL A O 1
ATOM 1686 N N . ASN A 1 230 ? 5.177 -19.386 -50.946 1.00 28.05 230 ASN A N 1
ATOM 1687 C CA . ASN A 1 230 ? 4.440 -18.604 -51.939 1.00 28.05 230 ASN A CA 1
ATOM 1688 C C . ASN A 1 230 ? 3.852 -17.234 -51.532 1.00 28.05 230 ASN A C 1
ATOM 1690 O O . ASN A 1 230 ? 2.748 -17.130 -50.999 1.00 28.05 230 ASN A O 1
ATOM 1694 N N . ALA A 1 231 ? 4.549 -16.172 -51.937 1.00 27.58 231 ALA A N 1
ATOM 1695 C CA . ALA A 1 231 ? 3.977 -14.845 -52.099 1.00 27.58 231 ALA A CA 1
ATOM 1696 C C . ALA A 1 231 ? 3.188 -14.797 -53.414 1.00 27.58 231 ALA A C 1
ATOM 1698 O O . ALA A 1 231 ? 3.772 -14.955 -54.485 1.00 27.58 231 ALA A O 1
ATOM 1699 N N . ASN A 1 232 ? 1.884 -14.527 -53.342 1.00 26.86 232 ASN A N 1
ATOM 1700 C CA . ASN A 1 232 ? 1.161 -13.978 -54.481 1.00 26.86 232 ASN A CA 1
ATOM 1701 C C . ASN A 1 232 ? 0.933 -12.491 -54.212 1.00 26.86 232 ASN A C 1
ATOM 1703 O O . ASN A 1 232 ? 0.198 -12.104 -53.304 1.00 26.86 232 ASN A O 1
ATOM 1707 N N . ALA A 1 233 ? 1.649 -11.672 -54.972 1.00 28.20 233 ALA A N 1
ATOM 1708 C CA . ALA A 1 233 ? 1.521 -10.232 -54.981 1.00 28.20 233 ALA A CA 1
ATOM 1709 C C . ALA A 1 233 ? 0.400 -9.829 -55.943 1.00 28.20 233 ALA A C 1
ATOM 1711 O O . ALA A 1 233 ? 0.387 -10.256 -57.095 1.00 28.20 233 ALA A O 1
ATOM 1712 N N . SER A 1 234 ? -0.473 -8.920 -55.518 1.00 28.44 234 SER A N 1
ATOM 1713 C CA . SER A 1 234 ? -1.154 -8.025 -56.453 1.00 28.44 234 SER A CA 1
ATOM 1714 C C . SER A 1 234 ? -1.399 -6.664 -55.809 1.00 28.44 234 SER A C 1
ATOM 1716 O O . SER A 1 234 ? -2.327 -6.446 -55.036 1.00 28.44 234 SER A O 1
ATOM 1718 N N . SER A 1 235 ? -0.473 -5.781 -56.153 1.00 27.92 235 SER A N 1
ATOM 1719 C CA . SER A 1 235 ? -0.495 -4.327 -56.219 1.00 27.92 235 SER A CA 1
ATOM 1720 C C . SER A 1 235 ? -1.872 -3.670 -56.388 1.00 27.92 235 SER A C 1
ATOM 1722 O O . SER A 1 235 ? -2.589 -3.978 -57.334 1.00 27.92 235 SER A O 1
ATOM 1724 N N . ALA A 1 236 ? -2.141 -2.625 -55.599 1.00 28.30 236 ALA A N 1
ATOM 1725 C CA . ALA A 1 236 ? -2.857 -1.437 -56.070 1.00 28.30 236 ALA A CA 1
ATOM 1726 C C . ALA A 1 236 ? -2.475 -0.212 -55.216 1.00 28.30 236 ALA A C 1
ATOM 1728 O O . ALA A 1 236 ? -2.723 -0.162 -54.014 1.00 28.30 236 ALA A O 1
ATOM 1729 N N . LYS A 1 237 ? -1.831 0.770 -55.855 1.00 27.38 237 LYS A N 1
ATOM 1730 C CA . LYS A 1 237 ? -1.523 2.111 -55.327 1.00 27.38 237 LYS A CA 1
ATOM 1731 C C . LYS A 1 237 ? -2.664 3.088 -55.724 1.00 27.38 237 LYS A C 1
ATOM 1733 O O . LYS A 1 237 ? -3.320 2.822 -56.729 1.00 27.38 237 LYS A O 1
ATOM 1738 N N . PRO A 1 238 ? -2.918 4.189 -54.978 1.00 38.12 238 PRO A N 1
ATOM 1739 C CA . PRO A 1 238 ? -4.205 4.895 -54.963 1.00 38.12 238 PRO A CA 1
ATOM 1740 C C . PRO A 1 238 ? -4.197 6.242 -55.704 1.00 38.12 238 PRO A C 1
ATOM 1742 O O . PRO A 1 238 ? -3.121 6.759 -55.999 1.00 38.12 238 PRO A O 1
ATOM 1745 N N . ALA A 1 239 ? -5.391 6.831 -55.897 1.00 27.09 239 ALA A N 1
ATOM 1746 C CA . ALA A 1 239 ? -5.713 8.278 -55.898 1.00 27.09 239 ALA A CA 1
ATOM 1747 C C . ALA A 1 239 ? -7.209 8.492 -56.291 1.00 27.09 239 ALA A C 1
ATOM 1749 O O . ALA A 1 239 ? -7.820 7.553 -56.791 1.00 27.09 239 ALA A O 1
ATOM 1750 N N . PRO A 1 240 ? -7.786 9.713 -56.237 1.00 40.66 240 PRO A N 1
ATOM 1751 C CA . PRO A 1 240 ? -7.993 10.591 -55.075 1.00 40.66 240 PRO A CA 1
ATOM 1752 C C . PRO A 1 240 ? -9.439 11.185 -55.037 1.00 40.66 240 PRO A C 1
ATOM 1754 O O . PRO A 1 240 ? -10.271 10.849 -55.870 1.00 40.66 240 PRO A O 1
ATOM 1757 N N . ALA A 1 241 ? -9.668 12.145 -54.122 1.00 27.67 241 ALA A N 1
ATOM 1758 C CA . ALA A 1 241 ? -10.640 13.265 -54.175 1.00 27.67 241 ALA A CA 1
ATOM 1759 C C . ALA A 1 241 ? -11.818 13.285 -53.160 1.00 27.67 241 ALA A C 1
ATOM 1761 O O . ALA A 1 241 ? -12.753 12.494 -53.198 1.00 27.67 241 ALA A O 1
ATOM 1762 N N . LYS A 1 242 ? -11.758 14.302 -52.285 1.00 26.33 242 LYS A N 1
ATOM 1763 C CA . LYS A 1 242 ? -12.868 15.065 -51.651 1.00 26.33 242 LYS A CA 1
ATOM 1764 C C . LYS A 1 242 ? -13.437 16.071 -52.697 1.00 26.33 242 LYS A C 1
ATOM 1766 O O . LYS A 1 242 ? -12.720 16.252 -53.683 1.00 26.33 242 LYS A O 1
ATOM 1771 N N . PRO A 1 243 ? -14.571 16.814 -52.523 1.00 36.97 243 PRO A N 1
ATOM 1772 C CA . PRO A 1 243 ? -14.991 17.518 -51.286 1.00 36.97 243 PRO A CA 1
ATOM 1773 C C . PRO A 1 243 ? -16.523 17.735 -51.060 1.00 36.97 243 PRO A C 1
ATOM 1775 O O . PRO A 1 243 ? -17.348 17.370 -51.886 1.00 36.97 243 PRO A O 1
ATOM 1778 N N . GLY A 1 244 ? -16.873 18.427 -49.958 1.00 28.28 244 GLY A N 1
ATOM 1779 C CA . GLY A 1 244 ? -18.160 19.128 -49.725 1.00 28.28 244 GLY A CA 1
ATOM 1780 C C . GLY A 1 244 ? -18.968 18.554 -48.551 1.00 28.28 244 GLY A C 1
ATOM 1781 O O . GLY A 1 244 ? -19.426 17.427 -48.644 1.00 28.28 244 GLY A O 1
ATOM 1782 N N . ALA A 1 245 ? -18.956 19.156 -47.349 1.00 27.25 245 ALA A N 1
ATOM 1783 C CA . ALA A 1 245 ? -19.817 20.272 -46.884 1.00 27.25 245 ALA A CA 1
ATOM 1784 C C . ALA A 1 245 ? -21.302 19.856 -46.765 1.00 27.25 245 ALA A C 1
ATOM 1786 O O . ALA A 1 245 ? -21.807 19.216 -47.669 1.00 27.25 245 ALA A O 1
ATOM 1787 N N . ALA A 1 246 ? -22.113 20.200 -45.765 1.00 25.38 246 ALA A N 1
ATOM 1788 C CA . ALA A 1 246 ? -22.019 20.836 -44.451 1.00 25.38 246 ALA A CA 1
ATOM 1789 C C . ALA A 1 246 ? -23.424 20.684 -43.804 1.00 25.38 246 ALA A C 1
ATOM 1791 O O . ALA A 1 246 ? -24.388 20.532 -44.549 1.00 25.38 246 ALA A O 1
ATOM 1792 N N . ALA A 1 247 ? -23.522 20.856 -42.473 1.00 26.67 247 ALA A N 1
ATOM 1793 C CA . ALA A 1 247 ? -24.738 21.244 -41.720 1.00 26.67 247 ALA A CA 1
ATOM 1794 C C . ALA A 1 247 ? -25.891 20.196 -41.658 1.00 26.67 247 ALA A C 1
ATOM 1796 O O . ALA A 1 247 ? -26.083 19.428 -42.583 1.00 26.67 247 ALA A O 1
ATOM 1797 N N . THR A 1 248 ? -26.738 20.040 -40.633 1.00 23.30 248 THR A N 1
ATOM 1798 C CA . THR A 1 248 ? -26.992 20.678 -39.326 1.00 23.30 248 THR A CA 1
ATOM 1799 C C . THR A 1 248 ? -28.080 19.850 -38.608 1.00 23.30 248 THR A C 1
ATOM 1801 O O . THR A 1 248 ? -28.858 19.176 -39.273 1.00 23.30 248 THR A O 1
ATOM 1804 N N . ALA A 1 249 ? -28.193 20.042 -37.287 1.00 27.44 249 ALA A N 1
ATOM 1805 C CA . ALA A 1 249 ? -29.409 19.924 -36.460 1.00 27.44 249 ALA A CA 1
ATOM 1806 C C . ALA A 1 249 ? -29.878 18.533 -35.949 1.00 27.44 249 ALA A C 1
ATOM 1808 O O . ALA A 1 249 ? -30.469 17.717 -36.645 1.00 27.44 249 ALA A O 1
ATOM 1809 N N . THR A 1 250 ? -29.661 18.364 -34.640 1.00 24.53 250 THR A N 1
ATOM 1810 C CA . THR A 1 250 ? -30.471 17.704 -33.589 1.00 24.53 250 THR A CA 1
ATOM 1811 C C . THR A 1 250 ? -31.960 18.133 -33.586 1.00 24.53 250 THR A C 1
ATOM 1813 O O . THR A 1 250 ? -32.307 19.069 -34.302 1.00 24.53 250 THR A O 1
ATOM 1816 N N . PRO A 1 251 ? -32.813 17.694 -32.629 1.00 44.44 251 PRO A N 1
ATOM 1817 C CA . PRO A 1 251 ? -33.033 16.370 -32.014 1.00 44.44 251 PRO A CA 1
ATOM 1818 C C . PRO A 1 251 ? -34.546 16.004 -31.994 1.00 44.44 251 PRO A C 1
ATOM 1820 O O . PRO A 1 251 ? -35.389 16.884 -32.114 1.00 44.44 251 PRO A O 1
ATOM 1823 N N . ALA A 1 252 ? -34.931 14.751 -31.719 1.00 27.33 252 ALA A N 1
ATOM 1824 C CA . ALA A 1 252 ? -36.234 14.476 -31.088 1.00 27.33 252 ALA A CA 1
ATOM 1825 C C . ALA A 1 252 ? -36.308 13.066 -30.493 1.00 27.33 252 ALA A C 1
ATOM 1827 O O . ALA A 1 252 ? -35.968 12.073 -31.128 1.00 27.33 252 ALA A O 1
ATOM 1828 N N . ALA A 1 253 ? -36.775 13.034 -29.250 1.00 25.69 253 ALA A N 1
ATOM 1829 C CA . ALA A 1 253 ? -37.125 11.870 -28.461 1.00 25.69 253 ALA A CA 1
ATOM 1830 C C . ALA A 1 253 ? -38.354 11.131 -29.016 1.00 25.69 253 ALA A C 1
ATOM 1832 O O . ALA A 1 253 ? -39.223 11.758 -29.612 1.00 25.69 253 ALA A O 1
ATOM 1833 N N . ALA A 1 254 ? -38.488 9.844 -28.694 1.00 27.72 254 ALA A N 1
ATOM 1834 C CA . ALA A 1 254 ? -39.642 9.336 -27.947 1.00 27.72 254 ALA A CA 1
ATOM 1835 C C . ALA A 1 254 ? -39.494 7.838 -27.658 1.00 27.72 254 ALA A C 1
ATOM 1837 O O . ALA A 1 254 ? -39.009 7.054 -28.468 1.00 27.72 254 ALA A O 1
ATOM 1838 N N . ALA A 1 255 ? -39.934 7.491 -26.456 1.00 26.31 255 ALA A N 1
ATOM 1839 C CA . ALA A 1 255 ? -40.079 6.161 -25.905 1.00 26.31 255 ALA A CA 1
ATOM 1840 C C . ALA A 1 255 ? -41.057 5.276 -26.694 1.00 26.31 255 ALA A C 1
ATOM 1842 O O . ALA A 1 255 ? -42.012 5.785 -27.271 1.00 26.31 255 ALA A O 1
ATOM 1843 N N . ALA A 1 256 ? -40.903 3.956 -26.575 1.00 27.61 256 ALA A N 1
ATOM 1844 C CA . ALA A 1 256 ? -41.974 3.079 -26.090 1.00 27.61 256 ALA A CA 1
ATOM 1845 C C . ALA A 1 256 ? -41.458 1.647 -25.896 1.00 27.61 256 ALA A C 1
ATOM 1847 O O . ALA A 1 256 ? -40.764 1.085 -26.739 1.00 27.61 256 ALA A O 1
ATOM 1848 N N . ALA A 1 257 ? -41.826 1.081 -24.754 1.00 25.02 257 ALA A N 1
ATOM 1849 C CA . ALA A 1 257 ? -41.635 -0.305 -24.375 1.00 25.02 257 ALA A CA 1
ATOM 1850 C C . ALA A 1 257 ? -42.635 -1.233 -25.088 1.00 25.02 257 ALA A C 1
ATOM 1852 O O . ALA A 1 257 ? -43.780 -0.841 -25.298 1.00 25.02 257 ALA A O 1
ATOM 1853 N N . ALA A 1 258 ? -42.237 -2.483 -25.339 1.00 27.27 258 ALA A N 1
ATOM 1854 C CA . ALA A 1 258 ? -43.127 -3.648 -25.316 1.00 27.27 258 ALA A CA 1
ATOM 1855 C C . ALA A 1 258 ? -42.299 -4.943 -25.199 1.00 27.27 258 ALA A C 1
ATOM 1857 O O . ALA A 1 258 ? -41.365 -5.175 -25.962 1.00 27.27 258 ALA A O 1
ATOM 1858 N N . THR A 1 259 ? -42.636 -5.752 -24.198 1.00 28.39 259 THR A N 1
ATOM 1859 C CA . THR A 1 259 ? -42.125 -7.099 -23.891 1.00 28.39 259 THR A CA 1
ATOM 1860 C C . THR A 1 259 ? -42.962 -8.180 -24.641 1.00 28.39 259 THR A C 1
ATOM 1862 O O . THR A 1 259 ? -43.649 -7.830 -25.597 1.00 28.39 259 THR A O 1
ATOM 1865 N N . PRO A 1 260 ? -42.887 -9.497 -24.334 1.00 38.47 260 PRO A N 1
ATOM 1866 C CA . PRO A 1 260 ? -42.204 -10.508 -25.148 1.00 38.47 260 PRO A CA 1
ATOM 1867 C C . PRO A 1 260 ? -43.158 -11.576 -25.739 1.00 38.47 260 PRO A C 1
ATOM 1869 O O . PRO A 1 260 ? -44.292 -11.729 -25.292 1.00 38.47 260 PRO A O 1
ATOM 1872 N N . ALA A 1 261 ? -42.691 -12.392 -26.693 1.00 27.14 261 ALA A N 1
ATOM 1873 C CA . ALA A 1 261 ? -43.441 -13.566 -27.157 1.00 27.14 261 ALA A CA 1
ATOM 1874 C C . ALA A 1 261 ? -42.550 -14.805 -27.386 1.00 27.14 261 ALA A C 1
ATOM 1876 O O . ALA A 1 261 ? -41.698 -14.836 -28.266 1.00 27.14 261 ALA A O 1
ATOM 1877 N N . ALA A 1 262 ? -42.784 -15.782 -26.505 1.00 26.34 262 ALA A N 1
ATOM 1878 C CA . ALA A 1 262 ? -42.750 -17.245 -26.608 1.00 26.34 262 ALA A CA 1
ATOM 1879 C C . ALA A 1 262 ? -41.981 -17.980 -27.737 1.00 26.34 262 ALA A C 1
ATOM 1881 O O . ALA A 1 262 ? -42.313 -17.911 -28.914 1.00 26.34 262 ALA A O 1
ATOM 1882 N N . ALA A 1 263 ? -41.046 -18.818 -27.271 1.00 26.98 263 ALA A N 1
ATOM 1883 C CA . ALA A 1 263 ? -40.823 -20.246 -27.550 1.00 26.98 263 ALA A CA 1
ATOM 1884 C C . ALA A 1 263 ? -41.358 -20.903 -28.846 1.00 26.98 263 ALA A C 1
ATOM 1886 O O . ALA A 1 263 ? -42.561 -21.058 -29.036 1.00 26.98 263 ALA A O 1
ATOM 1887 N N . ALA A 1 264 ? -40.434 -21.518 -29.595 1.00 26.70 264 ALA A N 1
ATOM 1888 C CA . ALA A 1 264 ? -40.657 -22.753 -30.353 1.00 26.70 264 ALA A CA 1
ATOM 1889 C C . ALA A 1 264 ? -39.353 -23.576 -30.403 1.00 26.70 264 ALA A C 1
ATOM 1891 O O . ALA A 1 264 ? -38.258 -23.019 -30.452 1.00 26.70 264 ALA A O 1
ATOM 1892 N N . ALA A 1 265 ? -39.480 -24.900 -30.341 1.00 25.39 265 ALA A N 1
ATOM 1893 C CA . ALA A 1 265 ? -38.411 -25.865 -30.104 1.00 25.39 265 ALA A CA 1
ATOM 1894 C C . ALA A 1 265 ? -38.142 -26.768 -31.335 1.00 25.39 265 ALA A C 1
ATOM 1896 O O . ALA A 1 265 ? -39.103 -27.290 -31.889 1.00 25.39 265 ALA A O 1
ATOM 1897 N N . VAL A 1 266 ? -36.840 -27.024 -31.615 1.00 28.22 266 VAL A N 1
ATOM 1898 C CA . VAL A 1 266 ? -36.195 -28.277 -32.138 1.00 28.22 266 VAL A CA 1
ATOM 1899 C C . VAL A 1 266 ? -36.408 -28.594 -33.654 1.00 28.22 266 VAL A C 1
ATOM 1901 O O . VAL A 1 266 ? -37.517 -28.381 -34.131 1.00 28.22 266 VAL A O 1
ATOM 1904 N N . PRO A 1 267 ? -35.406 -29.084 -34.455 1.00 31.70 267 PRO A N 1
ATOM 1905 C CA . PRO A 1 267 ? -34.424 -30.130 -34.123 1.00 31.70 267 PRO A CA 1
ATOM 1906 C C . PRO A 1 267 ? -32.945 -29.939 -34.518 1.00 31.70 267 PRO A C 1
ATOM 1908 O O . PRO A 1 267 ? -32.549 -29.061 -35.276 1.00 31.70 267 PRO A O 1
ATOM 1911 N N . ALA A 1 268 ? -32.138 -30.838 -33.948 1.00 27.05 268 ALA A N 1
ATOM 1912 C CA . ALA A 1 268 ? -30.703 -31.016 -34.118 1.00 27.05 268 ALA A CA 1
ATOM 1913 C C . ALA A 1 268 ? -30.294 -31.527 -35.512 1.00 27.05 268 ALA A C 1
ATOM 1915 O O . ALA A 1 268 ? -30.894 -32.476 -36.015 1.00 27.05 268 ALA A O 1
ATOM 1916 N N . ALA A 1 269 ? -29.195 -30.988 -36.056 1.00 25.11 269 ALA A N 1
ATOM 1917 C CA . ALA A 1 269 ? -28.306 -31.685 -36.988 1.00 25.11 269 ALA A CA 1
ATOM 1918 C C . ALA A 1 269 ? -26.919 -31.004 -37.075 1.00 25.11 269 ALA A C 1
ATOM 1920 O O . ALA A 1 269 ? -26.817 -29.825 -37.389 1.00 25.11 269 ALA A O 1
ATOM 1921 N N . ALA A 1 270 ? -25.882 -31.811 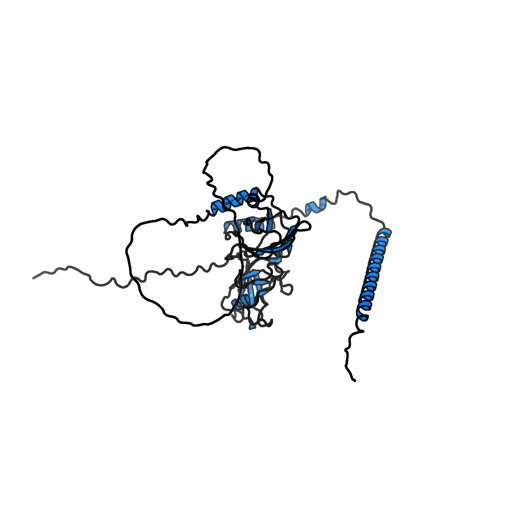-36.824 1.00 26.22 270 ALA A N 1
ATOM 1922 C CA . ALA A 1 270 ? -24.537 -31.797 -37.415 1.00 26.22 270 ALA A CA 1
ATOM 1923 C C . ALA A 1 270 ? -23.640 -30.535 -37.327 1.00 26.22 270 ALA A C 1
ATOM 1925 O O . ALA A 1 270 ? -23.691 -29.631 -38.152 1.00 26.22 270 ALA A O 1
ATOM 1926 N N . ALA A 1 271 ? -22.722 -30.595 -36.355 1.00 33.94 271 ALA A N 1
ATOM 1927 C CA . ALA A 1 271 ? -21.279 -30.337 -36.453 1.00 33.94 271 ALA A CA 1
ATOM 1928 C C . ALA A 1 271 ? -20.757 -29.372 -37.540 1.00 33.94 271 ALA A C 1
ATOM 1930 O O . ALA A 1 271 ? -20.629 -29.749 -38.700 1.00 33.94 271 ALA A O 1
ATOM 1931 N N . ASN A 1 272 ? -20.270 -28.206 -37.102 1.00 28.64 272 ASN A N 1
ATOM 1932 C CA . ASN A 1 272 ? -19.059 -27.576 -37.635 1.00 28.64 272 ASN A CA 1
ATOM 1933 C C . ASN A 1 272 ? -18.344 -26.834 -36.496 1.00 28.64 272 ASN A C 1
ATOM 1935 O O . ASN A 1 272 ? -18.968 -26.090 -35.744 1.00 28.64 272 ASN A O 1
ATOM 1939 N N . ALA A 1 273 ? -17.053 -27.127 -36.335 1.00 29.83 273 ALA A N 1
ATOM 1940 C CA . ALA A 1 273 ? -16.199 -26.618 -35.272 1.00 29.83 273 ALA A CA 1
ATOM 1941 C C . ALA A 1 273 ? -15.854 -25.135 -35.484 1.00 29.83 273 ALA A C 1
ATOM 1943 O O . ALA A 1 273 ? -15.492 -24.720 -36.583 1.00 29.83 273 ALA A O 1
ATOM 1944 N N . ASP A 1 274 ? -15.956 -24.372 -34.401 1.00 24.94 274 ASP A N 1
ATOM 1945 C CA . ASP A 1 274 ? -15.645 -22.949 -34.283 1.00 24.94 274 ASP A CA 1
ATOM 1946 C C . ASP A 1 274 ? -14.153 -22.762 -33.920 1.00 24.94 274 ASP A C 1
ATOM 1948 O O . ASP A 1 274 ? -13.696 -23.373 -32.946 1.00 24.94 274 ASP A O 1
ATOM 1952 N N . PRO A 1 275 ? -13.348 -21.970 -34.656 1.00 33.88 275 PRO A N 1
ATOM 1953 C CA . PRO A 1 275 ? -11.952 -21.729 -34.324 1.00 33.88 275 PRO A CA 1
ATOM 1954 C C . PRO A 1 275 ? -11.826 -20.509 -33.401 1.00 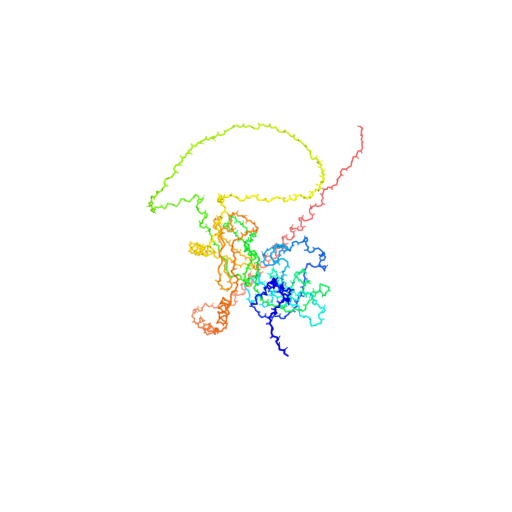33.88 275 PRO A C 1
ATOM 1956 O O . PRO A 1 275 ? -11.206 -19.510 -33.756 1.00 33.88 275 PRO A O 1
ATOM 1959 N N . THR A 1 276 ? -12.379 -20.583 -32.191 1.00 32.97 276 THR A N 1
ATOM 1960 C CA . THR A 1 276 ? -12.076 -19.619 -31.118 1.00 32.97 276 THR A CA 1
ATOM 1961 C C . THR A 1 276 ? -11.878 -20.328 -29.784 1.00 32.97 276 THR A C 1
ATOM 1963 O O . THR A 1 276 ? -12.599 -20.107 -28.816 1.00 32.97 276 THR A O 1
ATOM 1966 N N . ALA A 1 277 ? -10.861 -21.184 -29.719 1.00 27.89 277 ALA A N 1
ATOM 1967 C CA . ALA A 1 277 ? -10.232 -21.566 -28.463 1.00 27.89 277 ALA A CA 1
ATOM 1968 C C . ALA A 1 277 ? -8.864 -20.881 -28.412 1.00 27.89 277 ALA A C 1
ATOM 1970 O O . ALA A 1 277 ? -7.861 -21.410 -28.888 1.00 27.89 277 ALA A O 1
ATOM 1971 N N . ALA A 1 278 ? -8.833 -19.662 -27.870 1.00 32.16 278 ALA A N 1
ATOM 1972 C CA . ALA A 1 278 ? -7.591 -19.095 -27.375 1.00 32.16 278 ALA A CA 1
ATOM 1973 C C . ALA A 1 278 ? -7.106 -20.017 -26.251 1.00 32.16 278 ALA A C 1
ATOM 1975 O O . ALA A 1 278 ? -7.708 -20.082 -25.179 1.00 32.16 278 ALA A O 1
ATOM 1976 N N . VAL A 1 279 ? -6.063 -20.792 -26.539 1.00 31.92 279 VAL A N 1
ATOM 1977 C CA . VAL A 1 279 ? -5.338 -21.586 -25.551 1.00 31.92 279 VAL A CA 1
ATOM 1978 C C . VAL A 1 279 ? -4.814 -20.604 -24.507 1.00 31.92 279 VAL A C 1
ATOM 1980 O O . VAL A 1 279 ? -3.921 -19.809 -24.796 1.00 31.92 279 VAL A O 1
ATOM 1983 N N . MET A 1 280 ? -5.404 -20.610 -23.310 1.00 32.88 280 MET A N 1
ATOM 1984 C CA . MET A 1 280 ? -4.787 -19.960 -22.158 1.00 32.88 280 MET A CA 1
ATOM 1985 C C . MET A 1 280 ? -3.439 -20.653 -21.928 1.00 32.88 280 MET A C 1
ATOM 1987 O O . MET A 1 280 ? -3.419 -21.886 -21.868 1.00 32.88 280 MET A O 1
ATOM 1991 N N . PRO A 1 281 ? -2.315 -19.924 -21.855 1.00 42.06 281 PRO A N 1
ATOM 1992 C CA . PRO A 1 281 ? -1.038 -20.561 -21.593 1.00 42.06 281 PRO A CA 1
ATOM 1993 C C . PRO A 1 281 ? -1.074 -21.197 -20.201 1.00 42.06 281 PRO A C 1
ATOM 1995 O O . PRO A 1 281 ? -1.633 -20.640 -19.255 1.00 42.06 281 PRO A O 1
ATOM 1998 N N . ASP A 1 282 ? -0.491 -22.386 -20.094 1.00 42.34 282 ASP A N 1
ATOM 1999 C CA . ASP A 1 282 ? -0.269 -23.062 -18.822 1.00 42.34 282 ASP A CA 1
ATOM 2000 C C . ASP A 1 282 ? 0.534 -22.131 -17.896 1.00 42.34 282 ASP A C 1
ATOM 2002 O O . ASP A 1 282 ? 1.614 -21.652 -18.262 1.00 42.34 282 ASP A O 1
ATOM 2006 N N . ALA A 1 283 ? 0.011 -21.862 -16.696 1.00 45.47 283 ALA A N 1
ATOM 2007 C CA . ALA A 1 283 ? 0.665 -21.020 -15.698 1.00 45.47 283 ALA A CA 1
ATOM 2008 C C . ALA A 1 283 ? 2.083 -21.522 -15.358 1.00 45.47 283 ALA A C 1
ATOM 2010 O O . ALA A 1 283 ? 2.966 -20.718 -15.055 1.00 45.47 283 ALA A O 1
ATOM 2011 N N . ALA A 1 284 ? 2.329 -22.834 -15.469 1.00 43.16 284 ALA A N 1
ATOM 2012 C CA . ALA A 1 284 ? 3.652 -23.423 -15.290 1.00 43.16 284 ALA A CA 1
ATOM 2013 C C . ALA A 1 284 ? 4.611 -23.088 -16.447 1.00 43.16 284 ALA A C 1
ATOM 2015 O O . ALA A 1 284 ? 5.789 -22.816 -16.207 1.00 43.16 284 ALA A O 1
ATOM 2016 N N . ALA A 1 285 ? 4.113 -23.039 -17.687 1.00 42.56 285 ALA A N 1
ATOM 2017 C CA . ALA A 1 285 ? 4.897 -22.635 -18.854 1.00 42.56 285 ALA A CA 1
ATOM 2018 C C . ALA A 1 285 ? 5.237 -21.136 -18.801 1.00 42.56 285 ALA A C 1
ATOM 2020 O O . ALA A 1 285 ? 6.394 -20.760 -18.969 1.00 42.56 285 ALA A O 1
ATOM 2021 N N . THR A 1 286 ? 4.269 -20.287 -18.428 1.00 56.09 286 THR A N 1
ATOM 2022 C CA . THR A 1 286 ? 4.511 -18.842 -18.242 1.00 56.09 286 THR A CA 1
ATOM 2023 C C . THR A 1 286 ? 5.527 -18.575 -17.123 1.00 56.09 286 THR A C 1
ATOM 2025 O O . THR A 1 286 ? 6.376 -17.693 -17.244 1.00 56.09 286 THR A O 1
ATOM 2028 N N . ALA A 1 287 ? 5.496 -19.356 -16.039 1.00 54.94 287 ALA A N 1
ATOM 2029 C CA . ALA A 1 287 ? 6.479 -19.252 -14.962 1.00 54.94 287 ALA A CA 1
ATOM 2030 C C . ALA A 1 287 ? 7.896 -19.670 -15.406 1.00 54.94 287 ALA A C 1
ATOM 2032 O O . ALA A 1 287 ? 8.871 -19.022 -15.017 1.00 54.94 287 ALA A O 1
ATOM 2033 N N . ALA A 1 288 ? 8.025 -20.714 -16.231 1.00 54.00 288 ALA A N 1
ATOM 2034 C CA . ALA A 1 288 ? 9.309 -21.175 -16.766 1.00 54.00 288 ALA A CA 1
ATOM 2035 C C . ALA A 1 288 ? 9.924 -20.183 -17.774 1.00 54.00 288 ALA A C 1
ATOM 2037 O O . ALA A 1 288 ? 11.132 -19.913 -17.722 1.00 54.00 288 ALA A O 1
ATOM 2038 N N . ASP A 1 289 ? 9.096 -19.579 -18.626 1.00 62.66 289 ASP A N 1
ATOM 2039 C CA . ASP A 1 289 ? 9.514 -18.539 -19.572 1.00 62.66 289 ASP A CA 1
ATOM 2040 C C . ASP A 1 289 ? 9.961 -17.272 -18.826 1.00 62.66 289 ASP A C 1
ATOM 2042 O O . ASP A 1 289 ? 11.060 -16.756 -19.058 1.00 62.66 289 ASP A O 1
ATOM 2046 N N . ASN A 1 290 ? 9.194 -16.844 -17.818 1.00 64.38 290 ASN A N 1
ATOM 2047 C CA . ASN A 1 290 ? 9.557 -15.726 -16.946 1.00 64.38 290 ASN A CA 1
ATOM 2048 C C . ASN A 1 290 ? 10.859 -15.984 -16.170 1.00 64.38 290 ASN A C 1
ATOM 2050 O O . ASN A 1 290 ? 11.694 -15.087 -16.042 1.00 64.38 290 ASN A O 1
ATOM 2054 N N . ALA A 1 291 ? 11.081 -17.208 -15.680 1.00 64.69 291 ALA A N 1
ATOM 2055 C CA . ALA A 1 291 ? 12.313 -17.574 -14.981 1.00 64.69 291 ALA A CA 1
ATOM 2056 C C . ALA A 1 291 ? 13.548 -17.545 -15.901 1.00 64.69 291 ALA A C 1
ATOM 2058 O O . ALA A 1 291 ? 14.652 -17.217 -15.455 1.00 64.69 291 ALA A O 1
ATOM 2059 N N . THR A 1 292 ? 13.371 -17.866 -17.183 1.00 67.44 292 THR A N 1
ATOM 2060 C CA . THR A 1 292 ? 14.439 -17.816 -18.190 1.00 67.44 292 THR A CA 1
ATOM 2061 C C . THR A 1 292 ? 14.761 -16.371 -18.575 1.00 67.44 292 THR A C 1
ATOM 2063 O O . THR A 1 292 ? 15.928 -15.972 -18.530 1.00 67.44 292 THR A O 1
ATOM 2066 N N . LEU A 1 293 ? 13.736 -15.551 -18.831 1.00 64.94 293 LEU A N 1
ATOM 2067 C CA . LEU A 1 293 ? 13.874 -14.112 -19.091 1.00 64.94 293 LEU A CA 1
ATOM 2068 C C . LEU A 1 293 ? 14.549 -13.384 -17.919 1.00 64.94 293 LEU A C 1
ATOM 2070 O O . LEU A 1 293 ? 15.474 -12.592 -18.117 1.00 64.94 293 LEU A O 1
ATOM 2074 N N . ALA A 1 294 ? 14.165 -13.716 -16.683 1.00 64.75 294 ALA A N 1
ATOM 2075 C CA . ALA A 1 294 ? 14.750 -13.138 -15.479 1.00 64.75 294 ALA A CA 1
ATOM 2076 C C . ALA A 1 294 ? 16.250 -13.447 -15.307 1.00 64.75 294 ALA A C 1
ATOM 2078 O O . ALA A 1 294 ? 16.940 -12.699 -14.618 1.00 64.75 294 ALA A O 1
ATOM 2079 N N . LYS A 1 295 ? 16.789 -14.505 -15.924 1.00 71.06 295 LYS A N 1
ATOM 2080 C CA . LYS A 1 295 ? 18.228 -14.826 -15.856 1.00 71.06 295 LYS A CA 1
ATOM 2081 C C . LYS A 1 295 ? 19.064 -14.137 -16.933 1.00 71.06 295 LYS A C 1
ATOM 2083 O O . LYS A 1 295 ? 20.264 -13.976 -16.744 1.00 71.06 295 LYS A O 1
ATOM 2088 N N . GLN A 1 296 ? 18.453 -13.747 -18.048 1.00 73.19 296 GLN A N 1
ATOM 2089 C CA . GLN A 1 296 ? 19.166 -13.206 -19.212 1.00 73.19 296 GLN A CA 1
ATOM 2090 C C . GLN A 1 296 ? 19.260 -11.675 -19.213 1.00 73.19 296 GLN A C 1
ATOM 2092 O O . GLN A 1 296 ? 20.061 -11.103 -19.950 1.00 73.19 296 GLN A O 1
ATOM 2097 N N . GLN A 1 297 ? 18.447 -10.999 -18.402 1.00 82.88 297 GLN A N 1
ATOM 2098 C CA . GLN A 1 297 ? 18.399 -9.543 -18.357 1.00 82.88 297 GLN A CA 1
ATOM 2099 C C . GLN A 1 297 ? 19.425 -8.922 -17.405 1.00 82.88 297 GLN A C 1
ATOM 2101 O O . GLN A 1 297 ? 19.738 -9.457 -16.341 1.00 82.88 297 GLN A O 1
ATOM 2106 N N . ASN A 1 298 ? 19.920 -7.739 -17.782 1.00 89.88 298 ASN A N 1
ATOM 2107 C CA . ASN A 1 298 ? 20.756 -6.917 -16.914 1.00 89.88 298 ASN A CA 1
ATOM 2108 C C . ASN A 1 298 ? 19.874 -6.136 -15.930 1.00 89.88 298 ASN A C 1
ATOM 2110 O O . ASN A 1 298 ? 19.487 -4.994 -16.193 1.00 89.88 298 ASN A O 1
ATOM 2114 N N . TRP A 1 299 ? 19.527 -6.794 -14.826 1.00 94.19 299 TRP A N 1
ATOM 2115 C CA . TRP A 1 299 ? 18.731 -6.222 -13.746 1.00 94.19 299 TRP A CA 1
ATOM 2116 C C . TRP A 1 299 ? 19.504 -5.160 -12.988 1.00 94.19 299 TRP A C 1
ATOM 2118 O O . TRP A 1 299 ? 20.632 -5.376 -12.545 1.00 94.19 299 TRP A O 1
ATOM 2128 N N . ARG A 1 300 ? 18.865 -4.013 -12.796 1.00 95.31 300 ARG A N 1
ATOM 2129 C CA . ARG A 1 300 ? 19.419 -2.913 -12.019 1.00 95.31 300 ARG A CA 1
ATOM 2130 C C . ARG A 1 300 ? 18.451 -2.551 -10.904 1.00 95.31 300 ARG A C 1
ATOM 2132 O O . ARG A 1 300 ? 17.263 -2.367 -11.152 1.00 95.31 300 ARG A O 1
ATOM 2139 N N . LEU A 1 301 ? 18.977 -2.456 -9.689 1.00 96.81 301 LEU A N 1
ATOM 2140 C CA . LEU A 1 301 ? 18.201 -2.114 -8.503 1.00 96.81 301 LEU A CA 1
ATOM 2141 C C . LEU A 1 301 ? 17.704 -0.664 -8.582 1.00 96.81 301 LEU A C 1
ATOM 2143 O O . LEU A 1 301 ? 18.434 0.218 -9.038 1.00 96.81 301 LEU A O 1
ATOM 2147 N N . MET A 1 302 ? 16.463 -0.450 -8.156 1.00 97.19 302 MET A N 1
ATOM 2148 C CA . MET A 1 302 ? 15.876 0.870 -7.945 1.00 97.19 302 MET A CA 1
ATOM 2149 C C . MET A 1 302 ? 16.085 1.306 -6.492 1.00 97.19 302 MET A C 1
ATOM 2151 O O . MET A 1 302 ? 16.073 0.477 -5.581 1.00 97.19 302 MET A O 1
ATOM 2155 N N . ASP A 1 303 ? 16.237 2.607 -6.275 1.00 96.44 303 ASP A N 1
ATOM 2156 C CA . ASP A 1 303 ? 16.404 3.195 -4.950 1.00 96.44 303 ASP A CA 1
ATOM 2157 C C . ASP A 1 303 ? 15.029 3.440 -4.315 1.00 96.44 303 ASP A C 1
ATOM 2159 O O . ASP A 1 303 ? 14.195 4.133 -4.898 1.00 96.44 303 ASP A O 1
ATOM 2163 N N . ASN A 1 304 ? 14.774 2.895 -3.122 1.00 94.56 304 ASN A N 1
ATOM 2164 C CA . ASN A 1 304 ? 13.593 3.268 -2.339 1.00 94.56 304 ASN A CA 1
ATOM 2165 C C . ASN A 1 304 ? 13.869 4.604 -1.642 1.00 94.56 304 ASN A C 1
ATOM 2167 O O . ASN A 1 304 ? 14.739 4.679 -0.775 1.00 94.56 304 ASN A O 1
ATOM 2171 N N . THR A 1 305 ? 13.176 5.664 -2.053 1.00 86.00 305 THR A N 1
ATOM 2172 C CA . THR A 1 305 ? 13.436 7.024 -1.558 1.00 86.00 305 THR A CA 1
ATOM 2173 C C . THR A 1 305 ? 12.626 7.340 -0.310 1.00 86.00 305 THR A C 1
ATOM 2175 O O . THR A 1 305 ? 13.195 7.752 0.700 1.00 86.00 305 THR A O 1
ATOM 2178 N N . TYR A 1 306 ? 11.310 7.146 -0.370 1.00 82.69 306 TYR A N 1
ATOM 2179 C CA . TYR A 1 306 ? 10.404 7.311 0.762 1.00 82.69 306 TYR A CA 1
ATOM 2180 C C . TYR A 1 306 ? 9.093 6.552 0.520 1.00 82.69 306 TYR A C 1
ATOM 2182 O O . TYR A 1 306 ? 8.602 6.481 -0.608 1.00 82.69 306 TYR A O 1
ATOM 2190 N N . GLY A 1 307 ? 8.531 5.964 1.580 1.00 88.31 307 GLY A N 1
ATOM 2191 C CA . GLY A 1 307 ? 7.318 5.152 1.488 1.00 88.31 307 GLY A CA 1
ATOM 2192 C C . GLY A 1 307 ? 7.442 4.046 0.436 1.00 88.31 307 GLY A C 1
ATOM 2193 O O . GLY A 1 307 ? 8.447 3.331 0.380 1.00 88.31 307 GLY A O 1
ATOM 2194 N N . ALA A 1 308 ? 6.437 3.926 -0.434 1.00 92.56 308 ALA A N 1
ATOM 2195 C CA . ALA A 1 308 ? 6.425 2.949 -1.519 1.00 92.56 308 ALA A CA 1
ATOM 2196 C C . ALA A 1 308 ? 6.991 3.474 -2.854 1.00 92.56 308 ALA A C 1
ATOM 2198 O O . ALA A 1 308 ? 6.807 2.815 -3.881 1.00 92.56 308 ALA A O 1
ATOM 2199 N N . GLU A 1 309 ? 7.681 4.621 -2.855 1.00 95.38 309 GLU A N 1
ATOM 2200 C CA . GLU A 1 309 ? 8.293 5.191 -4.058 1.00 95.38 309 GLU A CA 1
ATOM 2201 C C . GLU A 1 309 ? 9.663 4.558 -4.355 1.00 95.38 309 GLU A C 1
ATOM 2203 O O . GLU A 1 309 ? 10.529 4.427 -3.483 1.00 95.38 309 GLU A O 1
ATOM 2208 N N . TRP A 1 310 ? 9.861 4.180 -5.617 1.00 97.25 310 TRP A N 1
ATOM 2209 C CA . TRP A 1 310 ? 11.094 3.600 -6.145 1.00 97.25 310 TRP A CA 1
ATOM 2210 C C . TRP A 1 310 ? 11.596 4.425 -7.317 1.00 97.25 310 TRP A C 1
ATOM 2212 O O . TRP A 1 310 ? 10.845 4.714 -8.252 1.00 97.25 310 TRP A O 1
ATOM 2222 N N . GLU A 1 311 ? 12.879 4.766 -7.299 1.00 96.38 311 GLU A N 1
ATOM 2223 C CA . GLU A 1 311 ? 13.494 5.636 -8.289 1.00 96.38 311 GLU A CA 1
ATOM 2224 C C . GLU A 1 311 ? 14.670 5.004 -9.008 1.00 96.38 311 GLU A C 1
ATOM 2226 O O . GLU A 1 311 ? 15.386 4.151 -8.487 1.00 96.38 311 GLU A O 1
ATOM 2231 N N . MET A 1 312 ? 14.898 5.463 -10.233 1.00 95.25 312 MET A N 1
ATOM 2232 C CA . MET A 1 312 ? 16.056 5.054 -11.001 1.00 95.25 312 MET A CA 1
ATOM 2233 C C . MET A 1 312 ? 16.474 6.120 -12.005 1.00 95.25 312 MET A C 1
ATOM 2235 O O . MET A 1 312 ? 15.644 6.671 -12.727 1.00 95.25 312 MET A O 1
ATOM 2239 N N . SER A 1 313 ? 17.783 6.351 -12.099 1.00 94.56 313 SER A N 1
ATOM 2240 C CA . SER A 1 313 ? 18.403 7.188 -13.134 1.00 94.56 313 SER A CA 1
ATOM 2241 C C . SER A 1 313 ? 19.184 6.357 -14.160 1.00 94.56 313 SER A C 1
ATOM 2243 O O . SER A 1 313 ? 19.383 5.150 -13.986 1.00 94.56 313 SER A O 1
ATOM 2245 N N . ALA A 1 314 ? 19.682 6.992 -15.225 1.00 91.19 314 ALA A N 1
ATOM 2246 C CA . ALA A 1 314 ? 20.449 6.322 -16.285 1.00 91.19 314 ALA A CA 1
ATOM 2247 C C . ALA A 1 314 ? 19.628 5.219 -16.973 1.00 91.19 314 ALA A C 1
ATOM 2249 O O . ALA A 1 314 ? 20.117 4.110 -17.174 1.00 91.19 314 ALA A O 1
ATOM 2250 N N . LEU A 1 315 ? 18.349 5.485 -17.255 1.00 89.88 315 LEU A N 1
ATOM 2251 C CA . LEU A 1 315 ? 17.412 4.479 -17.764 1.00 89.88 315 LEU A CA 1
ATOM 2252 C C . LEU A 1 315 ? 17.814 3.960 -19.158 1.00 89.88 315 LEU A C 1
ATOM 2254 O O . LEU A 1 315 ? 18.219 4.759 -20.007 1.00 89.88 315 LEU A O 1
ATOM 2258 N N . PRO A 1 316 ? 17.661 2.649 -19.434 1.00 87.31 316 PRO A N 1
ATOM 2259 C CA . PRO A 1 316 ? 17.717 2.146 -20.804 1.00 87.31 316 PRO A CA 1
ATOM 2260 C C . PRO A 1 316 ? 16.508 2.642 -21.617 1.00 87.31 316 PRO A C 1
ATOM 2262 O O . PRO A 1 316 ? 15.605 3.269 -21.081 1.00 87.31 316 PRO A O 1
ATOM 2265 N N . ALA A 1 317 ? 16.450 2.355 -22.919 1.00 87.50 317 ALA A N 1
ATOM 2266 C CA . ALA A 1 317 ? 15.224 2.593 -23.684 1.00 87.50 317 ALA A CA 1
ATOM 2267 C C . ALA A 1 317 ? 14.138 1.556 -23.309 1.00 87.50 317 ALA A C 1
ATOM 2269 O O . ALA A 1 317 ? 14.479 0.375 -23.184 1.00 87.50 317 ALA A O 1
ATOM 2270 N N . PRO A 1 318 ? 12.855 1.949 -23.167 1.00 90.06 318 PRO A N 1
ATOM 2271 C CA . PRO A 1 318 ? 11.752 1.009 -22.943 1.00 90.06 318 PRO A CA 1
ATOM 2272 C C . PRO A 1 318 ? 11.535 0.095 -24.168 1.00 90.06 318 PRO A C 1
ATOM 2274 O O . PRO A 1 318 ? 12.063 0.392 -25.247 1.00 90.06 318 PRO A O 1
ATOM 2277 N N . PRO A 1 319 ? 10.758 -1.002 -24.058 1.00 93.62 319 PRO A N 1
ATOM 2278 C CA . PRO A 1 319 ? 9.944 -1.437 -22.911 1.00 93.62 319 PRO A CA 1
ATOM 2279 C C . PRO A 1 319 ? 10.748 -1.916 -21.693 1.00 93.62 319 PRO A C 1
ATOM 2281 O O . PRO A 1 319 ? 11.852 -2.436 -21.850 1.00 93.62 319 PRO A O 1
ATOM 2284 N N . TYR A 1 320 ? 10.186 -1.756 -20.490 1.00 93.81 320 TYR A N 1
ATOM 2285 C CA . TYR A 1 320 ? 10.786 -2.221 -19.232 1.00 93.81 320 TYR A CA 1
ATOM 2286 C C . TYR A 1 320 ? 10.062 -3.426 -18.637 1.00 93.81 320 TYR A C 1
ATOM 2288 O O . TYR A 1 320 ? 8.827 -3.463 -18.618 1.00 93.81 320 TYR A O 1
ATOM 2296 N N . ASP A 1 321 ? 10.858 -4.340 -18.087 1.00 95.38 321 ASP A N 1
ATOM 2297 C CA . ASP A 1 321 ? 10.417 -5.394 -17.182 1.00 95.38 321 ASP A CA 1
ATOM 2298 C C . ASP A 1 321 ? 10.803 -5.011 -15.747 1.00 95.38 321 ASP A C 1
ATOM 2300 O O . ASP A 1 321 ? 11.854 -4.399 -15.522 1.00 95.38 321 ASP A O 1
ATOM 2304 N N . LEU A 1 322 ? 9.957 -5.369 -14.779 1.00 97.00 322 LEU A N 1
ATOM 2305 C CA . LEU A 1 322 ? 10.225 -5.177 -13.355 1.00 97.00 322 LEU A CA 1
ATOM 2306 C C . LEU A 1 322 ? 10.283 -6.517 -12.632 1.00 97.00 322 LEU A C 1
ATOM 2308 O O . LEU A 1 322 ? 9.397 -7.350 -12.805 1.00 97.00 322 LEU A O 1
ATOM 2312 N N . ARG A 1 323 ? 11.280 -6.698 -11.770 1.00 97.06 323 ARG A N 1
ATOM 2313 C CA . ARG A 1 323 ? 11.346 -7.814 -10.825 1.00 97.06 323 ARG A CA 1
ATOM 2314 C C . ARG A 1 323 ? 11.157 -7.273 -9.418 1.00 97.06 323 ARG A C 1
ATOM 2316 O O . ARG A 1 323 ? 11.912 -6.410 -8.976 1.00 97.06 323 ARG A O 1
ATOM 2323 N N . ILE A 1 324 ? 10.142 -7.777 -8.730 1.00 97.56 324 ILE A N 1
ATOM 2324 C CA . ILE A 1 324 ? 9.749 -7.326 -7.393 1.00 97.56 324 ILE A CA 1
ATOM 2325 C C . ILE A 1 324 ? 10.026 -8.467 -6.422 1.00 97.56 324 ILE A C 1
ATOM 2327 O O . ILE A 1 324 ? 9.652 -9.603 -6.705 1.00 97.56 324 ILE A O 1
ATOM 2331 N N . THR A 1 325 ? 10.684 -8.169 -5.302 1.00 96.69 325 THR A N 1
ATOM 2332 C CA . THR A 1 325 ? 10.955 -9.134 -4.225 1.00 96.69 325 THR A CA 1
ATOM 2333 C C . THR A 1 325 ? 10.263 -8.691 -2.939 1.00 96.69 325 THR A C 1
ATOM 2335 O O . THR A 1 325 ? 10.405 -7.531 -2.544 1.00 96.69 325 THR A O 1
ATOM 2338 N N . ASP A 1 326 ? 9.525 -9.594 -2.293 1.00 95.25 326 ASP A N 1
ATOM 2339 C CA . ASP A 1 326 ? 8.879 -9.336 -0.998 1.00 95.25 326 ASP A CA 1
ATOM 2340 C C . ASP A 1 326 ? 9.797 -9.675 0.197 1.00 95.25 326 ASP A C 1
ATOM 2342 O O . ASP A 1 326 ? 10.964 -10.040 0.019 1.00 95.25 326 ASP A O 1
ATOM 2346 N N . VAL A 1 327 ? 9.310 -9.525 1.436 1.00 92.44 327 VAL A N 1
ATOM 2347 C CA . VAL A 1 327 ? 10.095 -9.871 2.644 1.00 92.44 327 VAL A CA 1
ATOM 2348 C C . VAL A 1 327 ? 10.383 -11.366 2.777 1.00 92.44 327 VAL A C 1
ATOM 2350 O O . VAL A 1 327 ? 11.343 -11.746 3.442 1.00 92.44 327 VAL A O 1
ATOM 2353 N N . PHE A 1 328 ? 9.576 -12.214 2.135 1.00 93.50 328 PHE A N 1
ATOM 2354 C CA . PHE A 1 328 ? 9.737 -13.666 2.149 1.00 93.50 328 PHE A CA 1
ATOM 2355 C C . PHE A 1 328 ? 10.760 -14.136 1.103 1.00 93.50 328 PHE A C 1
ATOM 2357 O O . PHE A 1 328 ? 11.011 -15.333 0.973 1.00 93.50 328 PHE A O 1
ATOM 2364 N N . GLY A 1 329 ? 11.340 -13.210 0.329 1.00 92.69 329 GLY A N 1
ATOM 2365 C CA . GLY A 1 329 ? 12.267 -13.516 -0.757 1.00 92.69 329 GLY A CA 1
ATOM 2366 C C . GLY A 1 329 ? 11.584 -14.066 -2.010 1.00 92.69 329 GLY A C 1
ATOM 2367 O O . GLY A 1 329 ? 12.273 -14.493 -2.940 1.00 92.69 329 GLY A O 1
ATOM 2368 N N . ARG A 1 330 ? 10.246 -14.055 -2.068 1.00 94.62 330 ARG A N 1
ATOM 2369 C CA . ARG A 1 330 ? 9.503 -14.450 -3.267 1.00 94.62 330 ARG A CA 1
ATOM 2370 C C . ARG A 1 330 ? 9.673 -13.374 -4.324 1.00 94.62 330 ARG A C 1
ATOM 2372 O O . ARG A 1 330 ? 9.808 -12.195 -4.003 1.00 94.62 330 ARG A O 1
ATOM 2379 N N . GLN A 1 331 ? 9.638 -13.778 -5.590 1.00 95.31 331 GLN A N 1
ATOM 2380 C CA . GLN A 1 331 ? 9.816 -12.872 -6.719 1.00 95.31 331 GLN A CA 1
ATOM 2381 C C . GLN A 1 331 ? 8.637 -12.946 -7.679 1.00 95.31 331 GLN A C 1
ATOM 2383 O O . GLN A 1 331 ? 8.151 -14.033 -7.989 1.00 95.31 331 GLN A O 1
ATOM 2388 N N . VAL A 1 332 ? 8.229 -11.790 -8.193 1.00 95.88 332 VAL A N 1
ATOM 2389 C CA . VAL A 1 332 ? 7.287 -11.679 -9.309 1.00 95.88 332 VAL A CA 1
ATOM 2390 C C . VAL A 1 332 ? 7.909 -10.836 -10.419 1.00 95.88 332 VAL A C 1
ATOM 2392 O O . VAL A 1 332 ? 8.578 -9.832 -10.159 1.00 95.88 332 VAL A O 1
ATOM 2395 N N . LEU A 1 333 ? 7.716 -11.279 -11.661 1.00 95.44 333 LEU A N 1
ATOM 2396 C CA . LEU A 1 333 ? 8.191 -10.603 -12.864 1.00 95.44 333 LEU A CA 1
ATOM 2397 C C . LEU A 1 333 ? 7.013 -9.917 -13.559 1.00 95.44 333 LEU A C 1
ATOM 2399 O O . LEU A 1 333 ? 6.048 -10.576 -13.941 1.00 95.44 333 LEU A O 1
ATOM 2403 N N . LEU A 1 334 ? 7.100 -8.602 -13.737 1.00 95.56 334 LEU A N 1
ATOM 2404 C CA . LEU A 1 334 ? 6.149 -7.808 -14.506 1.00 95.56 334 LEU A CA 1
ATOM 2405 C C . LEU A 1 334 ? 6.775 -7.476 -15.858 1.00 95.56 334 LEU A C 1
ATOM 2407 O O . LEU A 1 334 ? 7.617 -6.584 -15.959 1.00 95.56 334 LEU A O 1
ATOM 2411 N N . THR A 1 335 ? 6.378 -8.197 -16.900 1.00 93.75 335 THR A N 1
ATOM 2412 C CA . THR A 1 335 ? 6.931 -8.015 -18.245 1.00 93.75 335 THR A CA 1
ATOM 2413 C C . THR A 1 335 ? 6.231 -6.886 -18.995 1.00 93.75 335 THR A C 1
ATOM 2415 O O . THR A 1 335 ? 5.002 -6.804 -18.991 1.00 93.75 335 THR A O 1
ATOM 2418 N N . ARG A 1 336 ? 7.000 -6.052 -19.700 1.00 92.12 336 ARG A N 1
ATOM 2419 C CA . ARG A 1 336 ? 6.537 -4.977 -20.593 1.00 92.12 336 ARG A CA 1
ATOM 2420 C C . ARG A 1 336 ? 5.546 -4.015 -19.939 1.00 92.12 336 ARG A C 1
ATOM 2422 O O . ARG A 1 336 ? 4.656 -3.495 -20.611 1.00 92.12 336 ARG A O 1
ATOM 2429 N N . VAL A 1 337 ? 5.700 -3.754 -18.645 1.00 94.12 337 VAL A N 1
ATOM 2430 C CA . VAL A 1 337 ? 4.737 -2.941 -17.892 1.00 94.12 337 VAL A CA 1
ATOM 2431 C C . VAL A 1 337 ? 4.817 -1.459 -18.268 1.00 94.12 337 VAL A C 1
ATOM 2433 O O . VAL A 1 337 ? 3.795 -0.793 -18.389 1.00 94.12 337 VAL A O 1
ATOM 2436 N N . ILE A 1 338 ? 6.013 -0.946 -18.576 1.00 94.50 338 ILE A N 1
ATOM 2437 C CA . ILE A 1 338 ? 6.203 0.420 -19.086 1.00 94.50 338 ILE A CA 1
ATOM 2438 C C . ILE A 1 338 ? 6.728 0.331 -20.517 1.00 94.50 338 ILE A C 1
ATOM 2440 O O . ILE A 1 338 ? 7.901 0.047 -20.754 1.00 94.50 338 ILE A O 1
ATOM 2444 N N . THR A 1 339 ? 5.848 0.561 -21.491 1.00 93.50 339 THR A N 1
ATOM 2445 C CA . THR A 1 339 ? 6.152 0.348 -22.918 1.00 93.50 339 THR A CA 1
ATOM 2446 C C . THR A 1 339 ? 6.616 1.597 -23.654 1.00 93.50 339 THR A C 1
ATOM 2448 O O . THR A 1 339 ? 7.290 1.491 -24.677 1.00 93.50 339 THR A O 1
ATOM 2451 N N . ARG A 1 340 ? 6.259 2.785 -23.157 1.00 92.44 340 ARG A N 1
ATOM 2452 C CA . ARG A 1 340 ? 6.511 4.064 -23.830 1.00 92.44 340 ARG A CA 1
ATOM 2453 C C . ARG A 1 340 ? 7.311 4.998 -22.941 1.00 92.44 340 ARG A C 1
ATOM 2455 O O . ARG A 1 340 ? 7.026 5.146 -21.756 1.00 92.44 340 ARG A O 1
ATOM 2462 N N . ALA A 1 341 ? 8.298 5.650 -23.543 1.00 91.00 341 ALA A N 1
ATOM 2463 C CA . ALA A 1 341 ? 9.136 6.619 -22.860 1.00 91.00 341 ALA A CA 1
ATOM 2464 C C . ALA A 1 341 ? 8.301 7.850 -22.457 1.00 91.00 341 ALA A C 1
ATOM 2466 O O . ALA A 1 341 ? 7.522 8.351 -23.265 1.00 91.00 341 ALA A O 1
ATOM 2467 N N . GLY A 1 342 ? 8.444 8.316 -21.214 1.00 92.06 342 GLY A N 1
ATOM 2468 C CA . GLY A 1 342 ? 7.674 9.449 -20.684 1.00 92.06 342 GLY A CA 1
ATOM 2469 C C . GLY A 1 342 ? 6.211 9.144 -20.338 1.00 92.06 342 GLY A C 1
ATOM 2470 O O . GLY A 1 342 ? 5.457 10.071 -20.057 1.00 92.06 342 GLY A O 1
ATOM 2471 N N . ALA A 1 343 ? 5.784 7.878 -20.368 1.00 93.62 343 ALA A N 1
ATOM 2472 C CA . ALA A 1 343 ? 4.431 7.508 -19.969 1.00 93.62 343 ALA A CA 1
ATOM 2473 C C . ALA A 1 343 ? 4.246 7.668 -18.449 1.00 93.62 343 ALA A C 1
ATOM 2475 O O . ALA A 1 343 ? 5.059 7.159 -17.681 1.00 93.62 343 ALA A O 1
ATOM 2476 N N . LEU A 1 344 ? 3.179 8.359 -18.042 1.00 95.75 344 LEU A N 1
ATOM 2477 C CA . LEU A 1 344 ? 2.795 8.587 -16.645 1.00 95.75 344 LEU A CA 1
ATOM 2478 C C . LEU A 1 344 ? 1.464 7.891 -16.333 1.00 95.75 344 LEU A C 1
ATOM 2480 O O . LEU A 1 344 ? 0.696 7.584 -17.248 1.00 95.75 344 LEU A O 1
ATOM 2484 N N . GLY A 1 345 ? 1.176 7.713 -15.045 1.00 94.81 345 GLY A N 1
ATOM 2485 C CA . GLY A 1 345 ? -0.080 7.150 -14.553 1.00 94.81 345 GLY A CA 1
ATOM 2486 C C . GLY A 1 345 ? -0.017 5.647 -14.290 1.00 94.81 345 GLY A C 1
ATOM 2487 O O . GLY A 1 345 ? 1.056 5.078 -14.106 1.00 94.81 345 GLY A O 1
ATOM 2488 N N . GLU A 1 346 ? -1.187 5.017 -14.228 1.00 95.00 346 GLU A N 1
ATOM 2489 C CA . GLU A 1 346 ? -1.345 3.609 -13.854 1.00 95.00 346 GLU A CA 1
ATOM 2490 C C . GLU A 1 346 ? -1.056 2.679 -15.042 1.00 95.00 346 GLU A C 1
ATOM 2492 O O . GLU A 1 346 ? -1.712 2.758 -16.083 1.00 95.00 346 GLU A O 1
ATOM 2497 N N . MET A 1 347 ? -0.095 1.773 -14.875 1.00 96.06 347 MET A N 1
ATOM 2498 C CA . MET A 1 347 ? 0.256 0.732 -15.838 1.00 96.06 347 MET A CA 1
ATOM 2499 C C . MET A 1 347 ? -0.141 -0.634 -15.255 1.00 96.06 347 MET A C 1
ATOM 2501 O O . MET A 1 347 ? 0.569 -1.156 -14.387 1.00 96.06 347 MET A O 1
ATOM 2505 N N . PRO A 1 348 ? -1.277 -1.223 -15.672 1.00 95.62 348 PRO A N 1
ATOM 2506 C CA . PRO A 1 348 ? -1.697 -2.524 -15.166 1.00 95.62 348 PRO A CA 1
ATOM 2507 C C . PRO A 1 348 ? -0.723 -3.613 -15.628 1.00 95.62 348 PRO A C 1
ATOM 2509 O O . PRO A 1 348 ? -0.268 -3.609 -16.774 1.00 95.62 348 PRO A O 1
ATOM 2512 N N . SER A 1 349 ? -0.415 -4.560 -14.744 1.00 95.56 349 SER A N 1
ATOM 2513 C CA . SER A 1 349 ? 0.426 -5.713 -15.067 1.00 95.56 349 SER A CA 1
ATOM 2514 C C . SER A 1 349 ? -0.379 -7.016 -15.109 1.00 95.56 349 SER A C 1
ATOM 2516 O O . SER A 1 349 ? -1.582 -7.043 -14.850 1.00 95.56 349 SER A O 1
ATOM 2518 N N . GLN A 1 350 ? 0.302 -8.109 -15.447 1.00 92.81 350 GLN A N 1
ATOM 2519 C CA . GLN A 1 350 ? -0.248 -9.467 -15.401 1.00 92.81 350 GLN A CA 1
ATOM 2520 C C . GLN A 1 350 ? 0.326 -10.297 -14.240 1.00 92.81 350 GLN A C 1
ATOM 2522 O O . GLN A 1 350 ? 0.073 -11.494 -14.161 1.00 92.81 350 GLN A O 1
ATOM 2527 N N . GLY A 1 351 ? 1.136 -9.686 -13.367 1.00 94.31 351 GLY A N 1
ATOM 2528 C CA . GLY A 1 351 ? 1.831 -10.386 -12.291 1.00 94.31 351 GLY A CA 1
ATOM 2529 C C . GLY A 1 351 ? 1.237 -10.088 -10.919 1.00 94.31 351 GLY A C 1
ATOM 2530 O O . GLY A 1 351 ? 0.864 -8.953 -10.615 1.00 94.31 351 GLY A O 1
ATOM 2531 N N . GLN A 1 352 ? 1.197 -11.117 -10.078 1.00 96.06 352 GLN A N 1
ATOM 2532 C CA . GLN A 1 352 ? 0.820 -11.025 -8.674 1.00 96.06 352 GLN A CA 1
ATOM 2533 C C . GLN A 1 352 ? 1.588 -12.073 -7.861 1.00 96.06 352 GLN A C 1
ATOM 2535 O O . GLN A 1 352 ? 1.937 -13.135 -8.382 1.00 96.06 352 GLN A O 1
ATOM 2540 N N . PHE A 1 353 ? 1.852 -11.784 -6.587 1.00 95.19 353 PHE A N 1
ATOM 2541 C CA . PHE A 1 353 ? 2.349 -12.803 -5.667 1.00 95.19 353 PHE A CA 1
ATOM 2542 C C . PHE A 1 353 ? 1.266 -13.851 -5.409 1.00 95.19 353 PHE A C 1
ATOM 2544 O O . PHE A 1 353 ? 0.100 -13.522 -5.196 1.00 95.19 353 PHE A O 1
ATOM 2551 N N . ALA A 1 354 ? 1.653 -15.124 -5.375 1.00 91.81 354 ALA A N 1
ATOM 2552 C CA . ALA A 1 354 ? 0.754 -16.165 -4.898 1.00 91.81 354 ALA A CA 1
ATOM 2553 C C . ALA A 1 354 ? 0.354 -15.901 -3.434 1.00 91.81 354 ALA A C 1
ATOM 2555 O O . ALA A 1 354 ? 1.084 -15.242 -2.684 1.00 91.81 354 ALA A O 1
ATOM 2556 N N . ALA A 1 355 ? -0.785 -16.451 -3.014 1.00 89.88 355 ALA A N 1
ATOM 2557 C CA . ALA A 1 355 ? -1.177 -16.422 -1.608 1.00 89.88 355 ALA A CA 1
ATOM 2558 C C . ALA A 1 355 ? -0.083 -17.053 -0.729 1.00 89.88 355 ALA A C 1
ATOM 2560 O O . ALA A 1 355 ? 0.586 -18.005 -1.140 1.00 89.88 355 ALA A O 1
ATOM 2561 N N . LEU A 1 356 ? 0.104 -16.519 0.473 1.00 91.38 356 LEU A N 1
ATOM 2562 C CA . LEU A 1 356 ? 1.061 -17.037 1.440 1.00 91.38 356 LEU A CA 1
ATOM 2563 C C . LEU A 1 356 ? 0.617 -18.413 1.946 1.00 91.38 356 LEU A C 1
ATOM 2565 O O . LEU A 1 356 ? -0.511 -18.611 2.417 1.00 91.38 356 LEU A O 1
ATOM 2569 N N . ASP A 1 357 ? 1.544 -19.365 1.883 1.00 90.44 357 ASP A N 1
ATOM 2570 C CA . ASP A 1 357 ? 1.401 -20.679 2.492 1.00 90.44 357 ASP A CA 1
ATOM 2571 C C . ASP A 1 357 ? 2.156 -20.762 3.828 1.00 90.44 357 ASP A C 1
ATOM 2573 O O . ASP A 1 357 ? 3.030 -19.952 4.150 1.00 90.44 357 ASP A O 1
ATOM 2577 N N . ASN A 1 358 ? 1.792 -21.758 4.637 1.00 89.69 358 ASN A N 1
ATOM 2578 C CA . ASN A 1 358 ? 2.394 -21.953 5.956 1.00 89.69 358 ASN A CA 1
ATOM 2579 C C . ASN A 1 358 ? 3.895 -22.269 5.868 1.00 89.69 358 ASN A C 1
ATOM 2581 O O . ASN A 1 358 ? 4.626 -21.969 6.806 1.00 89.69 358 ASN A O 1
ATOM 2585 N N . ALA A 1 359 ? 4.353 -22.888 4.776 1.00 90.94 359 ALA A N 1
ATOM 2586 C CA . ALA A 1 359 ? 5.753 -23.267 4.618 1.00 90.94 359 ALA A CA 1
ATOM 2587 C C . ALA A 1 359 ? 6.636 -22.027 4.433 1.00 90.94 359 ALA A C 1
ATOM 2589 O O . ALA A 1 359 ? 7.663 -21.897 5.093 1.00 90.94 359 ALA A O 1
ATOM 2590 N N . THR A 1 360 ? 6.195 -21.090 3.597 1.00 91.06 360 THR A N 1
ATOM 2591 C CA . THR A 1 360 ? 6.847 -19.802 3.347 1.00 91.06 360 THR A CA 1
ATOM 2592 C C . THR A 1 360 ? 6.969 -19.000 4.639 1.00 91.06 360 THR A C 1
ATOM 2594 O O . THR A 1 360 ? 8.050 -18.510 4.962 1.00 91.06 360 THR A O 1
ATOM 2597 N N . ILE A 1 361 ? 5.879 -18.913 5.407 1.00 89.56 361 ILE A N 1
ATOM 2598 C CA . ILE A 1 361 ? 5.858 -18.189 6.684 1.00 89.56 361 ILE A CA 1
ATOM 2599 C C . ILE A 1 361 ? 6.800 -18.846 7.693 1.00 89.56 361 ILE A C 1
ATOM 2601 O O . ILE A 1 361 ? 7.646 -18.162 8.256 1.00 89.56 361 ILE A O 1
ATOM 2605 N N . ALA A 1 362 ? 6.732 -20.169 7.860 1.00 89.25 362 ALA A N 1
ATOM 2606 C CA . ALA A 1 362 ? 7.584 -20.882 8.811 1.00 89.25 362 ALA A CA 1
ATOM 2607 C C . ALA A 1 362 ? 9.082 -20.743 8.486 1.00 89.25 362 ALA A C 1
ATOM 2609 O O . ALA A 1 362 ? 9.912 -20.634 9.389 1.00 89.25 362 ALA A O 1
ATOM 2610 N N . VAL A 1 363 ? 9.447 -20.733 7.197 1.00 90.69 363 VAL A N 1
ATOM 2611 C CA . VAL A 1 363 ? 10.829 -20.472 6.769 1.00 90.69 363 VAL A CA 1
ATOM 2612 C C . VAL A 1 363 ? 11.245 -19.051 7.140 1.00 90.69 363 VAL A C 1
ATOM 2614 O O . VAL A 1 363 ? 12.327 -18.867 7.693 1.00 90.69 363 VAL A O 1
ATOM 2617 N N . TYR A 1 364 ? 10.395 -18.061 6.875 1.00 88.06 364 TYR A N 1
ATOM 2618 C CA . TYR A 1 364 ? 10.678 -16.668 7.209 1.00 88.06 364 TYR A CA 1
ATOM 2619 C C . TYR A 1 364 ? 10.811 -16.443 8.718 1.00 88.06 364 TYR A C 1
ATOM 2621 O O . TYR A 1 364 ? 11.816 -15.893 9.159 1.00 88.06 364 TYR A O 1
ATOM 2629 N N . GLU A 1 365 ? 9.867 -16.934 9.521 1.00 87.69 365 GLU A N 1
ATOM 2630 C CA . GLU A 1 365 ? 9.912 -16.842 10.985 1.00 87.69 365 GLU A CA 1
ATOM 2631 C C . GLU A 1 365 ? 11.187 -17.471 11.550 1.00 87.69 365 GLU A C 1
ATOM 2633 O O . GLU A 1 365 ? 11.832 -16.893 12.422 1.00 87.69 365 GLU A O 1
ATOM 2638 N N . LYS A 1 366 ? 11.604 -18.620 11.007 1.00 88.56 366 LYS A N 1
ATOM 2639 C CA . LYS A 1 366 ? 12.863 -19.261 11.390 1.00 88.56 366 LYS A CA 1
ATOM 2640 C C . LYS A 1 366 ? 14.074 -18.382 11.068 1.00 88.56 366 LYS A C 1
ATOM 2642 O O . LYS A 1 366 ? 14.945 -18.229 11.918 1.00 88.56 366 LYS A O 1
ATOM 2647 N N . VAL A 1 367 ? 14.129 -17.797 9.870 1.00 87.12 367 VAL A N 1
ATOM 2648 C CA . VAL A 1 367 ? 15.221 -16.892 9.466 1.00 87.12 367 VAL A CA 1
ATOM 2649 C C . VAL A 1 367 ? 15.265 -15.651 10.362 1.00 87.12 367 VAL A C 1
ATOM 2651 O O . VAL A 1 367 ? 16.342 -15.252 10.804 1.00 87.12 367 VAL A O 1
ATOM 2654 N N . MET A 1 368 ? 14.107 -15.069 10.678 1.00 82.94 368 MET A N 1
ATOM 2655 C CA . MET A 1 368 ? 14.020 -13.906 11.561 1.00 82.94 368 MET A CA 1
ATOM 2656 C C . MET A 1 368 ? 14.446 -14.251 12.993 1.00 82.94 368 MET A C 1
ATOM 2658 O O . MET A 1 368 ? 15.277 -13.543 13.561 1.00 82.94 368 MET A O 1
ATOM 2662 N N . ALA A 1 369 ? 13.988 -15.380 13.540 1.00 84.38 369 ALA A N 1
ATOM 2663 C CA . ALA A 1 369 ? 14.392 -15.849 14.865 1.00 84.38 369 ALA A CA 1
ATOM 2664 C C . ALA A 1 369 ? 15.902 -16.143 14.949 1.00 84.38 369 ALA A C 1
ATOM 2666 O O . ALA A 1 369 ? 16.544 -15.812 15.943 1.00 84.38 369 ALA A O 1
ATOM 2667 N N . GLU A 1 370 ? 16.501 -16.723 13.904 1.00 86.00 370 GLU A N 1
ATOM 2668 C CA . GLU A 1 370 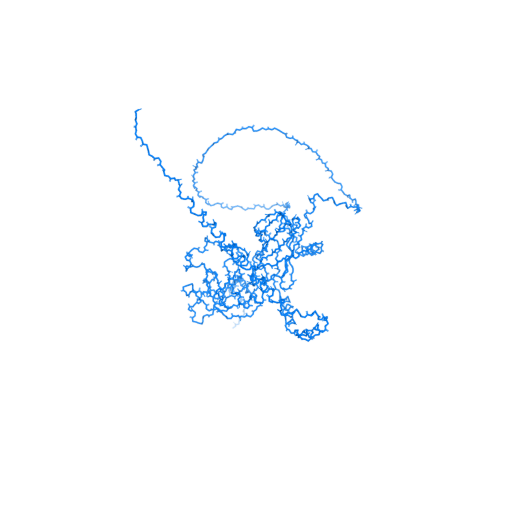? 17.952 -16.944 13.830 1.00 86.00 370 GLU A CA 1
ATOM 2669 C C . GLU A 1 370 ? 18.735 -15.625 13.752 1.00 86.00 370 GLU A C 1
ATOM 2671 O O . GLU A 1 370 ? 19.818 -15.519 14.334 1.00 86.00 370 GLU A O 1
ATOM 2676 N N . SER A 1 371 ? 18.186 -14.610 13.077 1.00 78.81 371 SER A N 1
ATOM 2677 C CA . SER A 1 371 ? 18.799 -13.280 12.998 1.00 78.81 371 SER A CA 1
ATOM 2678 C C . SER A 1 371 ? 18.786 -12.539 14.341 1.00 78.81 371 SER A C 1
ATOM 2680 O O . SER A 1 371 ? 19.745 -11.838 14.658 1.00 78.81 371 SER A O 1
ATOM 2682 N N . GLU A 1 372 ? 17.751 -12.753 15.157 1.00 75.81 372 GLU A N 1
ATOM 2683 C CA . GLU A 1 372 ? 17.609 -12.167 16.494 1.00 75.81 372 GLU A CA 1
ATOM 2684 C C . GLU A 1 372 ? 18.411 -12.946 17.553 1.00 75.81 372 GLU A C 1
ATOM 2686 O O . GLU A 1 372 ? 18.987 -12.362 18.472 1.00 75.81 372 GLU A O 1
ATOM 2691 N N . ALA A 1 373 ? 18.526 -14.269 17.392 1.00 65.25 373 ALA A N 1
ATOM 2692 C CA . ALA A 1 373 ? 19.309 -15.141 18.266 1.00 65.25 373 ALA A CA 1
ATOM 2693 C C . ALA A 1 373 ? 20.823 -15.111 17.984 1.00 65.25 373 ALA A C 1
ATOM 2695 O O . ALA A 1 373 ? 21.604 -15.680 18.756 1.00 65.25 373 ALA A O 1
ATOM 2696 N N . ALA A 1 374 ? 21.268 -14.473 16.896 1.00 53.12 374 ALA A N 1
ATOM 2697 C CA . ALA A 1 374 ? 22.683 -14.341 16.587 1.00 53.12 374 ALA A CA 1
ATOM 2698 C C . ALA A 1 374 ? 23.379 -13.505 17.683 1.00 53.12 374 ALA A C 1
ATOM 2700 O O . ALA A 1 374 ? 23.112 -12.308 17.818 1.00 53.12 374 ALA A O 1
ATOM 2701 N N . PRO A 1 375 ? 24.305 -14.083 18.478 1.00 47.78 375 PRO A N 1
ATOM 2702 C CA . PRO A 1 375 ? 25.011 -13.314 19.488 1.00 47.78 375 PRO A CA 1
ATOM 2703 C C . PRO A 1 375 ? 25.816 -12.230 18.778 1.00 47.78 375 PRO A C 1
ATOM 2705 O O . PRO A 1 375 ? 26.566 -12.530 17.845 1.00 47.78 375 PRO A O 1
ATOM 2708 N N . VAL A 1 376 ? 25.700 -10.986 19.248 1.00 50.84 376 VAL A N 1
ATOM 2709 C CA . VAL A 1 376 ? 26.531 -9.851 18.828 1.00 50.84 376 VAL A CA 1
ATOM 2710 C C . VAL A 1 376 ? 27.996 -10.151 19.177 1.00 50.84 376 VAL A C 1
ATOM 2712 O O . VAL A 1 376 ? 28.569 -9.637 20.134 1.00 50.84 376 VAL A O 1
ATOM 2715 N N . LYS A 1 377 ? 28.655 -10.996 18.382 1.00 44.84 377 LYS A N 1
ATOM 2716 C CA . LYS A 1 377 ? 30.101 -11.247 18.416 1.00 44.84 377 LYS A CA 1
ATOM 2717 C C . LYS A 1 377 ? 30.866 -10.144 17.676 1.00 44.84 377 LYS A C 1
ATOM 2719 O O . LYS A 1 377 ? 31.906 -10.408 17.084 1.00 44.84 377 LYS A O 1
ATOM 2724 N N . SER A 1 378 ? 30.389 -8.897 17.713 1.00 47.91 378 SER A N 1
ATOM 2725 C CA . SER A 1 378 ? 31.100 -7.745 17.135 1.00 47.91 378 SER A CA 1
ATOM 2726 C C . SER A 1 378 ? 31.491 -6.670 18.155 1.00 47.91 378 SER A C 1
ATOM 2728 O O . SER A 1 378 ? 32.325 -5.822 17.839 1.00 47.91 378 SER A O 1
ATOM 2730 N N . ALA A 1 379 ? 31.046 -6.753 19.417 1.00 42.88 379 ALA A N 1
ATOM 2731 C CA . ALA A 1 379 ? 31.493 -5.817 20.457 1.00 42.88 379 ALA A CA 1
ATOM 2732 C C . ALA A 1 379 ? 32.970 -6.019 20.879 1.00 42.88 379 ALA A C 1
ATOM 2734 O O . ALA A 1 379 ? 33.577 -5.119 21.455 1.00 42.88 379 ALA A O 1
ATOM 2735 N N . ALA A 1 380 ? 33.586 -7.163 20.549 1.00 38.69 380 ALA A N 1
ATOM 2736 C CA . ALA A 1 380 ? 35.008 -7.424 20.810 1.00 38.69 380 ALA A CA 1
ATOM 2737 C C . ALA A 1 380 ? 35.939 -7.060 19.632 1.00 38.69 380 ALA A C 1
ATOM 2739 O O . ALA A 1 380 ? 37.124 -6.812 19.847 1.00 38.69 380 ALA A O 1
ATOM 2740 N N . ALA A 1 381 ? 35.422 -6.959 18.400 1.00 39.47 381 ALA A N 1
ATOM 2741 C CA . ALA A 1 381 ? 36.225 -6.628 17.216 1.00 39.47 381 ALA A CA 1
ATOM 2742 C C . ALA A 1 381 ? 36.404 -5.109 17.015 1.00 39.47 381 ALA A C 1
ATOM 2744 O O . ALA A 1 381 ? 37.419 -4.669 16.475 1.00 39.47 381 ALA A O 1
ATOM 2745 N N . ALA A 1 382 ? 35.492 -4.284 17.543 1.00 39.75 382 ALA A N 1
ATOM 2746 C CA . ALA A 1 382 ? 35.613 -2.822 17.510 1.00 39.75 382 ALA A CA 1
ATOM 2747 C C . ALA A 1 382 ? 36.732 -2.265 18.420 1.00 39.75 382 ALA A C 1
ATOM 2749 O O . ALA A 1 382 ? 37.080 -1.090 18.323 1.00 39.75 382 ALA A O 1
ATOM 2750 N N . LYS A 1 383 ? 37.341 -3.099 19.277 1.00 38.44 383 LYS A N 1
ATOM 2751 C CA . LYS A 1 383 ? 38.453 -2.696 20.155 1.00 38.44 383 LYS A CA 1
ATOM 2752 C C . LYS A 1 383 ? 39.846 -3.033 19.606 1.00 38.44 383 LYS A C 1
ATOM 2754 O O . LYS A 1 383 ? 40.827 -2.574 20.179 1.00 38.44 383 LYS A O 1
ATOM 2759 N N . GLN A 1 384 ? 39.953 -3.781 18.501 1.00 41.47 384 GLN A N 1
ATOM 2760 C CA . GLN A 1 384 ? 41.249 -4.172 17.917 1.00 41.47 384 GLN A CA 1
ATOM 2761 C C . GLN A 1 384 ? 41.622 -3.445 16.614 1.00 41.47 384 GLN A C 1
ATOM 2763 O O . GLN A 1 384 ? 42.775 -3.520 16.204 1.00 41.47 384 GLN A O 1
ATOM 2768 N N . VAL A 1 385 ? 40.726 -2.654 16.012 1.00 39.97 385 VAL A N 1
ATOM 2769 C CA . VAL A 1 385 ? 41.078 -1.803 14.850 1.00 39.97 385 VAL A CA 1
ATOM 2770 C C . VAL A 1 385 ? 41.576 -0.406 15.270 1.00 39.97 385 VAL A C 1
ATOM 2772 O O . VAL A 1 385 ? 42.196 0.299 14.483 1.00 39.97 385 VAL A O 1
ATOM 2775 N N . ALA A 1 386 ? 41.429 -0.021 16.543 1.00 38.94 386 ALA A N 1
ATOM 2776 C CA . ALA A 1 386 ? 41.958 1.246 17.066 1.00 38.94 386 ALA A CA 1
ATOM 2777 C C . ALA A 1 386 ? 43.480 1.237 17.353 1.00 38.94 386 ALA A C 1
ATOM 2779 O O . ALA A 1 386 ? 44.024 2.256 17.770 1.00 38.94 386 ALA A O 1
ATOM 2780 N N . ALA A 1 387 ? 44.178 0.115 17.138 1.00 41.91 387 ALA A N 1
ATOM 2781 C CA . ALA A 1 387 ? 45.608 -0.027 17.444 1.00 41.91 387 ALA A CA 1
ATOM 2782 C C . ALA A 1 387 ? 46.537 -0.006 16.212 1.00 41.91 387 ALA A C 1
ATOM 2784 O O . ALA A 1 387 ? 47.743 -0.188 16.362 1.00 41.91 387 ALA A O 1
ATOM 2785 N N . ALA A 1 388 ? 46.020 0.240 15.003 1.00 41.75 388 ALA A N 1
ATOM 2786 C CA . ALA A 1 388 ? 46.835 0.280 13.787 1.00 41.75 388 ALA A CA 1
ATOM 2787 C C . ALA A 1 388 ? 46.459 1.461 12.879 1.00 41.75 388 ALA A C 1
ATOM 2789 O O . ALA A 1 388 ? 45.951 1.305 11.772 1.00 41.75 388 ALA A O 1
ATOM 2790 N N . THR A 1 389 ? 46.724 2.681 13.339 1.00 36.34 389 THR A N 1
ATOM 2791 C CA . THR A 1 389 ? 46.914 3.836 12.450 1.00 36.34 389 THR A CA 1
ATOM 2792 C C . THR A 1 389 ? 47.961 4.754 13.086 1.00 36.34 389 THR A C 1
ATOM 2794 O O . THR A 1 389 ? 47.815 5.090 14.263 1.00 36.34 389 THR A O 1
ATOM 2797 N N . PRO A 1 390 ? 49.035 5.155 12.380 1.00 37.84 390 PRO A N 1
ATOM 2798 C CA . PRO A 1 390 ? 49.991 6.108 12.926 1.00 37.84 390 PRO A CA 1
ATOM 2799 C C . PRO A 1 390 ? 49.293 7.453 13.155 1.00 37.84 390 PRO A C 1
ATOM 2801 O O . PRO A 1 390 ? 48.677 8.022 12.254 1.00 37.84 390 PRO A O 1
ATOM 2804 N N . ALA A 1 391 ? 49.374 7.935 14.393 1.00 35.03 391 ALA A N 1
ATOM 2805 C CA . ALA A 1 391 ? 48.785 9.184 14.840 1.00 35.03 391 ALA A CA 1
ATOM 2806 C C . ALA A 1 391 ? 49.299 10.371 14.008 1.00 35.03 391 ALA A C 1
ATOM 2808 O O . ALA A 1 391 ? 50.474 10.738 14.073 1.00 35.03 391 ALA A O 1
ATOM 2809 N N . ALA A 1 392 ? 48.397 11.021 13.273 1.00 39.72 392 ALA A N 1
ATOM 2810 C CA . ALA A 1 392 ? 48.608 12.394 12.848 1.00 39.72 392 ALA A CA 1
ATOM 2811 C C . ALA A 1 392 ? 48.624 13.290 14.098 1.00 39.72 392 ALA A C 1
ATOM 2813 O O . ALA A 1 392 ? 47.725 13.237 14.939 1.00 39.72 392 ALA A O 1
ATOM 2814 N N . LYS A 1 393 ? 49.683 14.093 14.228 1.00 41.44 393 LYS A N 1
ATOM 2815 C CA . LYS A 1 393 ? 49.915 15.039 15.328 1.00 41.44 393 LYS A CA 1
ATOM 2816 C C . LYS A 1 393 ? 48.683 15.947 15.534 1.00 41.44 393 LYS A C 1
ATOM 2818 O O . LYS A 1 393 ? 48.202 16.512 14.550 1.00 41.44 393 LYS A O 1
ATOM 2823 N N . PRO A 1 394 ? 48.191 16.150 16.770 1.00 40.41 394 PRO A N 1
ATOM 2824 C CA . PRO A 1 394 ? 47.085 17.068 17.015 1.00 40.41 394 PRO A CA 1
ATOM 2825 C C . PRO A 1 394 ? 47.497 18.505 16.673 1.00 40.41 394 PRO A C 1
ATOM 2827 O O . PRO A 1 394 ? 48.548 18.988 17.103 1.00 40.41 394 PRO A O 1
ATOM 2830 N N . ALA A 1 395 ? 46.662 19.185 15.884 1.00 47.34 395 ALA A N 1
ATOM 2831 C CA . ALA A 1 395 ? 46.824 20.599 15.584 1.00 47.34 395 ALA A CA 1
ATOM 2832 C C . ALA A 1 395 ? 46.775 21.410 16.887 1.00 47.34 395 ALA A C 1
ATOM 2834 O O . ALA A 1 395 ? 45.887 21.233 17.722 1.00 47.34 395 ALA A O 1
ATOM 2835 N N . THR A 1 396 ? 47.748 22.297 17.065 1.00 47.59 396 THR A N 1
ATOM 2836 C CA . THR A 1 396 ? 47.848 23.173 18.229 1.00 47.59 396 THR A CA 1
ATOM 2837 C C . THR A 1 396 ? 46.648 24.125 18.307 1.00 47.59 396 THR A C 1
ATOM 2839 O O . THR A 1 396 ? 46.091 24.551 17.293 1.00 47.59 396 THR A O 1
ATOM 2842 N N . VAL A 1 397 ? 46.274 24.494 19.538 1.00 51.78 397 VAL A N 1
ATOM 2843 C CA . VAL A 1 397 ? 45.157 25.388 19.916 1.00 51.78 397 VAL A CA 1
ATOM 2844 C C . VAL A 1 397 ? 44.967 26.640 19.020 1.00 51.78 397 VAL A C 1
ATOM 2846 O O . VAL A 1 397 ? 43.811 26.981 18.755 1.00 51.78 397 VAL A O 1
ATOM 2849 N N . PRO A 1 398 ? 46.010 27.289 18.450 1.00 50.00 398 PRO A N 1
ATOM 2850 C CA . PRO A 1 398 ? 45.823 28.422 17.535 1.00 50.00 398 PRO A CA 1
ATOM 2851 C C . PRO A 1 398 ? 45.082 28.078 16.228 1.00 50.00 398 PRO A C 1
ATOM 2853 O O . PRO A 1 398 ? 44.386 28.926 15.671 1.00 50.00 398 PRO A O 1
ATOM 2856 N N . ALA A 1 399 ? 45.187 26.838 15.734 1.00 51.25 399 ALA A N 1
ATOM 2857 C CA . ALA A 1 399 ? 44.571 26.423 14.469 1.00 51.25 399 ALA A CA 1
ATOM 2858 C C . ALA A 1 399 ? 43.045 26.239 14.584 1.00 51.25 399 ALA A C 1
ATOM 2860 O O . ALA A 1 399 ? 42.300 26.509 13.639 1.00 51.25 399 ALA A O 1
ATOM 2861 N N . VAL A 1 400 ? 42.563 25.837 15.763 1.00 53.47 400 VAL A N 1
ATOM 2862 C CA . VAL A 1 400 ? 41.128 25.652 16.041 1.00 53.47 400 VAL A CA 1
ATOM 2863 C C . VAL A 1 400 ? 40.423 27.004 16.222 1.00 53.47 400 VAL A C 1
ATOM 2865 O O . VAL A 1 400 ? 39.293 27.184 15.761 1.00 53.47 400 VAL A O 1
ATOM 2868 N N . GLU A 1 401 ? 41.102 27.979 16.830 1.00 58.50 401 GLU A N 1
ATOM 2869 C CA . GLU A 1 401 ? 40.642 29.372 16.937 1.00 58.50 401 GLU A CA 1
ATOM 2870 C C . GLU A 1 401 ? 40.547 30.047 15.556 1.00 58.50 401 GLU A C 1
ATOM 2872 O O . GLU A 1 401 ? 39.520 30.650 15.227 1.00 58.50 401 GLU A O 1
ATOM 2877 N N . ALA A 1 402 ? 41.549 29.857 14.688 1.00 57.53 402 ALA A N 1
ATOM 2878 C CA . ALA A 1 402 ? 41.535 30.386 13.322 1.00 57.53 402 ALA A CA 1
ATOM 2879 C C . ALA A 1 402 ? 40.373 29.817 12.479 1.00 57.53 402 ALA A C 1
ATOM 2881 O O . ALA A 1 402 ? 39.665 30.569 11.801 1.00 57.53 402 ALA A O 1
ATOM 2882 N N . ALA A 1 403 ? 40.099 28.512 12.588 1.00 55.50 403 ALA A N 1
ATOM 2883 C CA . ALA A 1 403 ? 38.981 27.867 11.895 1.00 55.50 403 ALA A CA 1
ATOM 2884 C C . ALA A 1 403 ? 37.608 28.369 12.390 1.00 55.50 403 ALA A C 1
ATOM 2886 O O . ALA A 1 403 ? 36.692 28.604 11.592 1.00 55.50 403 ALA A O 1
ATOM 2887 N N . LYS A 1 404 ? 37.458 28.613 13.701 1.00 63.94 404 LYS A N 1
ATOM 2888 C CA . LYS A 1 404 ? 36.239 29.215 14.274 1.00 63.94 404 LYS A CA 1
ATOM 2889 C C . LYS A 1 404 ? 36.053 30.671 13.832 1.00 63.94 404 LYS A C 1
ATOM 2891 O O . LYS A 1 404 ? 34.929 31.062 13.501 1.00 63.94 404 LYS A O 1
ATOM 2896 N N . ALA A 1 405 ? 37.125 31.462 13.757 1.00 63.00 405 ALA A N 1
ATOM 2897 C CA . ALA A 1 405 ? 37.083 32.843 13.271 1.00 63.00 405 ALA A CA 1
ATOM 2898 C C . ALA A 1 405 ? 36.699 32.926 11.781 1.00 63.00 405 ALA A C 1
ATOM 2900 O O . ALA A 1 405 ? 35.893 33.775 11.384 1.00 63.00 405 ALA A O 1
ATOM 2901 N N . GLN A 1 406 ? 37.197 31.999 10.960 1.00 66.50 406 GLN A N 1
ATOM 2902 C CA . GLN A 1 406 ? 36.865 31.917 9.538 1.00 66.50 406 GLN A CA 1
ATOM 2903 C C . GLN A 1 406 ? 35.396 31.522 9.315 1.00 66.50 406 GLN A C 1
ATOM 2905 O O . GLN A 1 406 ? 34.712 32.134 8.492 1.00 66.50 406 GLN A O 1
ATOM 2910 N N . ARG A 1 407 ? 34.862 30.596 10.126 1.00 67.81 407 ARG A N 1
ATOM 2911 C CA . ARG A 1 407 ? 33.435 30.227 10.114 1.00 67.81 407 ARG A CA 1
ATOM 2912 C C . ARG A 1 407 ? 32.527 31.387 10.543 1.00 67.81 407 ARG A C 1
ATOM 2914 O O . ARG A 1 407 ? 31.489 31.608 9.920 1.00 67.81 407 ARG A O 1
ATOM 2921 N N . ARG A 1 408 ? 32.931 32.185 11.543 1.00 72.69 408 ARG A N 1
ATOM 2922 C CA . ARG A 1 408 ? 32.205 33.407 11.953 1.00 72.69 408 ARG A CA 1
ATOM 2923 C C . ARG A 1 408 ? 32.198 34.478 10.857 1.00 72.69 408 ARG A C 1
ATOM 2925 O O . ARG A 1 408 ? 31.146 35.060 10.597 1.00 72.69 408 ARG A O 1
ATOM 2932 N N . ARG A 1 409 ? 33.325 34.693 10.164 1.00 70.12 409 ARG A N 1
ATOM 2933 C CA . ARG A 1 409 ? 33.400 35.610 9.008 1.00 70.12 409 ARG A CA 1
ATOM 2934 C C . ARG A 1 409 ? 32.516 35.161 7.847 1.00 70.12 409 ARG A C 1
ATOM 2936 O O . ARG A 1 409 ? 31.892 36.009 7.211 1.00 70.12 409 ARG A O 1
ATOM 2943 N N . LEU A 1 410 ? 32.436 33.856 7.581 1.00 64.25 410 LEU A N 1
ATOM 2944 C CA . LEU A 1 410 ? 31.564 33.327 6.531 1.00 64.25 410 LEU A CA 1
ATOM 2945 C C . LEU A 1 410 ? 30.091 33.599 6.858 1.00 64.25 410 LEU A C 1
ATOM 2947 O O . LEU A 1 410 ? 29.389 34.174 6.037 1.00 64.25 410 LEU A O 1
ATOM 2951 N N . LEU A 1 411 ? 29.664 33.303 8.090 1.00 65.81 411 LEU A N 1
ATOM 2952 C CA . LEU A 1 411 ? 28.289 33.528 8.553 1.00 65.81 411 LEU A CA 1
ATOM 2953 C C . LEU A 1 411 ? 27.891 35.014 8.560 1.00 65.81 411 LEU A C 1
ATOM 2955 O O . LEU A 1 411 ? 26.750 35.349 8.241 1.00 65.81 411 LEU A O 1
ATOM 2959 N N . GLN A 1 412 ? 28.818 35.922 8.885 1.00 69.06 412 GLN A N 1
ATOM 2960 C CA . GLN A 1 412 ? 28.572 37.365 8.785 1.00 69.06 412 GLN A CA 1
ATOM 2961 C C . GLN A 1 412 ? 28.410 37.821 7.328 1.00 69.06 412 GLN A C 1
ATOM 2963 O O . GLN A 1 412 ? 27.513 38.614 7.043 1.00 69.06 412 GLN A O 1
ATOM 2968 N N . LYS A 1 413 ? 29.203 37.283 6.389 1.00 69.25 413 LYS A N 1
ATOM 2969 C CA . LYS A 1 413 ? 29.039 37.576 4.955 1.00 69.25 413 LYS A CA 1
ATOM 2970 C C . LYS A 1 413 ? 27.682 37.099 4.429 1.00 69.25 413 LYS A C 1
ATOM 2972 O O . LYS A 1 413 ? 27.020 37.860 3.727 1.00 69.25 413 LYS A O 1
ATOM 2977 N N . THR A 1 414 ? 27.213 35.912 4.821 1.00 66.50 414 THR A N 1
ATOM 2978 C CA . THR A 1 414 ? 25.899 35.394 4.391 1.00 66.50 414 THR A CA 1
ATOM 2979 C C . THR A 1 414 ? 24.734 36.235 4.925 1.00 66.50 414 THR A C 1
ATOM 2981 O O . THR A 1 414 ? 23.760 36.469 4.206 1.00 66.50 414 THR A O 1
ATOM 2984 N N . LYS A 1 415 ? 24.846 36.765 6.153 1.00 69.12 415 LYS A N 1
ATOM 2985 C CA . LYS A 1 415 ? 23.842 37.677 6.733 1.00 69.12 415 LYS A CA 1
ATOM 2986 C C . LYS A 1 415 ? 23.784 39.028 6.013 1.00 69.12 415 LYS A C 1
ATOM 2988 O O . LYS A 1 415 ? 22.693 39.523 5.750 1.00 69.12 415 LYS A O 1
ATOM 2993 N N . VAL A 1 416 ? 24.932 39.601 5.640 1.00 68.69 416 VAL A N 1
ATOM 2994 C CA . VAL A 1 416 ? 24.987 40.878 4.898 1.00 68.69 416 VAL A CA 1
ATOM 2995 C C . VAL A 1 416 ? 24.425 40.734 3.479 1.00 68.69 416 VAL A C 1
ATOM 2997 O O . VAL A 1 416 ? 23.716 41.624 3.010 1.00 68.69 416 VAL A O 1
ATOM 3000 N N . VAL A 1 417 ? 24.687 39.608 2.807 1.00 68.38 417 VAL A N 1
ATOM 3001 C CA . VAL A 1 417 ? 24.122 39.316 1.476 1.00 68.38 417 VAL A CA 1
ATOM 3002 C C . VAL A 1 417 ? 22.600 39.149 1.547 1.00 68.38 417 VAL A C 1
ATOM 3004 O O . VAL A 1 417 ? 21.888 39.723 0.726 1.00 68.38 417 VAL A O 1
ATOM 3007 N N . SER A 1 418 ? 22.089 38.459 2.571 1.00 64.56 418 SER A N 1
ATOM 3008 C CA . SER A 1 418 ? 20.642 38.272 2.765 1.00 64.56 418 SER A CA 1
ATOM 3009 C C . SER A 1 418 ? 19.921 39.588 3.086 1.00 64.56 418 SER A C 1
ATOM 3011 O O . SER A 1 418 ? 18.859 39.860 2.536 1.00 64.56 418 SER A O 1
ATOM 3013 N N . ALA A 1 419 ? 20.530 40.462 3.897 1.00 65.56 419 ALA A N 1
ATOM 3014 C CA . ALA A 1 419 ? 19.972 41.780 4.209 1.00 65.56 419 ALA A CA 1
ATOM 3015 C C . ALA A 1 419 ? 19.953 42.734 2.998 1.00 65.56 419 ALA A C 1
ATOM 3017 O O . ALA A 1 419 ? 19.048 43.556 2.872 1.00 65.56 419 ALA A O 1
ATOM 3018 N N . ARG A 1 420 ? 20.934 42.630 2.087 1.00 68.75 420 ARG A N 1
ATOM 3019 C CA . ARG A 1 420 ? 20.930 43.390 0.824 1.00 68.75 420 ARG A CA 1
ATOM 3020 C C . ARG A 1 420 ? 19.851 42.902 -0.140 1.00 68.75 420 ARG A C 1
ATOM 3022 O O . ARG A 1 420 ? 19.222 43.736 -0.782 1.00 68.75 420 ARG A O 1
ATOM 3029 N N . LYS A 1 421 ? 19.613 41.589 -0.197 1.00 69.19 421 LYS A N 1
ATOM 3030 C CA . LYS A 1 421 ? 18.564 40.996 -1.034 1.00 69.19 421 LYS A CA 1
ATOM 3031 C C . LYS A 1 421 ? 17.163 41.419 -0.572 1.00 69.19 421 LYS A C 1
ATOM 3033 O O . LYS A 1 421 ? 16.382 41.885 -1.391 1.00 69.19 421 LYS A O 1
ATOM 3038 N N . LEU A 1 422 ? 16.913 41.404 0.741 1.00 62.72 422 LEU A N 1
ATOM 3039 C CA . LEU A 1 422 ? 15.649 41.874 1.326 1.00 62.72 422 LEU A CA 1
ATOM 3040 C C . LEU A 1 422 ? 15.380 43.364 1.047 1.00 62.72 422 LEU A C 1
ATOM 3042 O O . LEU A 1 422 ? 14.269 43.724 0.680 1.00 62.72 422 LEU A O 1
ATOM 3046 N N . ARG A 1 423 ? 16.400 44.236 1.121 1.00 65.12 423 ARG A N 1
ATOM 3047 C CA . ARG A 1 423 ? 16.231 45.664 0.774 1.00 65.12 423 ARG A CA 1
ATOM 3048 C C . ARG A 1 423 ? 15.982 45.909 -0.717 1.00 65.12 423 ARG A C 1
ATOM 3050 O O . ARG A 1 423 ? 15.291 46.865 -1.053 1.00 65.12 423 ARG A O 1
ATOM 3057 N N . GLN A 1 424 ? 16.538 45.083 -1.606 1.00 64.38 424 GLN A N 1
ATOM 3058 C CA . GLN A 1 424 ? 16.257 45.169 -3.045 1.00 64.38 424 GLN A CA 1
ATOM 3059 C C . GLN A 1 424 ? 14.832 44.711 -3.380 1.00 64.38 424 GLN A C 1
ATOM 3061 O O . GLN A 1 424 ? 14.187 45.317 -4.232 1.00 64.38 424 GLN A O 1
ATOM 3066 N N . GLU A 1 425 ? 14.326 43.688 -2.690 1.00 64.75 425 GLU A N 1
ATOM 3067 C CA . GLU A 1 425 ? 12.949 43.204 -2.853 1.00 64.75 425 GLU A CA 1
ATOM 3068 C C . GLU A 1 425 ? 11.920 44.223 -2.313 1.00 64.75 425 GLU A C 1
ATOM 3070 O O . GLU A 1 425 ? 10.893 44.459 -2.948 1.00 64.75 425 GLU A O 1
ATOM 3075 N N . GLU A 1 426 ? 12.231 44.932 -1.223 1.00 62.25 426 GLU A N 1
ATOM 3076 C CA . GLU A 1 426 ? 11.370 45.981 -0.642 1.00 62.25 426 GLU A CA 1
ATOM 3077 C C . GLU A 1 426 ? 11.315 47.270 -1.499 1.00 62.25 426 GLU A C 1
ATOM 3079 O O . GLU A 1 426 ? 10.267 47.913 -1.619 1.00 62.25 426 GLU A O 1
ATOM 3084 N N . GLN A 1 427 ? 12.414 47.618 -2.181 1.00 59.59 427 GLN A N 1
ATOM 3085 C CA . GLN A 1 427 ? 12.456 48.727 -3.149 1.00 59.59 427 GLN A CA 1
ATOM 3086 C C . GLN A 1 427 ? 11.716 48.411 -4.460 1.00 59.59 427 GLN A C 1
ATOM 3088 O O . GLN A 1 427 ? 11.187 49.319 -5.100 1.00 59.59 427 GLN A O 1
ATOM 3093 N N . ALA A 1 428 ? 11.628 47.137 -4.853 1.00 59.06 428 ALA A N 1
ATOM 3094 C CA . ALA A 1 428 ? 10.844 46.718 -6.015 1.00 59.06 428 ALA A CA 1
ATOM 3095 C C . ALA A 1 428 ? 9.326 46.756 -5.745 1.00 59.06 428 ALA A C 1
ATOM 3097 O O . ALA A 1 428 ? 8.545 47.040 -6.652 1.00 59.06 428 ALA A O 1
ATOM 3098 N N . ALA A 1 429 ? 8.901 46.533 -4.496 1.00 56.38 429 ALA A N 1
ATOM 3099 C CA . ALA A 1 429 ? 7.489 46.527 -4.107 1.00 56.38 429 ALA A CA 1
ATOM 3100 C C . ALA A 1 429 ? 6.857 47.933 -4.023 1.00 56.38 429 ALA A C 1
ATOM 3102 O O . ALA A 1 429 ? 5.651 48.082 -4.212 1.00 56.38 429 ALA A O 1
ATOM 3103 N N . THR A 1 430 ? 7.652 48.981 -3.788 1.00 56.81 430 THR A N 1
ATOM 3104 C CA . THR A 1 430 ? 7.163 50.365 -3.616 1.00 56.81 430 THR A CA 1
ATOM 3105 C C . THR A 1 430 ? 7.095 51.183 -4.916 1.00 56.81 430 THR A C 1
ATOM 3107 O O . THR A 1 430 ? 6.483 52.248 -4.934 1.00 56.81 430 THR A O 1
ATOM 3110 N N . GLY A 1 431 ? 7.643 50.685 -6.033 1.00 48.34 431 GLY A N 1
ATOM 3111 C CA . GLY A 1 431 ? 7.656 51.384 -7.331 1.00 48.34 431 GLY A CA 1
ATOM 3112 C C . GLY A 1 431 ? 6.438 51.158 -8.246 1.00 48.34 431 GLY A C 1
ATOM 3113 O O . GLY A 1 431 ? 6.369 51.758 -9.316 1.00 48.34 431 GLY A O 1
ATOM 3114 N N . GLY A 1 432 ? 5.489 50.290 -7.870 1.00 46.19 432 GLY A N 1
ATOM 3115 C CA . GLY A 1 432 ? 4.438 49.788 -8.773 1.00 46.19 432 GLY A CA 1
ATOM 3116 C C . GLY A 1 432 ? 3.078 50.505 -8.754 1.00 46.19 432 GLY A C 1
ATOM 3117 O O . GLY A 1 432 ? 2.226 50.194 -9.583 1.00 46.19 432 GLY A O 1
ATOM 3118 N N . GLN A 1 433 ? 2.832 51.458 -7.849 1.00 47.62 433 GLN A N 1
ATOM 3119 C CA . GLN A 1 433 ? 1.520 52.114 -7.702 1.00 47.62 433 GLN A CA 1
ATOM 3120 C C . GLN A 1 433 ? 1.536 53.592 -8.121 1.00 47.62 433 GLN A C 1
ATOM 3122 O O . GLN A 1 433 ? 1.289 54.482 -7.317 1.00 47.62 433 GLN A O 1
ATOM 3127 N N . ALA A 1 434 ? 1.783 53.878 -9.402 1.00 48.81 434 ALA A N 1
ATOM 3128 C CA . ALA A 1 434 ? 1.418 55.172 -9.990 1.00 48.81 434 ALA A CA 1
ATOM 3129 C C . ALA A 1 434 ? 1.342 55.110 -11.525 1.00 48.81 434 ALA A C 1
ATOM 3131 O O . ALA A 1 434 ? 2.300 55.481 -12.197 1.00 48.81 434 ALA A O 1
ATOM 3132 N N . LYS A 1 435 ? 0.200 54.662 -12.075 1.00 49.09 435 LYS A N 1
ATOM 3133 C CA . LYS A 1 435 ? -0.468 55.218 -13.282 1.00 49.09 435 LYS A CA 1
ATOM 3134 C C . LYS A 1 435 ? -1.519 54.251 -13.828 1.00 49.09 435 LYS A C 1
ATOM 3136 O O . LYS A 1 435 ? -1.208 53.357 -14.602 1.00 49.09 435 LYS A O 1
ATOM 3141 N N . SER A 1 436 ? -2.780 54.481 -13.464 1.00 43.66 436 SER A N 1
ATOM 3142 C CA . SER A 1 436 ? -3.946 54.105 -14.277 1.00 43.66 436 SER A CA 1
ATOM 3143 C C . SER A 1 436 ? -5.226 54.641 -13.618 1.00 43.66 436 SER A C 1
ATOM 3145 O O . SER A 1 436 ? -5.781 54.012 -12.717 1.00 43.66 436 SER A O 1
ATOM 3147 N N . ARG A 1 437 ? -5.709 55.809 -14.065 1.00 39.50 437 ARG A N 1
ATOM 3148 C CA . ARG A 1 437 ? -7.106 56.242 -13.885 1.00 39.50 437 ARG A CA 1
ATOM 3149 C C . ARG A 1 437 ? -7.569 57.078 -15.087 1.00 39.50 437 ARG A C 1
ATOM 3151 O O . ARG A 1 437 ? -7.237 58.248 -15.200 1.00 39.50 437 ARG A O 1
ATOM 3158 N N . GLY A 1 438 ? -8.275 56.385 -15.982 1.00 36.00 438 GLY A N 1
ATOM 3159 C CA . GLY A 1 438 ? -9.537 56.734 -16.654 1.00 36.00 438 GLY A CA 1
ATOM 3160 C C . GLY A 1 438 ? -9.832 58.150 -17.173 1.00 36.00 438 GLY A C 1
ATOM 3161 O O . GLY A 1 438 ? -9.979 59.092 -16.403 1.00 36.00 438 GLY A O 1
ATOM 3162 N N . ASN A 1 439 ? -10.104 58.194 -18.484 1.00 42.84 439 ASN A N 1
ATOM 3163 C CA . ASN A 1 439 ? -10.851 59.194 -19.264 1.00 42.84 439 ASN A CA 1
ATOM 3164 C C . ASN A 1 439 ? -12.188 59.667 -18.646 1.00 42.84 439 ASN A C 1
ATOM 3166 O O . ASN A 1 439 ? -12.946 58.858 -18.108 1.00 42.84 439 ASN A O 1
ATOM 3170 N N . ARG A 1 440 ? -12.567 60.927 -18.932 1.00 36.88 440 ARG A N 1
ATOM 3171 C CA . ARG A 1 440 ? -13.965 61.373 -19.137 1.00 36.88 440 ARG A CA 1
ATOM 3172 C C . ARG A 1 440 ? -14.062 62.398 -20.281 1.00 36.88 440 ARG A C 1
ATOM 3174 O O . ARG A 1 440 ? -13.247 63.308 -20.364 1.00 36.88 440 ARG A O 1
ATOM 3181 N N . ALA A 1 441 ? -15.071 62.196 -21.132 1.00 40.22 441 ALA A N 1
ATOM 3182 C CA . ALA A 1 441 ? -15.507 63.004 -22.280 1.00 40.22 441 ALA A CA 1
ATOM 3183 C C . ALA A 1 441 ? -16.130 64.359 -21.863 1.00 40.22 441 ALA A C 1
ATOM 3185 O O . ALA A 1 441 ? -16.785 64.409 -20.824 1.00 40.22 441 ALA A O 1
ATOM 3186 N N . GLY A 1 442 ? -15.851 65.472 -22.565 1.00 32.00 442 GLY A N 1
ATOM 3187 C CA . GLY A 1 442 ? -16.676 66.145 -23.612 1.00 32.00 442 GLY A CA 1
ATOM 3188 C C . GLY A 1 442 ? -17.063 67.583 -23.148 1.00 32.00 442 GLY A C 1
ATOM 3189 O O . GLY A 1 442 ? -16.891 67.810 -21.949 1.00 32.00 442 GLY A O 1
ATOM 3190 N N . PRO A 1 443 ? -17.600 68.545 -23.962 1.00 56.00 443 PRO A N 1
ATOM 3191 C CA . PRO A 1 443 ? -18.024 68.474 -25.381 1.00 56.00 443 PRO A CA 1
ATOM 3192 C C . PRO A 1 443 ? -17.756 69.723 -26.311 1.00 56.00 443 PRO A C 1
ATOM 3194 O O . PRO A 1 443 ? -17.459 70.812 -25.829 1.00 56.00 443 PRO A O 1
ATOM 3197 N N . MET A 1 444 ? -18.033 69.524 -27.625 1.00 35.28 444 MET A N 1
ATOM 3198 C CA . MET A 1 444 ? -18.531 70.445 -28.703 1.00 35.28 444 MET A CA 1
ATOM 3199 C C . MET A 1 444 ? -17.588 71.459 -29.405 1.00 35.28 444 MET A C 1
ATOM 3201 O O . MET A 1 444 ? -16.609 71.887 -28.794 1.00 35.28 444 MET A O 1
ATOM 3205 N N . PRO A 1 445 ? -17.901 71.914 -30.649 1.00 58.25 445 PRO A N 1
ATOM 3206 C CA . PRO A 1 445 ? -19.086 71.648 -31.494 1.00 58.25 445 PRO A CA 1
ATOM 3207 C C . PRO A 1 445 ? -18.860 70.751 -32.724 1.00 58.25 445 PRO A C 1
ATOM 3209 O O . PRO A 1 445 ? -17.727 70.717 -33.256 1.00 58.25 445 PRO A O 1
#

InterPro domains:
  IPR002963 Expansin [PTHR31867] (21-312)
  IPR007112 Expansin/pollen allergen, DPBB domain [PS50842] (63-169)
  IPR007112 Expansin/pollen allergen, DPBB domain [SM00837] (81-159)
  IPR009009 RlpA-like protein, double-psi beta-barrel domain [PF03330] (97-159)
  IPR036749 Expansin, cellulose-binding-like domain superfamily [G3DSA:2.60.40.760] (277-353)
  IPR036908 RlpA-like domain superfamily [G3DSA:2.40.40.10] (25-165)
  IPR036908 RlpA-like domain superfamily [SSF50685] (27-166)

Organism: NCBI:txid47281

pLDDT: mean 71.2, std 25.82, range [23.3, 98.12]

Foldseek 3Di:
DDDDDDDDDDDDDDDPPPPPDPPPPPVPPPDFAFQWDKDWAKEFEDQDVVPVNPDPQPDWDAAAQQRPGTHHLPFPPNQLEKAAELLAPCLVPAPQSQAQFKKWKAFDDPVCPFFDDQRIDIGGYRHHDNPDDRRYIYGYPVNRVNTGPVVVRMTTIMMGTGWQDGPAFKKKFWPWWDPPDQIKTKIFIPSATGRRGWDWKKKWAFPVVPPPPPDPDPDDDDDDDDDDDDDDDDDDDDDDDDDDDDDDDDDDDDDDDDDDDDDDDDDDDDDDDDPPDPPDDDPVVVVVVQVVSVVPTPIDIWDSDHNRMTMDGNDDADDMKMWIAGLLRDIKIFHSQPHDHGDGGIRGTPIHDDHDDPVSSVVSVVVVVCVVPPPCPPVVVVVPVVPDDPDDDDDDPVVVVVVVVVVVVVVVVVVVVVVVVVVVVVVVVPPPPDDDDDDDDDDDD

Radius of gyration: 35.96 Å; chains: 1; bounding box: 112×148×83 Å

Sequence (445 aa):
MAGAPLCARAVALTALLALALAPSSLALIKTPRALGDWMNGSSLFWGGPQDGQDDPFNMRLPAGACGYGEMDSKMWPFYYVAAVSPNSPLVESRPQAACGTCLEVECQDPDNTACSSARSITVQVTDECPQCAANQINLHAFAFERIGRLKLGSAPIRYRQVECSPVDNITVRVDGFRVSQGGWLRIALKSVAGDGGVTRVELARSMDGAVGSNSTHTSTADAPSMLTVNANASSAKPAPAKPGAAATATPAAAAAAATPAAAAAVPAAAANADPTAAVMPDAAATAADNATLAKQQNWRLMDNTYGAEWEMSALPAPPYDLRITDVFGRQVLLTRVITRAGALGEMPSQGQFAALDNATIAVYEKVMAESEAAPVKSAAAAKQVAAATPAAKPATVPAVEAAKAQRRRLLQKTKVVSARKLRQEEQAATGGQAKSRGNRAGPMP